Protein AF-0000000073179255 (afdb_homodimer)

Nearest PDB structures (foldseek):
  8ex5-assembly1_A  TM=2.908E-01  e=9.784E-02  Homo sapiens
  7n6g-assembly1_3T  TM=2.180E-01  e=2.186E+00  Chlamydomonas reinhardtii
  4tql-assembly1_A  TM=2.075E-01  e=3.831E+00  synthetic construct
  4tql-assembly1_A  TM=2.085E-01  e=1.490E+00  synthetic construct
  7n6g-assembly1_3T  TM=2.283E-01  e=1.367E+00  Chlamydomonas reinhardtii

Organism: Anisakis simplex (NCBI:txid6269)

InterPro domains:
  IPR003689 Zinc/iron permease [PF02535] (113-223)

Secondary structure (DSSP, 8-state):
--HHHHHHHHHHHHHHHHHHHHHHHHHHHHHHHHTT--HHHHHHHHHHHHHHHHHHHHHIIIIIIHHHHHHHHHHHHHHTT----S-HHHHHHHHHHHHHHHHHHHHHHHHHTTS------S-HHHHHHHHHHHHHHHHHHHHHHHHHHHHHHHHHHHHT--SHHHHHHHHHHHHHHHHHHHHHHHHHHHHHTTT-HHHHHHHHHHHHHHHHHHHHHHHHHHHHHHHHHHHHHHHHH-TT-GGGTS-HHHHHHHSSTTSHHHHHHHHHHHHHHHHHHHHHHIIIIIIIHHHHHSTT-SHHHHHHHHHHHHHHHHHHHHHHHHH-SS--/--HHHHHHHHHHHHHHHHHHHHHHHHHHHHHHHHTT--HHHHHHHHHHHHHHHHHHHHHIIIIIIHHHHHHHHHHHHHHHT----S-HHHHHHHHHHHHHHHHHHHHHHHHHTTS------S-HHHHHHHHHHHHHHHHHHHHHHHHHHHHHHHHHHHHT--SHHHHHHHHHHHHHHHHHHHHHHHHHHHHHTTT-HHHHHHHHHHHHHHHHHHHHHHHHHHHHHHHHHHHHHHHHH-TT-GGGTS-HHHHHHHHSTTHHHHHHHHHHHHHHHHHHHHHHHIIIIIIIHHHHHSTT-SHHHHHHHHHHHHHHHHHHHHHHHHH-S---

Solvent-accessible surface area (backbone atoms only — not comparable to full-atom values): 32718 Å² total; per-residue (Å²): 129,56,72,63,57,52,50,51,50,52,30,49,51,51,28,51,42,24,40,55,31,17,47,44,41,46,53,50,50,53,49,47,66,68,66,65,56,53,70,62,61,53,49,50,51,50,50,36,49,48,28,19,32,28,14,34,47,47,29,44,42,43,54,44,49,46,55,50,35,51,52,40,39,52,52,28,34,62,63,57,66,62,69,66,65,65,52,55,61,40,48,34,21,50,50,22,28,51,49,49,52,47,50,42,50,52,50,50,51,58,56,56,68,64,55,76,81,73,78,84,86,81,69,65,71,57,52,53,53,50,50,49,52,51,50,45,49,51,50,44,48,42,47,49,51,42,52,29,51,33,32,21,34,52,15,25,47,52,22,46,46,85,40,70,65,57,36,51,51,51,47,52,60,48,54,72,46,38,38,60,48,23,25,35,49,19,38,53,42,29,67,62,27,65,90,38,59,66,60,29,52,50,50,42,50,54,45,25,46,24,29,36,52,16,21,51,50,13,38,51,50,39,52,49,51,52,48,50,50,49,51,50,51,52,54,65,66,43,83,86,43,67,70,75,76,70,57,60,69,64,44,50,60,68,61,37,83,57,40,57,62,29,52,53,36,45,51,42,31,52,40,47,20,26,31,47,8,32,48,51,43,42,31,48,58,65,33,44,45,47,50,58,70,36,91,76,53,44,69,64,37,54,50,27,19,49,50,25,20,46,52,48,51,48,50,55,51,50,47,36,67,71,64,69,47,50,85,128,130,58,72,63,57,53,48,51,50,51,30,50,50,50,29,51,41,23,41,56,30,17,47,43,40,43,54,52,50,53,50,49,65,67,65,66,55,53,70,62,60,52,49,49,52,50,50,37,51,47,26,19,32,27,13,34,47,48,28,43,42,44,54,44,50,46,55,50,36,51,51,42,39,52,52,30,34,62,65,58,65,62,71,65,67,66,54,54,60,42,48,34,22,49,50,21,27,49,49,50,53,49,50,43,49,52,49,49,50,57,55,57,66,64,52,74,79,71,79,83,86,79,65,66,70,57,53,54,51,50,51,49,52,51,50,43,49,49,50,43,50,42,45,50,51,41,52,27,51,33,32,21,33,53,14,24,47,54,22,46,47,86,42,71,65,57,38,52,52,50,48,52,60,48,56,72,48,40,40,61,48,23,26,34,50,18,37,54,42,28,65,62,25,66,90,36,58,68,58,29,52,50,52,42,51,54,45,25,45,23,30,36,51,16,21,53,51,13,39,51,50,38,52,51,50,51,49,51,48,49,51,49,51,51,54,66,66,43,83,84,42,65,66,70,78,71,53,53,68,63,42,50,60,64,61,36,85,56,41,60,62,28,53,54,36,43,51,42,29,52,40,46,20,27,29,47,7,32,47,52,43,42,30,49,58,67,34,42,46,48,50,58,70,37,92,76,56,44,68,64,37,53,50,28,18,50,50,25,22,47,53,46,52,49,51,53,50,49,47,35,68,72,64,68,47,49,84,128

Foldseek 3Di:
DPPVVVLLVLLVVLLVLLLVLLCVLLVVLVVVVVVPDDPVVSVLVLLLLLLLLLLLLVLCLPVPLLVVLVVLVVVLCVLLVVVDPDPVLVVLLVVLLVVLVVVLVVLLCVLVVPPPPPDDDDDPPVVVVVVVLSVLVSLLVSLLVLLLLLLLLLLLLLQLDDDPVVNVLSSVSCSLSSSSNSNSNSSSLCVSCVVPSPVSSVSSSSSSCSNSVSNVVNNVVNVVLVVVLVVVVVLQPPPPNVVVPDDPPVCCSVVVPSVSVSVSSVSSSSSSSSSSSSSVNCSVPSRVVVSCPDPSNDVSSVVSSVNSNVVSVVVSVVCCVVVVDDSD/DPPVVVLLVLLVVLLVLLLVLLCVLLVVLVVVVVVPDDPVVSVLVLLLLLLLLLLLLVLCLPVPLLVVLVVLVVVLCVLLVVVDPDPVLVVLLVVLLVVLVVVLVVLLCVLVVPPPPPDDDDDPPVVVVVVVLSVLVSLLVSLLVLLLLLLLLLLLLLQQDDDPVVNVLSSVSCSLSSSSNSNSNSSSLCVSCVVPSVVSSVSSSSSSCSNSVSNVVNNVVNVVLVVVLVVVVVLQPPPPNVVVPDPVPVCCSVVVPRVSVSVSSVSSSSSSSSSSSSSVNCSVPSRVVVSCPDPSNDVSSVVSSVNSNVVSVVSSVVCCVVVVDDSD

Radius of gyration: 27.46 Å; Cα contacts (8 Å, |Δi|>4): 782; chains: 2; bounding box: 80×77×69 Å

Sequence (656 aa):
MDDFWLQLLFALAMLITTLLAGLAPLKLLTAIMSNGRTTHKVACSLSLLSCFAGGVFLATCFLDVIPHVNSNFRMFNKNSSLNTVYPLPELLFCVGFFLVYLIEEICSRLISGSTPTSQTSSMSSIAESLNKTETVTLQSITFTVAMSFHSILEGLALGVQDDRMAITTLFISLMLHKGIEAFSVGLQIAKSNSQQIKIAALTIFIYSLMTPIGSLIGVYIQEQFDLITEIFDVILIRDDCPLKYDQPRFMNAFQSASIRPVLKEGLIFVLEALAVGTFIYVTFFEVLAEEKANEFSNIVQLFAIIAGFSVIALFQFVEILVTGTESHMDDFWLQLLFALAMLITTLLAGLAPLKLLTAIMSNGRTTHKVACSLSLLSCFAGGVFLATCFLDVIPHVNSNFRMFNKNSSLNTVYPLPELLFCVGFFLVYLIEEICSRLISGSTPTSQTSSMSSIAESLNKTETVTLQSITFTVAMSFHSILEGLALGVQDDRMAITTLFISLMLHKGIEAFSVGLQIAKSNSQQIKIAALTIFIYSLMTPIGSLIGVYIQEQFDLITEIFDVILIRDDCPLKYDQPRFMNAFQSASIRPVLKEGLIFVLEALAVGTFIYVTFFEVLAEEKANEFSNIVQLFAIIAGFSVIALFQFVEILVTGTESH

pLDDT: mean 78.65, std 17.21, range [29.73, 96.56]

Structure (mmCIF, N/CA/C/O backbone):
data_AF-0000000073179255-model_v1
#
loop_
_entity.id
_entity.type
_entity.pdbx_description
1 polymer 'Zinc transporter ZIP2 (inferred by orthology to a human protein)'
#
loop_
_atom_site.group_PDB
_atom_site.id
_atom_site.type_symbol
_atom_site.label_atom_id
_atom_site.label_alt_id
_atom_site.label_comp_id
_atom_site.label_asym_id
_atom_site.label_entity_id
_atom_site.label_seq_id
_atom_site.pdbx_PDB_ins_code
_atom_site.Cartn_x
_atom_site.Cartn_y
_atom_site.Cartn_z
_atom_site.occupancy
_atom_site.B_iso_or_equiv
_atom_site.auth_seq_id
_atom_site.auth_comp_id
_atom_site.auth_asym_id
_atom_site.auth_atom_id
_atom_site.pdbx_PDB_model_num
ATOM 1 N N . MET A 1 1 ? -1.443 34.906 21.094 1 50.56 1 MET A N 1
ATOM 2 C CA . MET A 1 1 ? -0.447 34.75 20.047 1 50.56 1 MET A CA 1
ATOM 3 C C . M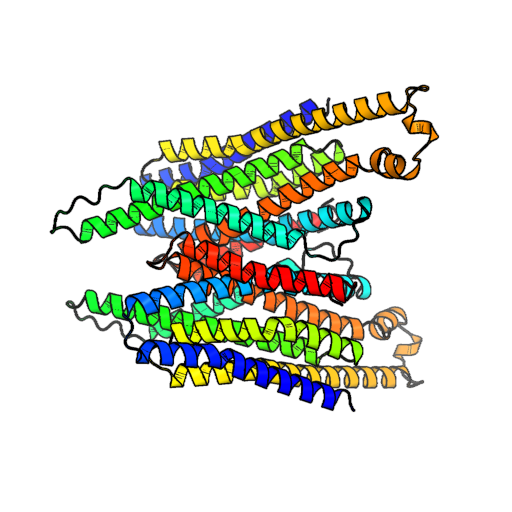ET A 1 1 ? -1.117 34.562 18.688 1 50.56 1 MET A C 1
ATOM 5 O O . MET A 1 1 ? -2.096 33.812 18.562 1 50.56 1 MET A O 1
ATOM 9 N N . ASP A 1 2 ? -0.851 35.344 17.672 1 76.88 2 ASP A N 1
ATOM 10 C CA . ASP A 1 2 ? -1.362 35.281 16.312 1 76.88 2 ASP A CA 1
ATOM 11 C C . ASP A 1 2 ? -1.093 33.938 15.672 1 76.88 2 ASP A C 1
ATOM 13 O O . ASP A 1 2 ? -0.126 33.25 16.031 1 76.88 2 ASP A O 1
ATOM 17 N N . ASP A 1 3 ? -2.148 33.344 15.133 1 82.12 3 ASP A N 1
ATOM 18 C CA . ASP A 1 3 ? -2.08 32.031 14.484 1 82.12 3 ASP A CA 1
ATOM 19 C C . ASP A 1 3 ? -0.792 31.906 13.68 1 82.12 3 ASP A C 1
ATOM 21 O O . ASP A 1 3 ? -0.224 30.812 13.602 1 82.12 3 ASP A O 1
ATOM 25 N N . PHE A 1 4 ? -0.306 33.062 13.305 1 83.12 4 PHE A N 1
ATOM 26 C CA . PHE A 1 4 ? 0.921 33.062 12.516 1 83.12 4 PHE A CA 1
ATOM 27 C C . PHE A 1 4 ? 2.121 32.719 13.391 1 83.12 4 PHE A C 1
ATOM 29 O O . PHE A 1 4 ? 2.963 31.891 13 1 83.12 4 PHE A O 1
ATOM 36 N N . TRP A 1 5 ? 2.223 33.281 14.547 1 87.12 5 TRP A N 1
ATOM 37 C CA . TRP A 1 5 ? 3.332 33.031 15.453 1 87.12 5 TRP A CA 1
ATOM 38 C C . TRP A 1 5 ? 3.295 31.594 15.977 1 87.12 5 TRP A C 1
ATOM 40 O O . TRP A 1 5 ? 4.34 30.984 16.188 1 87.12 5 TRP A O 1
ATOM 50 N N . LEU A 1 6 ? 2.131 31.141 16.156 1 89.69 6 LEU A N 1
ATOM 51 C CA . LEU A 1 6 ? 1.975 29.766 16.578 1 89.69 6 LEU A CA 1
ATOM 52 C C . LEU A 1 6 ? 2.492 28.797 15.516 1 89.69 6 LEU A C 1
ATOM 54 O O . LEU A 1 6 ? 3.189 27.828 15.836 1 89.69 6 LEU A O 1
ATOM 58 N N . GLN A 1 7 ? 2.174 29.109 14.297 1 89.56 7 GLN A N 1
ATOM 59 C CA . GLN A 1 7 ? 2.617 28.266 13.188 1 89.56 7 GLN A CA 1
ATOM 60 C C . GLN A 1 7 ? 4.137 28.297 13.055 1 89.56 7 GLN A C 1
ATOM 62 O O . GLN A 1 7 ? 4.758 27.266 12.766 1 89.56 7 GLN A O 1
ATOM 67 N N . LEU A 1 8 ? 4.68 29.469 13.242 1 89.69 8 LEU A N 1
ATOM 68 C CA . LEU A 1 8 ? 6.129 29.609 13.164 1 89.69 8 LEU A CA 1
ATOM 69 C C . LEU A 1 8 ? 6.809 28.828 14.281 1 89.69 8 LEU A C 1
ATOM 71 O O . LEU A 1 8 ? 7.844 28.203 14.055 1 89.69 8 LEU A O 1
ATOM 75 N N . LEU A 1 9 ? 6.25 28.906 15.398 1 92 9 LEU A N 1
ATOM 76 C CA . LEU A 1 9 ? 6.777 28.156 16.531 1 92 9 LEU A CA 1
ATOM 77 C C . LEU A 1 9 ? 6.723 26.656 16.266 1 92 9 LEU A C 1
ATOM 79 O O . LEU A 1 9 ? 7.672 25.922 16.578 1 92 9 LEU A O 1
ATOM 83 N N . PHE A 1 10 ? 5.625 26.219 15.75 1 92.38 10 PHE A N 1
ATOM 84 C CA . PHE A 1 10 ? 5.461 24.797 15.453 1 92.38 10 PHE A CA 1
ATOM 85 C C . PHE A 1 10 ? 6.414 24.375 14.344 1 92.38 10 PHE A C 1
ATOM 87 O O . PHE A 1 10 ? 6.969 23.266 14.391 1 92.38 10 PHE A O 1
ATOM 94 N N . ALA A 1 11 ? 6.578 25.266 13.398 1 91.81 11 ALA A N 1
ATOM 95 C CA . ALA A 1 11 ? 7.523 24.969 12.328 1 91.81 11 ALA A CA 1
ATOM 96 C C . ALA A 1 11 ? 8.938 24.828 12.867 1 91.81 11 ALA A C 1
ATOM 98 O O . ALA A 1 11 ? 9.68 23.938 12.461 1 91.81 11 ALA A O 1
ATOM 99 N N . LEU A 1 12 ? 9.273 25.672 13.781 1 92.94 12 LEU A N 1
ATOM 100 C CA . LEU A 1 12 ? 10.594 25.625 14.406 1 92.94 12 LEU A CA 1
ATOM 101 C C . LEU A 1 12 ? 10.758 24.359 15.242 1 92.94 12 LEU A C 1
ATOM 103 O O . LEU A 1 12 ? 11.82 23.734 15.242 1 92.94 12 LEU A O 1
ATOM 107 N N . ALA A 1 13 ? 9.742 24.047 15.945 1 93.44 13 ALA A N 1
ATOM 108 C CA . ALA A 1 13 ? 9.773 22.828 16.75 1 93.44 13 ALA A CA 1
ATOM 109 C C . ALA A 1 13 ? 9.969 21.594 15.867 1 93.44 13 ALA A C 1
ATOM 111 O O . ALA A 1 13 ? 10.719 20.688 16.219 1 93.44 13 ALA A O 1
ATOM 112 N N . MET A 1 14 ? 9.289 21.594 14.797 1 92.94 14 MET A N 1
ATOM 113 C CA . MET A 1 14 ? 9.422 20.484 13.859 1 92.94 14 MET A CA 1
ATOM 114 C C . MET A 1 14 ? 10.828 20.422 13.273 1 92.94 14 MET A C 1
ATOM 116 O O . MET A 1 14 ? 11.375 19.344 13.062 1 92.94 14 MET A O 1
ATOM 120 N N . LEU A 1 15 ? 11.352 21.625 13.016 1 94.44 15 LEU A N 1
ATOM 121 C CA . LEU A 1 15 ? 12.711 21.688 12.492 1 94.44 15 LEU A CA 1
ATOM 122 C C . LEU A 1 15 ? 13.711 21.109 13.492 1 94.44 15 LEU A C 1
ATOM 124 O O . LEU A 1 15 ? 14.547 20.297 13.125 1 94.44 15 LEU A O 1
ATOM 128 N N . ILE A 1 16 ? 13.586 21.484 14.68 1 95.19 16 ILE A N 1
ATOM 129 C CA . ILE A 1 16 ? 14.508 21.047 15.719 1 95.19 16 ILE A CA 1
ATOM 130 C C . ILE A 1 16 ? 14.375 19.547 15.938 1 95.19 16 ILE A C 1
ATOM 132 O O . ILE A 1 16 ? 15.383 18.828 16.031 1 95.19 16 ILE A O 1
ATOM 136 N N . THR A 1 17 ? 13.219 19.062 15.992 1 93.38 17 THR A N 1
ATOM 137 C CA . THR A 1 17 ? 12.977 17.625 16.188 1 93.38 17 THR A CA 1
ATOM 138 C C . THR A 1 17 ? 13.555 16.812 15.039 1 93.38 17 THR A C 1
ATOM 140 O O . THR A 1 17 ? 14.211 15.797 15.258 1 93.38 17 THR A O 1
ATOM 143 N N . THR A 1 18 ? 13.312 17.281 13.82 1 94 18 THR A N 1
ATOM 144 C CA . THR A 1 18 ? 13.789 16.562 12.648 1 94 18 THR A CA 1
ATOM 145 C C . THR A 1 18 ? 15.312 16.578 12.586 1 94 18 THR A C 1
ATOM 147 O O . THR A 1 18 ? 15.945 15.586 12.234 1 94 18 THR A O 1
ATOM 150 N N . LEU A 1 19 ? 15.836 17.719 12.977 1 94.56 19 LEU A N 1
ATOM 151 C CA . LEU A 1 19 ? 17.281 17.859 12.945 1 94.56 19 LEU A CA 1
ATOM 152 C C . LEU A 1 19 ? 17.938 16.969 14 1 94.56 19 LEU A C 1
ATOM 154 O O . LEU A 1 19 ? 18.891 16.234 13.703 1 94.56 19 LEU A O 1
ATOM 158 N N . LEU A 1 20 ? 17.453 16.984 15.18 1 94.38 20 LEU A N 1
ATOM 159 C CA . LEU A 1 20 ? 18.031 16.219 16.281 1 94.38 20 LEU A CA 1
ATOM 160 C C . LEU A 1 20 ? 17.859 14.727 16.031 1 94.38 20 LEU A C 1
ATOM 162 O O . LEU A 1 20 ? 18.828 13.953 16.141 1 94.38 20 LEU A O 1
ATOM 166 N N . ALA A 1 21 ? 16.703 14.359 15.711 1 92.88 21 ALA A N 1
ATOM 167 C CA . ALA A 1 21 ? 16.422 12.938 15.492 1 92.88 21 ALA A CA 1
ATOM 168 C C . ALA A 1 21 ? 17.109 12.43 14.234 1 92.88 21 ALA A C 1
ATOM 170 O O . ALA A 1 21 ? 17.547 11.273 14.18 1 92.88 21 ALA A O 1
ATOM 171 N N . GLY A 1 22 ? 17.141 13.266 13.219 1 92.81 22 GLY A N 1
ATOM 172 C CA . GLY A 1 22 ? 17.75 12.867 11.961 1 92.81 22 GLY A CA 1
ATOM 173 C C . GLY A 1 22 ? 19.25 12.719 12.055 1 92.81 22 GLY A C 1
ATOM 174 O O . GLY A 1 22 ? 19.844 11.898 11.352 1 92.81 22 GLY A O 1
ATOM 175 N N . LEU A 1 23 ? 19.859 13.492 12.914 1 93.25 23 LEU A N 1
ATOM 176 C CA . LEU A 1 23 ? 21.312 13.469 13.039 1 93.25 23 LEU A CA 1
ATOM 177 C C . LEU A 1 23 ? 21.75 12.398 14.031 1 93.25 23 LEU A C 1
ATOM 179 O O . LEU A 1 23 ? 22.922 12.016 14.062 1 93.25 23 LEU A O 1
ATOM 183 N N . ALA A 1 24 ? 20.906 11.859 14.734 1 90.56 24 ALA A N 1
ATOM 184 C CA . ALA A 1 24 ? 21.219 10.891 15.781 1 90.56 24 ALA A CA 1
ATOM 185 C C . ALA A 1 24 ? 21.859 9.625 15.195 1 90.56 24 ALA A C 1
ATOM 187 O O . ALA A 1 24 ? 22.875 9.148 15.688 1 90.56 24 ALA A O 1
ATOM 188 N N . PRO A 1 25 ? 21.266 9.062 14.148 1 88.06 25 PRO A N 1
ATOM 189 C CA . PRO A 1 25 ? 21.875 7.859 13.578 1 88.06 25 PRO A CA 1
ATOM 190 C C . PRO A 1 25 ? 23.281 8.109 13.047 1 88.06 25 PRO A C 1
ATOM 192 O O . PRO A 1 25 ? 24.109 7.195 13.008 1 88.06 25 PRO A O 1
ATOM 195 N N . LEU A 1 26 ? 23.531 9.289 12.578 1 85.81 26 LEU A N 1
ATOM 196 C CA . LEU A 1 26 ? 24.859 9.633 12.086 1 85.81 26 LEU A CA 1
ATOM 197 C C . LEU A 1 26 ? 25.875 9.578 13.211 1 85.81 26 LEU A C 1
ATOM 199 O O . LEU A 1 26 ? 27 9.086 13.016 1 85.81 26 LEU A O 1
ATOM 203 N N . LYS A 1 27 ? 25.484 10.055 14.281 1 83.94 27 LYS A N 1
ATOM 204 C CA . LYS A 1 27 ? 26.359 9.992 15.445 1 83.94 27 LYS A CA 1
ATOM 205 C C . LYS A 1 27 ? 26.578 8.555 15.898 1 83.94 27 LYS A C 1
ATOM 207 O O . LYS A 1 27 ? 27.688 8.18 16.297 1 83.94 27 LYS A O 1
ATOM 212 N N . LEU A 1 28 ? 25.547 7.809 15.812 1 79.44 28 LEU A N 1
ATOM 213 C CA . LEU A 1 28 ? 25.625 6.398 16.188 1 79.44 28 LEU A CA 1
ATOM 214 C C . LEU A 1 28 ? 26.547 5.641 15.234 1 79.44 28 LEU A C 1
ATOM 216 O O . LEU A 1 28 ? 27.359 4.816 15.68 1 79.44 28 LEU A O 1
ATOM 220 N N . LEU A 1 29 ? 26.469 5.906 13.984 1 79.5 29 LEU A N 1
ATOM 221 C CA . LEU A 1 29 ? 27.297 5.25 12.977 1 79.5 29 LEU A CA 1
ATOM 222 C C . LEU A 1 29 ? 28.766 5.621 13.141 1 79.5 29 LEU A C 1
ATOM 224 O O . LEU A 1 29 ? 29.641 4.758 13.062 1 79.5 29 LEU A O 1
ATOM 228 N N . THR A 1 30 ? 29.031 6.836 13.414 1 78.44 30 THR A N 1
ATOM 229 C CA . THR A 1 30 ? 30.391 7.289 13.609 1 78.44 30 THR A CA 1
ATOM 230 C C . THR A 1 30 ? 31 6.656 14.859 1 78.44 30 THR A C 1
ATOM 232 O O . THR A 1 30 ? 32.188 6.285 14.859 1 78.44 30 THR A O 1
ATOM 235 N N . ALA A 1 31 ? 30.125 6.457 15.789 1 78.38 31 ALA A N 1
ATOM 236 C CA . ALA A 1 31 ? 30.578 5.844 17.031 1 78.38 31 ALA A CA 1
ATOM 237 C C . ALA A 1 31 ? 30.891 4.363 16.828 1 78.38 31 ALA A C 1
ATOM 239 O O . ALA A 1 31 ? 31.859 3.848 17.375 1 78.38 31 ALA A O 1
ATOM 240 N N . ILE A 1 32 ? 30.109 3.736 16.094 1 74.5 32 ILE A N 1
ATOM 241 C CA . ILE A 1 32 ? 30.281 2.307 15.852 1 74.5 32 ILE A CA 1
ATOM 242 C C . ILE A 1 32 ? 31.516 2.072 14.984 1 74.5 32 ILE A C 1
ATOM 244 O O . ILE A 1 32 ? 32.281 1.134 15.219 1 74.5 32 ILE A O 1
ATOM 248 N N . MET A 1 33 ? 31.672 2.887 14 1 72.88 33 MET A N 1
ATOM 249 C CA . MET A 1 33 ? 32.812 2.77 13.086 1 72.88 33 MET A CA 1
ATOM 250 C C . MET A 1 33 ? 34.125 3.066 13.812 1 72.88 33 MET A C 1
ATOM 252 O O . MET A 1 33 ? 35.156 2.484 13.484 1 72.88 33 MET A O 1
ATOM 256 N N . SER A 1 34 ? 33.969 3.939 14.836 1 73.19 34 SER A N 1
ATOM 257 C CA . SER A 1 34 ? 35.156 4.309 15.586 1 73.19 34 SER A CA 1
ATOM 258 C C . SER A 1 34 ? 35.562 3.215 16.578 1 73.19 34 SER A C 1
ATOM 260 O O . SER A 1 34 ? 36.719 3.119 16.969 1 73.19 34 SER A O 1
ATOM 262 N N . ASN A 1 35 ? 34.562 2.432 17 1 72.56 35 ASN A N 1
ATOM 263 C CA . ASN A 1 35 ? 34.812 1.434 18.031 1 72.56 35 ASN A CA 1
ATOM 264 C C . ASN A 1 35 ? 35.406 0.15 17.453 1 72.56 35 ASN A C 1
ATOM 266 O O . ASN A 1 35 ? 35.594 -0.833 18.172 1 72.56 35 ASN A O 1
ATOM 270 N N . GLY A 1 36 ? 35.781 0.107 16.297 1 64.94 36 GLY A N 1
ATOM 271 C CA . GLY A 1 36 ? 36.531 -0.994 15.695 1 64.94 36 GLY A CA 1
ATOM 272 C C . GLY A 1 36 ? 35.688 -2.227 15.461 1 64.94 36 GLY A C 1
ATOM 273 O O . GLY A 1 36 ? 36.188 -3.344 15.398 1 64.94 36 GLY A O 1
ATOM 274 N N . ARG A 1 37 ? 34.438 -2.129 15.547 1 61.72 37 ARG A N 1
ATOM 275 C CA . ARG A 1 37 ? 33.625 -3.311 15.273 1 61.72 37 ARG A CA 1
ATOM 276 C C . ARG A 1 37 ? 33.812 -3.758 13.82 1 61.72 37 ARG A C 1
ATOM 278 O O . ARG A 1 37 ? 34.156 -2.953 12.953 1 61.72 37 ARG A O 1
ATOM 285 N N . THR A 1 38 ? 33.625 -5.07 13.734 1 69.44 38 THR A N 1
ATOM 286 C CA . THR A 1 38 ? 33.844 -5.625 12.398 1 69.44 38 THR A CA 1
ATOM 287 C C . THR A 1 38 ? 32.781 -5.078 11.43 1 69.44 38 THR A C 1
ATOM 289 O O . THR A 1 38 ? 31.656 -4.789 11.82 1 69.44 38 THR A O 1
ATOM 292 N N . THR A 1 39 ? 33.25 -4.797 10.391 1 73.88 39 THR A N 1
ATOM 293 C CA . THR A 1 39 ? 32.469 -4.215 9.297 1 73.88 39 THR A CA 1
ATOM 294 C C . THR A 1 39 ? 31.188 -5.012 9.062 1 73.88 39 THR A C 1
ATOM 296 O O . THR A 1 39 ? 30.125 -4.434 8.797 1 73.88 39 THR A O 1
ATOM 299 N N . HIS A 1 40 ? 31.281 -6.238 9.453 1 80.62 40 HIS A N 1
ATOM 300 C CA . HIS A 1 40 ? 30.125 -7.098 9.188 1 80.62 40 HIS A CA 1
ATOM 301 C C . HIS A 1 40 ? 29.047 -6.91 10.234 1 80.62 40 HIS A C 1
ATOM 303 O O . HIS A 1 40 ? 27.859 -6.859 9.906 1 80.62 40 HIS A O 1
ATOM 309 N N . LYS A 1 41 ? 29.484 -6.793 11.492 1 81.19 41 LYS A N 1
ATOM 310 C CA . LYS A 1 41 ? 28.531 -6.609 12.578 1 81.19 41 LYS A CA 1
ATOM 311 C C . LYS A 1 41 ? 27.828 -5.254 12.477 1 81.19 41 LYS A C 1
ATOM 313 O O . LYS A 1 41 ? 26.641 -5.133 12.766 1 81.19 41 LYS A O 1
ATOM 318 N N . VAL A 1 42 ? 28.594 -4.352 12.023 1 79.75 42 VAL A N 1
ATOM 319 C CA . VAL A 1 42 ? 28.047 -3.006 11.852 1 79.75 42 VAL A CA 1
ATOM 320 C C . VAL A 1 42 ? 27.016 -3 10.727 1 79.75 42 VAL A C 1
ATOM 322 O O . VAL A 1 42 ? 25.938 -2.432 10.867 1 79.75 42 VAL A O 1
ATOM 325 N N . ALA A 1 43 ? 27.344 -3.725 9.75 1 81.06 43 ALA A N 1
ATOM 326 C CA . ALA A 1 43 ? 26.438 -3.793 8.594 1 81.06 43 ALA A CA 1
ATOM 327 C C . ALA A 1 43 ? 25.141 -4.504 8.953 1 81.06 43 ALA A C 1
ATOM 329 O O . ALA A 1 43 ? 24.062 -4.09 8.531 1 81.06 43 ALA A O 1
ATOM 330 N N . CYS A 1 44 ? 25.25 -5.434 9.742 1 84.19 44 CYS A N 1
ATOM 331 C CA . CYS A 1 44 ? 24.078 -6.191 10.164 1 84.19 44 CYS A CA 1
ATOM 332 C C . CYS A 1 44 ? 23.188 -5.355 11.078 1 84.19 44 CYS A C 1
ATOM 334 O O . CYS A 1 44 ? 21.969 -5.352 10.93 1 84.19 44 CYS A O 1
ATOM 336 N N . SER A 1 45 ? 23.828 -4.699 11.938 1 84.31 45 SER A N 1
ATOM 337 C CA . SER A 1 45 ? 23.062 -3.842 12.844 1 84.31 45 SER A CA 1
ATOM 338 C C . SER A 1 45 ? 22.359 -2.727 12.086 1 84.31 45 SER A C 1
ATOM 340 O O . SER A 1 45 ? 21.203 -2.398 12.391 1 84.31 45 SER A O 1
ATOM 342 N N . LEU A 1 46 ? 23.047 -2.256 11.109 1 82.94 46 LEU A N 1
ATOM 343 C CA . LEU A 1 46 ? 22.453 -1.188 10.305 1 82.94 46 LEU A CA 1
ATOM 344 C C . LEU A 1 46 ? 21.266 -1.71 9.492 1 82.94 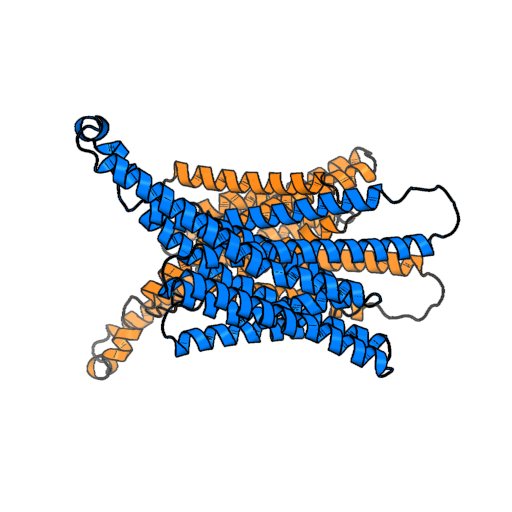46 LEU A C 1
ATOM 346 O O . LEU A 1 46 ? 20.266 -1.01 9.328 1 82.94 46 LEU A O 1
ATOM 350 N N . SER A 1 47 ? 21.406 -2.855 9.078 1 87.5 47 SER A N 1
ATOM 351 C CA . SER A 1 47 ? 20.328 -3.477 8.32 1 87.5 47 SER A CA 1
ATOM 352 C C . SER A 1 47 ? 19.094 -3.701 9.203 1 87.5 47 SER A C 1
ATOM 354 O O . SER A 1 47 ? 17.969 -3.443 8.781 1 87.5 47 SER A O 1
ATOM 356 N N . LEU A 1 48 ? 19.344 -4.105 10.391 1 89.12 48 LEU A N 1
ATOM 357 C CA . LEU A 1 48 ? 18.234 -4.344 11.32 1 89.12 48 LEU A CA 1
ATOM 358 C C . LEU A 1 48 ? 17.547 -3.035 11.672 1 89.12 48 LEU A C 1
ATOM 360 O O . LEU A 1 48 ? 16.312 -2.984 11.758 1 89.12 48 LEU A O 1
ATOM 364 N N . LEU A 1 49 ? 18.328 -2.068 11.828 1 86.62 49 LEU A N 1
ATOM 365 C CA . LEU A 1 49 ? 17.766 -0.76 12.133 1 86.62 49 LEU A CA 1
ATOM 366 C C . LEU A 1 49 ? 16.969 -0.218 10.953 1 86.62 49 LEU A C 1
ATOM 368 O O . LEU A 1 49 ? 15.938 0.417 11.133 1 86.62 49 LEU A O 1
ATOM 372 N N . SER A 1 50 ? 17.484 -0.431 9.82 1 87.62 50 SER A N 1
ATOM 373 C CA . SER A 1 50 ? 16.781 -0.021 8.609 1 87.62 50 SER A CA 1
ATOM 374 C C . SER A 1 50 ? 15.445 -0.755 8.477 1 87.62 50 SER A C 1
ATOM 376 O O . SER A 1 50 ? 14.445 -0.165 8.07 1 87.62 50 SER A O 1
ATOM 378 N N . CYS A 1 51 ? 15.477 -2.008 8.828 1 92.12 51 CYS A N 1
ATOM 379 C CA . CYS A 1 51 ? 14.242 -2.795 8.812 1 92.12 51 CYS A CA 1
ATOM 380 C C . CYS A 1 51 ? 13.25 -2.275 9.852 1 92.12 51 CYS A C 1
ATOM 382 O O . CYS A 1 51 ? 12.055 -2.188 9.578 1 92.12 51 CYS A O 1
ATOM 384 N N . PHE A 1 52 ? 13.758 -1.924 10.969 1 92.19 52 PHE A N 1
ATOM 385 C CA . PHE A 1 52 ? 12.93 -1.298 11.992 1 92.19 52 PHE A CA 1
ATOM 386 C C . PHE A 1 52 ? 12.289 -0.02 11.461 1 92.19 52 PHE A C 1
ATOM 388 O O . PHE A 1 52 ? 11.086 0.193 11.625 1 92.19 52 PHE A O 1
ATOM 395 N N . ALA A 1 53 ? 13.086 0.745 10.82 1 88.75 53 ALA A N 1
ATOM 396 C CA . ALA A 1 53 ? 12.609 1.982 10.211 1 88.75 53 ALA A CA 1
ATOM 397 C C . ALA A 1 53 ? 11.531 1.697 9.164 1 88.75 53 ALA A C 1
ATOM 399 O O . ALA A 1 53 ? 10.539 2.422 9.062 1 88.75 53 ALA A O 1
ATOM 400 N N . GLY A 1 54 ? 11.797 0.65 8.406 1 91.88 54 GLY A N 1
ATOM 401 C CA . GLY A 1 54 ? 10.797 0.243 7.422 1 91.88 54 GLY A CA 1
ATOM 402 C C . GLY A 1 54 ? 9.453 -0.089 8.039 1 91.88 54 GLY A C 1
ATOM 403 O O . GLY A 1 54 ? 8.406 0.249 7.477 1 91.88 54 GLY A O 1
ATOM 404 N N . GLY A 1 55 ? 9.461 -0.735 9.164 1 93.94 55 GLY A N 1
ATOM 405 C CA . GLY A 1 55 ? 8.234 -1.022 9.898 1 93.94 55 GLY A CA 1
ATOM 406 C C . GLY A 1 55 ? 7.535 0.225 10.406 1 93.94 55 GLY A C 1
ATOM 407 O O . GLY A 1 55 ? 6.309 0.319 10.352 1 93.94 55 GLY A O 1
ATOM 408 N N . VAL A 1 56 ? 8.328 1.126 10.844 1 90.88 56 VAL A N 1
ATOM 409 C CA . VAL A 1 56 ? 7.797 2.395 11.328 1 90.88 56 VAL A CA 1
ATOM 410 C C . VAL A 1 56 ? 7.098 3.131 10.188 1 90.88 56 VAL A C 1
ATOM 412 O O . VAL A 1 56 ? 5.98 3.627 10.352 1 90.88 56 VAL A O 1
ATOM 415 N N . PHE A 1 57 ? 7.727 3.172 9.047 1 91 57 PHE A N 1
ATOM 416 C CA . PHE A 1 57 ? 7.156 3.838 7.879 1 91 57 PHE A CA 1
ATOM 417 C C . PHE A 1 57 ? 5.859 3.162 7.449 1 91 57 PHE A C 1
ATOM 419 O O . PHE A 1 57 ? 4.875 3.836 7.141 1 91 57 PHE A O 1
ATOM 426 N N . LEU A 1 58 ? 5.875 1.889 7.477 1 94.25 58 LEU A N 1
ATOM 427 C CA . LEU A 1 58 ? 4.707 1.11 7.082 1 94.25 58 LEU A CA 1
ATOM 428 C C . LEU A 1 58 ? 3.52 1.409 7.992 1 94.25 58 LEU A C 1
ATOM 430 O O . LEU A 1 58 ? 2.418 1.685 7.512 1 94.25 58 LEU A O 1
ATOM 434 N N . ALA A 1 59 ? 3.787 1.377 9.266 1 93.62 59 ALA A N 1
ATOM 435 C CA . ALA A 1 59 ? 2.734 1.616 10.25 1 93.62 59 ALA A CA 1
ATOM 436 C C . ALA A 1 59 ? 2.232 3.057 10.172 1 93.62 59 ALA A C 1
ATOM 438 O O . ALA A 1 59 ? 1.026 3.305 10.242 1 93.62 59 ALA A O 1
ATOM 439 N N . THR A 1 60 ? 3.119 3.998 10.055 1 88.19 60 THR A N 1
ATOM 440 C CA . THR A 1 60 ? 2.738 5.402 9.961 1 88.19 60 THR A CA 1
ATOM 441 C C . THR A 1 60 ? 1.873 5.648 8.727 1 88.19 60 THR A C 1
ATOM 443 O O . THR A 1 60 ? 0.866 6.355 8.797 1 88.19 60 THR A O 1
ATOM 446 N N . CYS A 1 61 ? 2.234 5.027 7.68 1 91.19 61 CYS A N 1
ATOM 447 C CA . CYS A 1 61 ? 1.511 5.191 6.422 1 91.19 61 CYS A CA 1
ATOM 448 C C . CYS A 1 61 ? 0.108 4.602 6.523 1 91.19 61 CYS A C 1
ATOM 450 O O . CYS A 1 61 ? -0.879 5.297 6.273 1 91.19 61 CYS A O 1
ATOM 452 N N . PHE A 1 62 ? -0.031 3.391 6.988 1 93.81 62 PHE A N 1
ATOM 453 C CA . PHE A 1 62 ? -1.293 2.662 6.93 1 93.81 62 PHE A CA 1
ATOM 454 C C . PHE A 1 62 ? -2.152 2.973 8.148 1 93.81 62 PHE A C 1
ATOM 456 O O . PHE A 1 62 ? -3.375 3.086 8.039 1 93.81 62 PHE A O 1
ATOM 463 N N . LEU A 1 63 ? -1.546 3.143 9.305 1 91.31 63 LEU A N 1
ATOM 464 C CA . LEU A 1 63 ? -2.336 3.227 10.531 1 91.31 63 LEU A CA 1
ATOM 465 C C . LEU A 1 63 ? -2.572 4.68 10.93 1 91.31 63 LEU A C 1
ATOM 467 O O . LEU A 1 63 ? -3.447 4.969 11.75 1 91.31 63 LEU A O 1
ATOM 471 N N . ASP A 1 64 ? -1.836 5.523 10.383 1 88 64 ASP A N 1
ATOM 472 C CA . ASP A 1 64 ? -1.967 6.91 10.82 1 88 64 ASP A CA 1
ATOM 473 C C . ASP A 1 64 ? -2.375 7.82 9.664 1 88 64 ASP A C 1
ATOM 475 O O . ASP A 1 64 ? -3.498 8.328 9.633 1 88 64 ASP A O 1
ATOM 479 N N . VAL A 1 65 ? -1.577 7.867 8.641 1 87.62 65 VAL A N 1
ATOM 480 C CA . VAL A 1 65 ? -1.756 8.867 7.594 1 87.62 65 VAL A CA 1
ATOM 481 C C . VAL A 1 65 ? -2.977 8.516 6.746 1 87.62 65 VAL A C 1
ATOM 483 O O . VAL A 1 65 ? -3.809 9.375 6.453 1 87.62 65 VAL A O 1
ATOM 486 N N . ILE A 1 66 ? -3.145 7.262 6.359 1 92.56 66 ILE A N 1
ATOM 487 C CA . ILE A 1 66 ? -4.242 6.852 5.488 1 92.56 66 ILE A CA 1
ATOM 488 C C . ILE A 1 66 ? -5.578 7.117 6.176 1 92.56 66 ILE A C 1
ATOM 490 O O . ILE A 1 66 ? -6.469 7.738 5.598 1 92.56 66 ILE A O 1
ATOM 494 N N . PRO A 1 67 ? -5.777 6.691 7.41 1 88.94 67 PRO A N 1
ATOM 495 C CA . PRO A 1 67 ? -7.043 7.012 8.078 1 88.94 67 PRO A CA 1
ATOM 496 C C . PRO A 1 67 ? -7.297 8.516 8.164 1 88.94 67 PRO A C 1
ATOM 498 O O . PRO A 1 67 ? -8.445 8.961 8.055 1 88.94 67 PRO A O 1
ATOM 501 N N . HIS A 1 68 ? -6.262 9.273 8.383 1 86.38 68 HIS A N 1
ATOM 502 C CA . HIS A 1 68 ? -6.402 10.727 8.438 1 86.38 68 HIS A CA 1
ATOM 503 C C . HIS A 1 68 ? -6.863 11.289 7.098 1 86.38 68 HIS A C 1
ATOM 505 O O . HIS A 1 68 ? -7.758 12.133 7.051 1 86.38 68 HIS A O 1
ATOM 511 N N . VAL A 1 69 ? -6.277 10.812 6.047 1 90.56 69 VAL A N 1
ATOM 512 C CA . VAL A 1 69 ? -6.66 11.25 4.707 1 90.56 69 VAL A CA 1
ATOM 513 C C . VAL A 1 69 ? -8.109 10.867 4.434 1 90.56 69 VAL A C 1
ATOM 515 O O . VAL A 1 69 ? -8.867 11.656 3.863 1 90.56 69 VAL A O 1
ATOM 518 N N . ASN A 1 70 ? -8.492 9.68 4.812 1 90.62 70 ASN A N 1
ATOM 519 C CA . ASN A 1 70 ? -9.859 9.219 4.609 1 90.62 70 ASN A CA 1
ATOM 520 C C . ASN A 1 70 ? -10.859 10.07 5.391 1 90.62 70 ASN A C 1
ATOM 522 O O . ASN A 1 70 ? -11.953 10.352 4.902 1 90.62 70 ASN A O 1
ATOM 526 N N . SER A 1 71 ? -10.531 10.438 6.566 1 87.5 71 SER A N 1
ATOM 527 C CA . SER A 1 71 ? -11.383 11.305 7.363 1 87.5 71 SER A CA 1
ATOM 528 C C . SER A 1 71 ? -11.547 12.672 6.707 1 87.5 71 SER A C 1
ATOM 530 O O . SER A 1 71 ? -12.656 13.203 6.633 1 87.5 71 SER A O 1
ATOM 532 N N . ASN A 1 72 ? -10.422 13.219 6.234 1 86.31 72 ASN A N 1
ATOM 533 C CA . ASN A 1 72 ? -10.461 14.508 5.539 1 86.31 72 ASN A CA 1
ATOM 534 C C . ASN A 1 72 ? -11.289 14.422 4.258 1 86.31 72 ASN A C 1
ATOM 536 O O . ASN A 1 72 ? -11.992 15.367 3.904 1 86.31 72 ASN A O 1
ATOM 540 N N . PHE A 1 73 ? -11.227 13.297 3.605 1 91.06 73 PHE A N 1
ATOM 541 C CA . PHE A 1 73 ? -12 13.109 2.387 1 91.06 73 PHE A CA 1
ATOM 542 C C . PHE A 1 73 ? -13.492 13.062 2.699 1 91.06 73 PHE A C 1
ATOM 544 O O . PHE A 1 73 ? -14.305 13.625 1.962 1 91.06 73 PHE A O 1
ATOM 551 N N . ARG A 1 74 ? -13.812 12.359 3.725 1 86.94 74 ARG A N 1
ATOM 552 C CA . ARG A 1 74 ? -15.219 12.281 4.117 1 86.94 74 ARG A CA 1
ATOM 553 C C . ARG A 1 74 ? -15.789 13.664 4.406 1 86.94 74 ARG A C 1
ATOM 555 O O . ARG A 1 74 ? -16.906 13.977 3.986 1 86.94 74 ARG A O 1
ATOM 562 N N . MET A 1 75 ? -15.008 14.438 5.098 1 83.94 75 MET A N 1
ATOM 563 C CA . MET A 1 75 ? -15.438 15.797 5.406 1 83.94 75 MET A CA 1
ATOM 564 C C . MET A 1 75 ? -15.562 16.625 4.133 1 83.94 75 MET A C 1
ATOM 566 O O . MET A 1 75 ? -16.562 17.328 3.934 1 83.94 75 MET A O 1
ATOM 570 N N . PHE A 1 76 ? -14.547 16.484 3.293 1 85.94 76 PHE A N 1
ATOM 571 C CA . PHE A 1 76 ? -14.555 17.219 2.027 1 85.94 76 PHE A CA 1
ATOM 572 C C . PHE A 1 76 ? -15.711 16.75 1.149 1 85.94 76 PHE A C 1
ATOM 574 O O . PHE A 1 76 ? -16.406 17.578 0.552 1 85.94 76 PHE A O 1
ATOM 581 N N . ASN A 1 77 ? -15.914 15.445 1.066 1 86.5 77 ASN A N 1
ATOM 582 C CA . ASN A 1 77 ? -16.969 14.875 0.237 1 86.5 77 ASN A CA 1
ATOM 583 C C . ASN A 1 77 ? -18.359 15.305 0.719 1 86.5 77 ASN A C 1
ATOM 585 O O . ASN A 1 77 ? -19.234 15.594 -0.091 1 86.5 77 ASN A O 1
ATOM 589 N N . LYS A 1 78 ? -18.578 15.391 1.972 1 82.31 78 LYS A N 1
ATOM 590 C CA . LYS A 1 78 ? -19.844 15.812 2.561 1 82.31 78 LYS A CA 1
ATOM 591 C C . LYS A 1 78 ? -20.078 17.297 2.34 1 82.31 78 LYS A C 1
ATOM 593 O O . LYS A 1 78 ? -21.172 17.703 1.931 1 82.31 78 LYS A O 1
ATOM 598 N N . ASN A 1 79 ? -19.094 18.047 2.584 1 82.06 79 ASN A N 1
ATOM 599 C CA . ASN A 1 79 ? -19.234 19.5 2.514 1 82.06 79 ASN A CA 1
ATOM 600 C C . ASN A 1 79 ? -19.297 19.984 1.067 1 82.06 79 ASN A C 1
ATOM 602 O O . ASN A 1 79 ? -19.906 21.016 0.776 1 82.06 79 ASN A O 1
ATOM 606 N N . SER A 1 80 ? -18.609 19.312 0.17 1 79.75 80 SER A N 1
ATOM 607 C CA . SER A 1 80 ? -18.578 19.703 -1.233 1 79.75 80 SER A CA 1
ATOM 608 C C . SER A 1 80 ? -19.812 19.188 -1.976 1 79.75 80 SER A C 1
ATOM 610 O O . SER A 1 80 ? -20.047 19.562 -3.131 1 79.75 80 SER A O 1
ATOM 612 N N . SER A 1 81 ? -20.625 18.469 -1.441 1 74.81 81 SER A N 1
ATOM 613 C CA . SER A 1 81 ? -21.812 17.875 -2.059 1 74.81 81 SER A CA 1
ATOM 614 C C . SER A 1 81 ? -21.438 17.047 -3.285 1 74.81 81 SER A C 1
ATOM 616 O O . SER A 1 81 ? -22.25 16.875 -4.195 1 74.81 81 SER A O 1
ATOM 618 N N . LEU A 1 82 ? -20.172 16.797 -3.475 1 69.81 82 LEU A N 1
ATOM 619 C CA . LEU A 1 82 ? -19.734 15.914 -4.559 1 69.81 82 LEU A CA 1
ATOM 620 C C . LEU A 1 82 ? -20.344 14.523 -4.406 1 69.81 82 LEU A C 1
ATOM 622 O O . LEU A 1 82 ? -20.781 13.922 -5.391 1 69.81 82 LEU A O 1
ATOM 626 N N . ASN A 1 83 ? -20.531 14.062 -3.252 1 69.62 83 ASN A N 1
ATOM 627 C CA . ASN A 1 83 ? -21.078 12.766 -2.896 1 69.62 83 ASN A CA 1
ATOM 628 C C . ASN A 1 83 ? -20.578 11.664 -3.83 1 69.62 83 ASN A C 1
ATOM 630 O O . ASN A 1 83 ? -21.359 10.875 -4.348 1 69.62 83 ASN A O 1
ATOM 634 N N . THR A 1 84 ? -19.297 11.836 -4.148 1 75.12 84 THR A N 1
ATOM 635 C CA . THR A 1 84 ? -18.734 10.844 -5.059 1 75.12 84 THR A CA 1
ATOM 636 C C . THR A 1 84 ? -18.422 9.547 -4.32 1 75.12 84 THR A C 1
ATOM 638 O O . THR A 1 84 ? -17.938 9.57 -3.189 1 75.12 84 THR A O 1
ATOM 641 N N . VAL A 1 85 ? -18.734 8.492 -5.059 1 79.38 85 VAL A N 1
ATOM 642 C CA . VAL A 1 85 ? -18.484 7.156 -4.52 1 79.38 85 VAL A CA 1
ATOM 643 C C . VAL A 1 85 ? -17.172 6.613 -5.074 1 79.38 85 VAL A C 1
ATOM 645 O O . VAL A 1 85 ? -16.734 5.527 -4.688 1 79.38 85 VAL A O 1
ATOM 648 N N . TYR A 1 86 ? -16.562 7.434 -5.891 1 85.25 86 TYR A N 1
ATOM 649 C CA . TYR A 1 86 ? -15.297 7 -6.465 1 85.25 86 TYR A CA 1
ATOM 650 C C . TYR A 1 86 ? -14.18 7.07 -5.434 1 85.25 86 TYR A C 1
ATOM 652 O O . TYR A 1 86 ? -14.102 8.023 -4.66 1 85.25 86 TYR A O 1
ATOM 660 N N . PRO A 1 87 ? -13.367 6.043 -5.391 1 91.06 87 PRO A N 1
ATOM 661 C CA . PRO A 1 87 ? -12.273 6.027 -4.418 1 91.06 87 PRO A CA 1
ATOM 662 C C . PRO A 1 87 ? -11.156 7.016 -4.77 1 91.06 87 PRO A C 1
ATOM 664 O O . PRO A 1 87 ? -10.047 6.602 -5.121 1 91.06 87 PRO A O 1
ATOM 667 N N . LEU A 1 88 ? -11.383 8.25 -4.52 1 92 88 LEU A N 1
ATOM 668 C CA . LEU A 1 88 ? -10.477 9.328 -4.895 1 92 88 LEU A CA 1
ATOM 669 C C . LEU A 1 88 ? -9.203 9.281 -4.062 1 92 88 LEU A C 1
ATOM 671 O O . LEU A 1 88 ? -8.102 9.484 -4.59 1 92 88 LEU A O 1
ATOM 675 N N . PRO A 1 89 ? -9.406 9.047 -2.721 1 94.38 89 PRO A N 1
ATOM 676 C CA . PRO A 1 89 ? -8.172 8.984 -1.936 1 94.38 89 PRO A CA 1
ATOM 677 C C . PRO A 1 89 ? -7.191 7.945 -2.459 1 94.38 89 PRO A C 1
ATOM 679 O O . PRO A 1 89 ? -6.008 8.242 -2.648 1 94.38 89 PRO A O 1
ATOM 682 N N . GLU A 1 90 ? -7.684 6.762 -2.727 1 95.19 90 GLU A N 1
ATOM 683 C CA . GLU A 1 90 ? -6.828 5.676 -3.199 1 95.19 90 GLU A CA 1
ATOM 684 C C . GLU A 1 90 ? -6.242 5.992 -4.574 1 95.19 90 GLU A C 1
ATOM 686 O O . GLU A 1 90 ? -5.102 5.637 -4.867 1 95.19 90 GLU A O 1
ATOM 691 N N . LEU A 1 91 ? -7.051 6.625 -5.395 1 94.75 91 LEU A N 1
ATOM 692 C CA . LEU A 1 91 ? -6.543 7.051 -6.695 1 94.75 91 LEU A CA 1
ATOM 693 C C . LEU A 1 91 ? -5.363 8.008 -6.531 1 94.75 91 LEU A C 1
ATOM 695 O O . LEU A 1 91 ? -4.344 7.855 -7.207 1 94.75 91 LEU A O 1
ATOM 699 N N . LEU A 1 92 ? -5.52 8.93 -5.656 1 94.75 92 LEU A N 1
ATOM 700 C CA . LEU A 1 92 ? -4.477 9.93 -5.438 1 94.75 92 LEU A CA 1
ATOM 701 C C . LEU A 1 92 ? -3.248 9.305 -4.793 1 94.75 92 LEU A C 1
ATOM 703 O O . LEU A 1 92 ? -2.119 9.727 -5.059 1 94.75 92 LEU A O 1
ATOM 707 N N . PHE A 1 93 ? -3.469 8.242 -3.877 1 96.06 93 PHE A N 1
ATOM 708 C CA . PHE A 1 93 ? -2.334 7.48 -3.377 1 96.06 93 PHE A CA 1
ATOM 709 C C . PHE A 1 93 ? -1.476 6.969 -4.527 1 96.06 93 PHE A C 1
ATOM 711 O O . PHE A 1 93 ? -0.253 7.125 -4.512 1 96.06 93 PHE A O 1
ATOM 718 N N . CYS A 1 94 ? -2.168 6.434 -5.508 1 96.06 94 CYS A N 1
ATOM 719 C CA . CYS A 1 94 ? -1.468 5.805 -6.625 1 96.06 94 CYS A CA 1
ATOM 720 C C . CYS A 1 94 ? -0.812 6.852 -7.516 1 96.06 94 CYS A C 1
ATOM 722 O O . CYS A 1 94 ? 0.276 6.625 -8.047 1 96.06 94 CYS A O 1
ATOM 724 N N . VAL A 1 95 ? -1.466 8 -7.672 1 95.12 95 VAL A N 1
ATOM 725 C CA . VAL A 1 95 ? -0.872 9.078 -8.453 1 95.12 95 VAL A CA 1
ATOM 726 C C . VAL A 1 95 ? 0.426 9.539 -7.793 1 95.12 95 VAL A C 1
ATOM 728 O O . VAL A 1 95 ? 1.431 9.758 -8.469 1 95.12 95 VAL A O 1
ATOM 731 N N . GLY A 1 96 ? 0.368 9.734 -6.5 1 93.75 96 GLY A N 1
ATOM 732 C CA . GLY A 1 96 ? 1.587 10.062 -5.777 1 93.75 96 GLY A CA 1
ATOM 733 C C . GLY A 1 96 ? 2.682 9.023 -5.949 1 93.75 96 GLY A C 1
ATOM 734 O O . GLY A 1 96 ? 3.852 9.375 -6.129 1 93.75 96 GLY A O 1
ATOM 735 N N . PHE A 1 97 ? 2.283 7.793 -5.887 1 94.88 97 PHE A N 1
ATOM 736 C CA . PHE A 1 97 ? 3.207 6.684 -6.098 1 94.88 97 PHE A CA 1
ATOM 737 C C . PHE A 1 97 ? 3.859 6.777 -7.473 1 94.88 97 PHE A C 1
ATOM 739 O O . PHE A 1 97 ? 5.078 6.637 -7.598 1 94.88 97 PHE A O 1
ATOM 746 N N . PHE A 1 98 ? 3.078 7.027 -8.484 1 95.44 98 PHE A N 1
ATOM 747 C CA . PHE A 1 98 ? 3.572 7.109 -9.859 1 95.44 98 PHE A CA 1
ATOM 748 C C . PHE A 1 98 ? 4.465 8.328 -10.039 1 95.44 98 PHE A C 1
ATOM 750 O O . PHE A 1 98 ? 5.422 8.297 -10.812 1 95.44 98 PHE A O 1
ATOM 757 N N . LEU A 1 99 ? 4.18 9.344 -9.344 1 91.75 99 LEU A N 1
ATOM 758 C CA . LEU A 1 99 ? 4.996 10.555 -9.438 1 91.75 99 LEU A CA 1
ATOM 759 C C . LEU A 1 99 ? 6.41 10.289 -8.938 1 91.75 99 LEU A C 1
ATOM 761 O O . LEU A 1 99 ? 7.387 10.672 -9.586 1 91.75 99 LEU A O 1
ATOM 765 N N . VAL A 1 100 ? 6.5 9.656 -7.809 1 90.88 100 VAL A N 1
ATOM 766 C CA . VAL A 1 100 ? 7.816 9.344 -7.266 1 90.88 100 VAL A CA 1
ATOM 767 C C . VAL A 1 100 ? 8.539 8.367 -8.188 1 90.88 100 VAL A C 1
ATOM 769 O O . VAL A 1 100 ? 9.742 8.508 -8.43 1 90.88 100 VAL A O 1
ATOM 772 N N . TYR A 1 101 ? 7.797 7.387 -8.648 1 91.62 101 TYR A N 1
ATOM 773 C CA . TYR A 1 101 ? 8.367 6.434 -9.586 1 91.62 101 TYR A CA 1
ATOM 774 C C . TYR A 1 101 ? 8.922 7.141 -10.82 1 91.62 101 TYR A C 1
ATOM 776 O O . TYR A 1 101 ? 10.023 6.828 -11.281 1 91.62 101 TYR A O 1
ATOM 784 N N . LEU A 1 102 ? 8.211 8.07 -11.32 1 90.31 102 LEU A N 1
ATOM 785 C CA . LEU A 1 102 ? 8.625 8.844 -12.484 1 90.31 102 LEU A CA 1
ATOM 786 C C . LEU A 1 102 ? 9.875 9.664 -12.172 1 90.31 102 LEU A C 1
ATOM 788 O O . LEU A 1 102 ? 10.805 9.711 -12.984 1 90.31 102 LEU A O 1
ATOM 792 N N . ILE A 1 103 ? 9.922 10.25 -11.055 1 85.88 103 ILE A N 1
ATOM 793 C CA . ILE A 1 103 ? 11.078 11.039 -10.633 1 85.88 103 ILE A CA 1
ATOM 794 C C . ILE A 1 103 ? 12.32 10.156 -10.586 1 85.88 103 ILE A C 1
ATOM 796 O O . ILE A 1 103 ? 13.391 10.555 -11.039 1 85.88 103 ILE A O 1
ATOM 800 N N . GLU A 1 104 ? 12.188 9.016 -10.031 1 85.25 104 GLU A N 1
ATOM 801 C CA . GLU A 1 104 ? 13.312 8.086 -9.945 1 85.25 104 GLU A CA 1
ATOM 802 C C . GLU A 1 104 ? 13.805 7.688 -11.336 1 85.25 104 GLU A C 1
ATOM 804 O O . GLU A 1 104 ? 15.008 7.598 -11.578 1 85.25 104 GLU A O 1
ATOM 809 N N . GLU A 1 105 ? 12.859 7.422 -12.203 1 85.75 105 GLU A N 1
ATOM 810 C CA . GLU A 1 105 ? 13.227 7.039 -13.562 1 85.75 105 GLU A CA 1
ATOM 811 C C . GLU A 1 105 ? 13.938 8.18 -14.281 1 85.75 105 GLU A C 1
ATOM 813 O O . GLU A 1 105 ? 14.914 7.953 -15.008 1 85.75 105 GLU A O 1
ATOM 818 N N . ILE A 1 106 ? 13.469 9.312 -14.086 1 84.31 106 ILE A N 1
ATOM 819 C CA . ILE A 1 106 ? 14.078 10.484 -14.703 1 84.31 106 ILE A CA 1
ATOM 820 C C . ILE A 1 106 ? 15.484 10.695 -14.133 1 84.31 106 ILE A C 1
ATOM 822 O O . ILE A 1 106 ? 16.422 10.945 -14.883 1 84.31 106 ILE A O 1
ATOM 826 N N . CYS A 1 107 ? 15.633 10.531 -12.836 1 79.88 107 CYS A N 1
ATOM 827 C CA . CYS A 1 107 ? 16.922 10.672 -12.188 1 79.88 107 CYS A CA 1
ATOM 828 C C . CYS A 1 107 ? 17.906 9.602 -12.672 1 79.88 107 CYS A C 1
ATOM 830 O O . CYS A 1 107 ? 19.078 9.883 -12.883 1 79.88 107 CYS A O 1
ATOM 832 N N . SER A 1 108 ? 17.438 8.438 -12.781 1 80.75 108 SER A N 1
ATOM 833 C CA . SER A 1 108 ? 18.281 7.328 -13.25 1 80.75 108 SER A CA 1
ATOM 834 C C . SER A 1 108 ? 18.781 7.582 -14.664 1 80.75 108 SER A C 1
ATOM 836 O O . SER A 1 108 ? 19.953 7.293 -14.969 1 80.75 108 SER A O 1
ATOM 838 N N . ARG A 1 109 ? 17.984 8.133 -15.492 1 80.44 109 ARG A N 1
ATOM 839 C CA . ARG A 1 109 ? 18.375 8.43 -16.859 1 80.44 109 ARG A CA 1
ATOM 840 C C . ARG A 1 109 ? 19.391 9.547 -16.922 1 80.44 109 ARG A C 1
ATOM 842 O O . ARG A 1 109 ? 20.297 9.531 -17.75 1 80.44 109 ARG A O 1
ATOM 849 N N . LEU A 1 110 ? 19.25 10.406 -16.062 1 77.5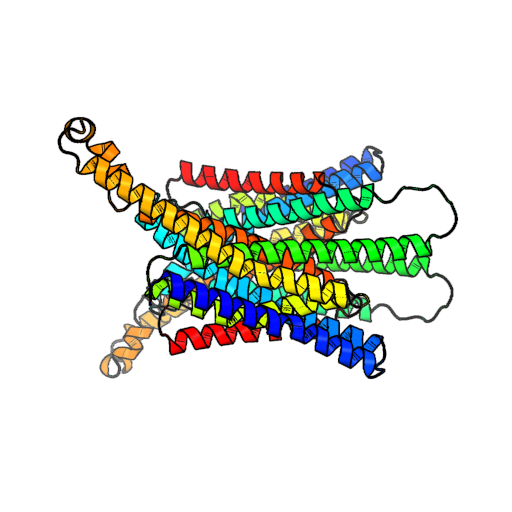6 110 LEU A N 1
ATOM 850 C CA . LEU A 1 110 ? 20.156 11.547 -16.047 1 77.56 110 LEU A CA 1
ATOM 851 C C . LEU A 1 110 ? 21.516 11.148 -15.508 1 77.56 110 LEU A C 1
ATOM 853 O O . LEU A 1 110 ? 22.547 11.648 -15.977 1 77.56 110 LEU A O 1
ATOM 857 N N . ILE A 1 111 ? 21.547 10.25 -14.555 1 73.62 111 ILE A N 1
ATOM 858 C CA . ILE A 1 111 ? 22.797 9.812 -13.953 1 73.62 111 ILE A CA 1
ATOM 859 C C . ILE A 1 111 ? 23.484 8.812 -14.883 1 73.62 111 ILE A C 1
ATOM 861 O O . ILE A 1 111 ? 24.719 8.852 -15.039 1 73.62 111 ILE A O 1
ATOM 865 N N . SER A 1 112 ? 22.75 7.812 -15.391 1 66.06 112 SER A N 1
ATOM 866 C CA . SER A 1 112 ? 23.328 6.84 -16.312 1 66.06 112 SER A CA 1
ATOM 867 C C . SER A 1 112 ? 23.828 7.516 -17.594 1 66.06 112 SER A C 1
ATOM 869 O O . SER A 1 112 ? 24.812 7.062 -18.188 1 66.06 112 SER A O 1
ATOM 871 N N . GLY A 1 113 ? 23.094 8.359 -18.156 1 59.12 113 GLY A N 1
ATOM 872 C CA . GLY A 1 113 ? 23.531 9.07 -19.344 1 59.12 113 GLY A CA 1
ATOM 873 C C . GLY A 1 113 ? 24.828 9.828 -19.141 1 59.12 113 GLY A C 1
ATOM 874 O O . GLY A 1 113 ? 25.531 10.148 -20.109 1 59.12 113 GLY A O 1
ATOM 875 N N . SER A 1 114 ? 25.141 10.195 -17.938 1 51.69 114 SER A N 1
ATOM 876 C CA . SER A 1 114 ? 26.375 10.953 -17.75 1 51.69 114 SER A CA 1
ATOM 877 C C . SER A 1 114 ? 27.594 10.031 -17.719 1 51.69 114 SER A C 1
ATOM 879 O O . SER A 1 114 ? 28.734 10.5 -17.594 1 51.69 114 SER A O 1
ATOM 881 N N . THR A 1 115 ? 27.469 8.758 -17.406 1 48.28 115 THR A N 1
ATOM 882 C CA . THR A 1 115 ? 28.688 7.938 -17.438 1 48.28 115 THR A CA 1
ATOM 883 C C . THR A 1 115 ? 29.047 7.594 -18.891 1 48.28 115 THR A C 1
ATOM 885 O O . THR A 1 115 ? 28.266 6.988 -19.609 1 48.28 115 THR A O 1
ATOM 888 N N . PRO A 1 116 ? 30.031 8.227 -19.516 1 41.56 116 PRO A N 1
ATOM 889 C CA . PRO A 1 116 ? 30.578 7.895 -20.828 1 41.56 116 PRO A CA 1
ATOM 890 C C . PRO A 1 116 ? 30.906 6.406 -20.969 1 41.56 116 PRO A C 1
ATOM 892 O O . PRO A 1 116 ? 31.453 5.797 -20.062 1 41.56 116 PRO A O 1
ATOM 895 N N . THR A 1 117 ? 30.047 5.637 -21.625 1 39.94 117 THR A N 1
ATOM 896 C CA . THR A 1 117 ? 30.453 4.328 -22.141 1 39.94 117 THR A CA 1
ATOM 897 C C . THR A 1 117 ? 31.922 4.352 -22.594 1 39.94 117 THR A C 1
ATOM 899 O O . THR A 1 117 ? 32.219 4.758 -23.719 1 39.94 117 THR A O 1
ATOM 902 N N . SER A 1 118 ? 32.906 4.965 -22.109 1 34.91 118 SER A N 1
ATOM 903 C CA . SER A 1 118 ? 34.188 4.57 -22.656 1 34.91 118 SER A CA 1
ATOM 904 C C . SER A 1 118 ? 34.312 3.051 -22.734 1 34.91 118 SER A C 1
ATOM 906 O O . SER A 1 118 ? 33.875 2.344 -21.812 1 34.91 118 SER A O 1
ATOM 908 N N . GLN A 1 119 ? 34.656 2.406 -23.969 1 34.81 119 GLN A N 1
ATOM 909 C CA . GLN A 1 119 ? 34.938 1.15 -24.641 1 34.81 119 GLN A CA 1
ATOM 910 C C . GLN A 1 119 ? 35.781 0.222 -23.766 1 34.81 119 GLN A C 1
ATOM 912 O O . GLN A 1 119 ? 36.188 -0.852 -24.203 1 34.81 119 GLN A O 1
ATOM 917 N N . THR A 1 120 ? 36.781 0.626 -22.906 1 34.12 120 THR A N 1
ATOM 918 C CA . THR A 1 120 ? 37.875 -0.311 -22.734 1 34.12 120 THR A CA 1
ATOM 919 C C . THR A 1 120 ? 37.375 -1.636 -22.156 1 34.12 120 THR A C 1
ATOM 921 O O . THR A 1 120 ? 36.531 -1.652 -21.266 1 34.12 120 THR A O 1
ATOM 924 N N . SER A 1 121 ? 37.812 -2.85 -22.766 1 35.88 121 SER A N 1
ATOM 925 C CA . SER A 1 121 ? 37.781 -4.309 -22.797 1 35.88 121 SER A CA 1
ATOM 926 C C . SER A 1 121 ? 37.719 -4.887 -21.375 1 35.88 121 SER A C 1
ATOM 928 O O . SER A 1 121 ? 37.125 -5.938 -21.156 1 35.88 121 SER A O 1
ATOM 930 N N . SER A 1 122 ? 38.812 -4.664 -20.516 1 36.03 122 SER A N 1
ATOM 931 C CA . SER A 1 122 ? 39.344 -5.605 -19.547 1 36.03 122 SER A CA 1
ATOM 932 C C . SER A 1 122 ? 38.406 -5.727 -18.344 1 36.03 122 SER A C 1
ATOM 934 O O . SER A 1 122 ? 38.406 -6.754 -17.656 1 36.03 122 SER A O 1
ATOM 936 N N . MET A 1 123 ? 38.031 -4.621 -17.391 1 36.66 123 MET A N 1
ATOM 937 C CA . MET A 1 123 ? 37.875 -4.836 -15.945 1 36.66 123 MET A CA 1
ATOM 938 C C . MET A 1 123 ? 36.438 -5.066 -15.57 1 36.66 123 MET A C 1
ATOM 940 O O . MET A 1 123 ? 35.656 -4.113 -15.383 1 36.66 123 MET A O 1
ATOM 944 N N . SER A 1 124 ? 35.719 -6.066 -15.836 1 41.44 124 SER A N 1
ATOM 945 C CA . SER A 1 124 ? 34.406 -6.637 -15.484 1 41.44 124 SER A CA 1
ATOM 946 C C . SER A 1 124 ? 34.094 -6.375 -14.023 1 41.44 124 SER A C 1
ATOM 948 O O . SER A 1 124 ? 32.938 -6.047 -13.688 1 41.44 124 SER A O 1
ATOM 950 N N . SER A 1 125 ? 35 -6.633 -13.102 1 46.03 125 SER A N 1
ATOM 951 C CA . SER A 1 125 ? 34.781 -6.523 -11.656 1 46.03 125 SER A CA 1
ATOM 952 C C . SER A 1 125 ? 34.5 -5.078 -11.25 1 46.03 125 SER A C 1
ATOM 954 O O . SER A 1 125 ? 33.688 -4.824 -10.359 1 46.03 125 SER A O 1
ATOM 956 N N . ILE A 1 126 ? 35.188 -4.109 -11.93 1 41.91 126 ILE A N 1
ATOM 957 C CA . ILE A 1 126 ? 35.031 -2.699 -11.586 1 41.91 126 ILE A CA 1
ATOM 958 C C . ILE A 1 126 ? 33.688 -2.184 -12.039 1 41.91 126 ILE A C 1
ATOM 960 O O . ILE A 1 126 ? 33.031 -1.403 -11.336 1 41.91 126 ILE A O 1
ATOM 964 N N . ALA A 1 127 ? 33.125 -2.729 -13.133 1 44.75 127 ALA A N 1
ATOM 965 C CA . ALA A 1 127 ? 31.844 -2.301 -13.672 1 44.75 127 ALA A CA 1
ATOM 966 C C . ALA A 1 127 ? 30.703 -2.711 -12.75 1 44.75 127 ALA A C 1
ATOM 968 O O . ALA A 1 127 ? 29.766 -1.94 -12.547 1 44.75 127 ALA A O 1
ATOM 969 N N . GLU A 1 128 ? 30.859 -3.861 -12.141 1 51.97 128 GLU A N 1
ATOM 970 C CA . GLU A 1 128 ? 29.875 -4.332 -11.188 1 51.97 128 GLU A CA 1
ATOM 971 C C . GLU A 1 128 ? 29.859 -3.467 -9.93 1 51.97 128 GLU A C 1
ATOM 973 O O . GLU A 1 128 ? 28.797 -3.156 -9.383 1 51.97 128 GLU A O 1
ATOM 978 N N . SER A 1 129 ? 31.109 -3.055 -9.469 1 50.84 129 SER A N 1
ATOM 979 C CA . SER A 1 129 ? 31.25 -2.197 -8.297 1 50.84 129 SER A CA 1
ATOM 980 C C . SER A 1 129 ? 30.703 -0.797 -8.57 1 50.84 129 SER A C 1
ATOM 982 O O . SER A 1 129 ? 30.047 -0.203 -7.719 1 50.84 129 SER A O 1
ATOM 984 N N . LEU A 1 130 ? 30.984 -0.294 -9.773 1 46.06 130 LEU A N 1
ATOM 985 C CA . LEU A 1 130 ? 30.5 1.024 -10.164 1 46.06 130 LEU A CA 1
ATOM 986 C C . LEU A 1 130 ? 28.969 1.017 -10.312 1 46.06 130 LEU A C 1
ATOM 988 O O . LEU A 1 130 ? 28.297 1.96 -9.891 1 46.06 130 LEU A O 1
ATOM 992 N N . ASN A 1 131 ? 28.5 -0.114 -10.828 1 55.66 131 ASN A N 1
ATOM 993 C CA . ASN A 1 131 ? 27.047 -0.258 -11.008 1 55.66 131 ASN A CA 1
ATOM 994 C C . ASN A 1 131 ? 26.328 -0.32 -9.672 1 55.66 131 ASN A C 1
ATOM 996 O O . ASN A 1 131 ? 25.25 0.275 -9.508 1 55.66 131 ASN A O 1
ATOM 1000 N N . LYS A 1 132 ? 27.031 -0.96 -8.758 1 59.78 132 LYS A N 1
ATOM 1001 C CA . LYS A 1 132 ? 26.438 -1.047 -7.418 1 59.78 132 LYS A CA 1
ATOM 1002 C C . LYS A 1 132 ? 26.469 0.306 -6.715 1 59.78 132 LYS A C 1
ATOM 1004 O O . LYS A 1 132 ? 25.5 0.7 -6.066 1 59.78 132 LYS A O 1
ATOM 1009 N N . THR A 1 133 ? 27.594 1.033 -6.902 1 61.78 133 THR A N 1
ATOM 1010 C CA . THR A 1 133 ? 27.734 2.35 -6.285 1 61.78 133 THR A CA 1
ATOM 1011 C C . THR A 1 133 ? 26.719 3.324 -6.879 1 61.78 133 THR A C 1
ATOM 1013 O O . THR A 1 133 ? 26.094 4.105 -6.148 1 61.78 133 THR A O 1
ATOM 1016 N N . GLU A 1 134 ? 26.5 3.248 -8.148 1 65.75 134 GLU A N 1
ATOM 1017 C CA . GLU A 1 134 ? 25.547 4.113 -8.82 1 65.75 134 GLU A CA 1
ATOM 1018 C C . GLU A 1 134 ? 24.125 3.809 -8.367 1 65.75 134 GLU A C 1
ATOM 1020 O O . GLU A 1 134 ? 23.312 4.723 -8.172 1 65.75 134 GLU A O 1
ATOM 1025 N N . THR A 1 135 ? 23.906 2.535 -8.133 1 68.69 135 THR A N 1
ATOM 1026 C CA . THR A 1 135 ? 22.562 2.119 -7.727 1 68.69 135 THR A CA 1
ATOM 1027 C C . THR A 1 135 ? 22.25 2.605 -6.316 1 68.69 135 THR A C 1
ATOM 1029 O O . THR A 1 135 ? 21.141 3.08 -6.047 1 68.69 135 THR A O 1
ATOM 1032 N N . VAL A 1 136 ? 23.312 2.625 -5.531 1 71.12 136 VAL A N 1
ATOM 1033 C CA . VAL A 1 136 ? 23.125 3.037 -4.145 1 71.12 136 VAL A CA 1
ATOM 1034 C C . VAL A 1 136 ? 22.938 4.551 -4.074 1 71.12 136 VAL A C 1
ATOM 1036 O O . VAL A 1 136 ? 22.094 5.047 -3.32 1 71.12 136 VAL A O 1
ATOM 1039 N N . THR A 1 137 ? 23.656 5.258 -4.926 1 74 137 THR A N 1
ATOM 1040 C CA . THR A 1 137 ? 23.547 6.715 -4.969 1 74 137 THR A CA 1
ATOM 1041 C C . THR A 1 137 ? 22.172 7.145 -5.48 1 74 137 THR A C 1
ATOM 1043 O O . THR A 1 137 ? 21.562 8.055 -4.922 1 74 137 THR A O 1
ATOM 1046 N N . LEU A 1 138 ? 21.719 6.477 -6.453 1 75.12 138 LEU A N 1
ATOM 1047 C CA . LEU A 1 138 ? 20.406 6.789 -7.016 1 75.12 138 LEU A CA 1
ATOM 1048 C C . LEU A 1 138 ? 19.297 6.531 -5.996 1 75.12 138 LEU A C 1
ATOM 1050 O O . LEU A 1 138 ? 18.375 7.332 -5.871 1 75.12 138 LEU A O 1
ATOM 1054 N N . GLN A 1 139 ? 19.469 5.48 -5.328 1 77.25 139 GLN A N 1
ATOM 1055 C CA . GLN A 1 139 ? 18.484 5.125 -4.312 1 77.25 139 GLN A CA 1
ATOM 1056 C C . GLN A 1 139 ? 18.453 6.16 -3.195 1 77.25 139 GLN A C 1
ATOM 1058 O O . GLN A 1 139 ? 17.375 6.547 -2.734 1 77.25 139 GLN A O 1
ATOM 1063 N N . SER A 1 140 ? 19.656 6.586 -2.887 1 77.5 140 SER A N 1
ATOM 1064 C CA . SER A 1 140 ? 19.75 7.578 -1.823 1 77.5 140 SER A CA 1
ATOM 1065 C C . SER A 1 140 ? 19.141 8.906 -2.248 1 77.5 140 SER A C 1
ATOM 1067 O O . SER A 1 140 ? 18.406 9.539 -1.475 1 77.5 140 SER A O 1
ATOM 1069 N N . ILE A 1 141 ? 19.312 9.266 -3.424 1 80.12 141 ILE A N 1
ATOM 1070 C CA . ILE A 1 141 ? 18.812 10.531 -3.943 1 80.12 141 ILE A CA 1
ATOM 1071 C C . ILE A 1 141 ? 17.297 10.477 -4.066 1 80.12 141 ILE A C 1
ATOM 1073 O O . ILE A 1 141 ? 16.594 11.391 -3.631 1 80.12 141 ILE A O 1
ATOM 1077 N N . THR A 1 142 ? 16.875 9.398 -4.605 1 81.44 142 THR A N 1
ATOM 1078 C CA . THR A 1 142 ? 15.438 9.25 -4.785 1 81.44 142 THR A CA 1
ATOM 1079 C C . THR A 1 142 ? 14.727 9.227 -3.434 1 81.44 142 THR A C 1
ATOM 1081 O O . THR A 1 142 ? 13.672 9.852 -3.27 1 81.44 142 THR A O 1
ATOM 1084 N N . PHE A 1 143 ? 15.336 8.539 -2.564 1 86 143 PHE A N 1
ATOM 1085 C CA . PHE A 1 143 ? 14.781 8.461 -1.217 1 86 143 PHE A CA 1
ATOM 1086 C C . PHE A 1 143 ? 14.68 9.852 -0.599 1 86 143 PHE A C 1
ATOM 1088 O O . PHE A 1 143 ? 13.625 10.234 -0.094 1 86 143 PHE A O 1
ATOM 1095 N N . THR A 1 144 ? 15.734 10.57 -0.724 1 86.44 144 THR A N 1
ATOM 1096 C CA . THR A 1 144 ? 15.805 11.891 -0.116 1 86.44 144 THR A CA 1
ATOM 1097 C C . THR A 1 144 ? 14.812 12.844 -0.775 1 86.44 144 THR A C 1
ATOM 1099 O O . THR A 1 144 ? 14.102 13.586 -0.089 1 86.44 144 THR A O 1
ATOM 1102 N N . VAL A 1 145 ? 14.719 12.781 -1.995 1 86.69 145 VAL A N 1
ATOM 1103 C CA . VAL A 1 145 ? 13.812 13.656 -2.73 1 86.69 145 VAL A CA 1
ATOM 1104 C C . VAL A 1 145 ? 12.359 13.312 -2.385 1 86.69 145 VAL A C 1
ATOM 1106 O O . VAL A 1 145 ? 11.555 14.203 -2.117 1 86.69 145 VAL A O 1
ATOM 1109 N N . ALA A 1 146 ? 12.125 12.047 -2.402 1 86.44 146 ALA A N 1
ATOM 1110 C CA . ALA A 1 146 ? 10.766 11.594 -2.113 1 86.44 146 ALA A CA 1
ATOM 1111 C C . ALA A 1 146 ? 10.344 11.992 -0.699 1 86.44 146 ALA A C 1
ATOM 1113 O O . ALA A 1 146 ? 9.242 12.5 -0.492 1 86.44 146 ALA A O 1
ATOM 1114 N N . MET A 1 147 ? 11.227 11.805 0.259 1 89.38 147 MET A N 1
ATOM 1115 C CA . MET A 1 147 ? 10.898 12.109 1.65 1 89.38 147 MET A CA 1
ATOM 1116 C C . MET A 1 147 ? 10.836 13.617 1.878 1 89.38 147 MET A C 1
ATOM 1118 O O . MET A 1 147 ? 10.062 14.086 2.717 1 89.38 147 MET A O 1
ATOM 1122 N N . SER A 1 148 ? 11.688 14.32 1.107 1 90.5 148 SER A N 1
ATOM 1123 C CA . SER A 1 148 ? 11.602 15.773 1.162 1 90.5 148 SER A CA 1
ATOM 1124 C C . SER A 1 148 ? 10.266 16.266 0.627 1 90.5 148 SER A C 1
ATOM 1126 O O . SER A 1 148 ? 9.648 17.156 1.215 1 90.5 148 SER A O 1
ATOM 1128 N N . PHE A 1 149 ? 9.883 15.695 -0.433 1 87.25 149 PHE A N 1
ATOM 1129 C CA . PHE A 1 149 ? 8.586 16.047 -1 1 87.25 149 PHE A CA 1
ATOM 1130 C C . PHE A 1 149 ? 7.461 15.742 -0.016 1 87.25 149 PHE A C 1
ATOM 1132 O O . PHE A 1 149 ? 6.562 16.562 0.187 1 87.25 149 PHE A O 1
ATOM 1139 N N . HIS A 1 150 ? 7.492 14.625 0.554 1 87.12 150 HIS A N 1
ATOM 1140 C CA . HIS A 1 150 ? 6.523 14.234 1.571 1 87.12 150 HIS A CA 1
ATOM 1141 C C . HIS A 1 150 ? 6.496 15.242 2.719 1 87.12 150 HIS A C 1
ATOM 1143 O O . HIS A 1 150 ? 5.422 15.672 3.148 1 87.12 150 HIS A O 1
ATOM 1149 N N . SER A 1 151 ? 7.703 15.633 3.145 1 92.19 151 SER A N 1
ATOM 1150 C CA . SER A 1 151 ? 7.816 16.562 4.266 1 92.19 151 SER A CA 1
ATOM 1151 C C . SER A 1 151 ? 7.238 17.922 3.912 1 92.19 151 SER A C 1
ATOM 1153 O O . SER A 1 151 ? 6.617 18.578 4.754 1 92.19 151 SER A O 1
ATOM 1155 N N . ILE A 1 152 ? 7.422 18.312 2.697 1 91.94 152 ILE A N 1
ATOM 1156 C CA . ILE A 1 152 ? 6.863 19.594 2.242 1 91.94 152 ILE A CA 1
ATOM 1157 C C . ILE A 1 152 ? 5.34 19.516 2.273 1 91.94 152 ILE A C 1
ATOM 1159 O O . ILE A 1 152 ? 4.68 20.453 2.729 1 91.94 152 ILE A O 1
ATOM 1163 N N . LEU A 1 153 ? 4.828 18.422 1.801 1 88 153 LEU A N 1
ATOM 1164 C CA . LEU A 1 153 ? 3.379 18.25 1.746 1 88 153 LEU A CA 1
ATOM 1165 C C . LEU A 1 153 ? 2.779 18.25 3.148 1 88 153 LEU A C 1
ATOM 1167 O O . LEU A 1 153 ? 1.71 18.828 3.373 1 88 153 LEU A O 1
ATOM 1171 N N . GLU A 1 154 ? 3.484 17.672 4.027 1 86.94 154 GLU A N 1
ATOM 1172 C CA . GLU A 1 154 ? 3.062 17.688 5.426 1 86.94 154 GLU A CA 1
ATOM 1173 C C . GLU A 1 154 ? 3.049 19.094 5.988 1 86.94 154 GLU A C 1
ATOM 1175 O O . GLU A 1 154 ? 2.109 19.484 6.688 1 86.94 154 GLU A O 1
ATOM 1180 N N . GLY A 1 155 ? 4.086 19.844 5.73 1 91.56 155 GLY A N 1
ATOM 1181 C CA . GLY A 1 155 ? 4.152 21.234 6.164 1 91.56 155 GLY A CA 1
ATOM 1182 C C . GLY A 1 155 ? 3.055 22.094 5.566 1 91.56 155 GLY A C 1
ATOM 1183 O O . GLY A 1 155 ? 2.465 22.922 6.262 1 91.56 155 GLY A O 1
ATOM 1184 N N . LEU A 1 156 ? 2.807 21.859 4.309 1 91.06 156 LEU A N 1
ATOM 1185 C CA . LEU A 1 156 ? 1.743 22.594 3.625 1 91.06 156 LEU A CA 1
ATOM 1186 C C . LEU A 1 156 ? 0.4 22.359 4.309 1 91.06 156 LEU A C 1
ATOM 1188 O O . LEU A 1 156 ? -0.372 23.312 4.504 1 91.06 156 LEU A O 1
ATOM 1192 N N . ALA A 1 157 ? 0.166 21.094 4.59 1 85.94 157 ALA A N 1
ATOM 1193 C CA . ALA A 1 157 ? -1.09 20.75 5.246 1 85.94 157 ALA A CA 1
ATOM 1194 C C . ALA A 1 157 ? -1.222 21.453 6.594 1 85.94 157 ALA A C 1
ATOM 1196 O O . ALA A 1 157 ? -2.311 21.891 6.965 1 85.94 157 ALA A O 1
ATOM 1197 N N . LEU A 1 158 ? -0.206 21.562 7.328 1 88.12 158 LEU A N 1
ATOM 1198 C CA . LEU A 1 158 ? -0.199 22.25 8.617 1 88.12 158 LEU A CA 1
ATOM 1199 C C . LEU A 1 158 ? -0.387 23.75 8.43 1 88.12 158 LEU A C 1
ATOM 1201 O O . LEU A 1 158 ? -1.153 24.375 9.164 1 88.12 158 LEU A O 1
ATOM 1205 N N . GLY A 1 159 ? 0.253 24.281 7.473 1 90 159 GLY A N 1
ATOM 1206 C CA . GLY A 1 159 ? 0.249 25.719 7.242 1 90 159 GLY A CA 1
ATOM 1207 C C . GLY A 1 159 ? -1.094 26.25 6.77 1 90 159 GLY A C 1
ATOM 1208 O O . GLY A 1 159 ? -1.449 27.391 7.047 1 90 159 GLY A O 1
ATOM 1209 N N . VAL A 1 160 ? -1.812 25.422 6.062 1 87.19 160 VAL A N 1
ATOM 1210 C CA . VAL A 1 160 ? -3.061 25.875 5.461 1 87.19 160 VAL A CA 1
ATOM 1211 C C . VAL A 1 160 ? -4.172 25.859 6.508 1 87.19 160 VAL A C 1
ATOM 1213 O O . VAL A 1 160 ? -5.258 26.391 6.281 1 87.19 160 VAL A O 1
ATOM 1216 N N . GLN A 1 161 ? -3.881 25.219 7.633 1 83.19 161 GLN A N 1
ATOM 1217 C CA . GLN A 1 161 ? -4.898 25.203 8.68 1 83.19 161 GLN A CA 1
ATOM 1218 C C . GLN A 1 161 ? -5.18 26.609 9.195 1 83.19 161 GLN A C 1
ATOM 1220 O O . GLN A 1 161 ? -4.273 27.438 9.273 1 83.19 161 GLN A O 1
ATOM 1225 N N . ASP A 1 162 ? -6.461 26.938 9.516 1 77.25 162 ASP A N 1
ATOM 1226 C CA . ASP A 1 162 ? -6.824 28.297 9.883 1 77.25 162 ASP A CA 1
ATOM 1227 C C . ASP A 1 162 ? -7.406 28.359 11.289 1 77.25 162 ASP A C 1
ATOM 1229 O O . ASP A 1 162 ? -7.777 29.422 11.773 1 77.25 162 ASP A O 1
ATOM 1233 N N . ASP A 1 163 ? -7.566 27.25 11.867 1 80.56 163 ASP A N 1
ATOM 1234 C CA . ASP A 1 163 ? -8.094 27.203 13.227 1 80.56 163 ASP A CA 1
ATOM 1235 C C . ASP A 1 163 ? -7.062 26.656 14.203 1 80.56 163 ASP A C 1
ATOM 1237 O O . ASP A 1 163 ? -6.395 25.656 13.914 1 80.56 163 ASP A O 1
ATOM 1241 N N . ARG A 1 164 ? -6.992 27.375 15.336 1 85.69 164 ARG A N 1
ATOM 1242 C CA . ARG A 1 164 ? -5.984 27.047 16.344 1 85.69 164 ARG A CA 1
ATOM 1243 C C . ARG A 1 164 ? -6.102 25.594 16.766 1 85.69 164 ARG A C 1
ATOM 1245 O O . ARG A 1 164 ? -5.09 24.922 16.969 1 85.69 164 ARG A O 1
ATOM 1252 N N . MET A 1 165 ? -7.312 25.219 16.891 1 82.06 165 MET A N 1
ATOM 1253 C CA . MET A 1 165 ? -7.531 23.844 17.312 1 82.06 165 MET A CA 1
ATOM 1254 C C . MET A 1 165 ? -7.047 22.859 16.25 1 82.06 165 MET A C 1
ATOM 1256 O O . MET A 1 165 ? -6.395 21.859 16.578 1 82.06 165 MET A O 1
ATOM 1260 N N . ALA A 1 166 ? -7.34 23.156 15.047 1 80.12 166 ALA A N 1
ATOM 1261 C CA . ALA A 1 166 ? -6.918 22.297 13.945 1 80.12 166 ALA A CA 1
ATOM 1262 C C . ALA A 1 166 ? -5.398 22.281 13.805 1 80.12 166 ALA A C 1
ATOM 1264 O O . ALA A 1 166 ? -4.797 21.234 13.555 1 80.12 166 ALA A O 1
ATOM 1265 N N . ILE A 1 167 ? -4.789 23.438 13.992 1 86.44 167 ILE A N 1
ATOM 1266 C CA . ILE A 1 167 ? -3.342 23.594 13.898 1 86.44 167 ILE A CA 1
ATOM 1267 C C . ILE A 1 167 ? -2.668 22.766 14.992 1 86.44 167 ILE A C 1
ATOM 1269 O O . ILE A 1 167 ? -1.755 21.984 14.719 1 86.44 167 ILE A O 1
ATOM 1273 N N . THR A 1 168 ? -3.154 22.844 16.172 1 86.62 168 THR A N 1
ATOM 1274 C CA . THR A 1 168 ? -2.555 22.172 17.312 1 86.62 168 THR A CA 1
ATOM 1275 C C . THR A 1 168 ? -2.766 20.656 17.219 1 86.62 168 THR A C 1
ATOM 1277 O O . THR A 1 168 ? -1.847 19.875 17.484 1 86.62 168 THR A O 1
ATOM 1280 N N . THR A 1 169 ? -3.92 20.328 16.797 1 78.44 169 THR A N 1
ATOM 1281 C CA . THR A 1 169 ? -4.227 18.906 16.688 1 78.44 169 THR A CA 1
ATOM 1282 C C . THR A 1 169 ? -3.348 18.25 15.617 1 78.44 169 THR A C 1
ATOM 1284 O O . THR A 1 169 ? -2.779 17.172 15.852 1 78.44 169 THR A O 1
ATOM 1287 N N . LEU A 1 170 ? -3.283 18.891 14.539 1 80.62 170 LEU A N 1
ATOM 1288 C CA . LEU A 1 170 ? -2.457 18.344 13.469 1 80.62 170 LEU A CA 1
ATOM 1289 C C . LEU A 1 170 ? -0.986 18.328 13.875 1 80.62 170 LEU A C 1
ATOM 1291 O O . LEU A 1 170 ? -0.26 17.391 13.555 1 80.62 170 LEU A O 1
ATOM 1295 N N . PHE A 1 171 ? -0.576 19.375 14.578 1 87.31 171 PHE A N 1
ATOM 1296 C CA . PHE A 1 171 ? 0.808 19.469 15.031 1 87.31 171 PHE A CA 1
ATOM 1297 C C . PHE A 1 171 ? 1.146 18.297 15.953 1 87.31 171 PHE A C 1
ATOM 1299 O O . PHE A 1 171 ? 2.184 17.656 15.797 1 87.31 171 PHE A O 1
ATOM 1306 N N . ILE A 1 172 ? 0.329 18.031 16.828 1 80.62 172 ILE A N 1
ATOM 1307 C CA . ILE A 1 172 ? 0.553 16.953 17.781 1 80.62 172 ILE A CA 1
ATOM 1308 C C . ILE A 1 172 ? 0.614 15.625 17.047 1 80.62 172 ILE A C 1
ATOM 1310 O O . ILE A 1 172 ? 1.498 14.805 17.312 1 80.62 172 ILE A O 1
ATOM 1314 N N . SER A 1 173 ? -0.308 15.477 16.188 1 75.94 173 SER A N 1
ATOM 1315 C CA . SER A 1 173 ? -0.337 14.25 15.398 1 75.94 173 SER A CA 1
ATOM 1316 C C . SER A 1 173 ? 0.961 14.062 14.617 1 75.94 173 SER A C 1
ATOM 1318 O O . SER A 1 173 ? 1.513 12.961 14.57 1 75.94 173 SER A O 1
ATOM 1320 N N . LEU A 1 174 ? 1.489 15.102 14.07 1 82.5 174 LEU A N 1
ATOM 1321 C CA . LEU A 1 174 ? 2.709 15.055 13.273 1 82.5 174 LEU A CA 1
ATOM 1322 C C . LEU A 1 174 ? 3.928 14.805 14.156 1 82.5 174 LEU A C 1
ATOM 1324 O O . LEU A 1 174 ? 4.805 14.016 13.789 1 82.5 174 LEU A O 1
ATOM 1328 N N . MET A 1 175 ? 3.891 15.391 15.32 1 82.5 175 MET A N 1
ATOM 1329 C CA . MET A 1 175 ? 5.035 15.305 16.219 1 82.5 175 MET A CA 1
ATOM 1330 C C . MET A 1 175 ? 5.188 13.891 16.766 1 82.5 175 MET A C 1
ATOM 1332 O O . MET A 1 175 ? 6.301 13.453 17.062 1 82.5 175 MET A O 1
ATOM 1336 N N . LEU A 1 176 ? 4.156 13.18 16.828 1 74.12 176 LEU A N 1
ATOM 1337 C CA . LEU A 1 176 ? 4.145 11.852 17.422 1 74.12 176 LEU A CA 1
ATOM 1338 C C . LEU A 1 176 ? 5.008 10.883 16.609 1 74.12 176 LEU A C 1
ATOM 1340 O O . LEU A 1 176 ? 5.648 10 17.188 1 74.12 176 LEU A O 1
ATOM 1344 N N . HIS A 1 177 ? 5.016 11.102 15.391 1 77.81 177 HIS A N 1
ATOM 1345 C CA . HIS A 1 177 ? 5.762 10.133 14.586 1 77.81 177 HIS A CA 1
ATOM 1346 C C . HIS A 1 177 ? 6.918 10.805 13.859 1 77.81 177 HIS A C 1
ATOM 1348 O O . HIS A 1 177 ? 7.762 10.133 13.266 1 77.81 177 HIS A O 1
ATOM 1354 N N . LYS A 1 178 ? 7.012 12.148 13.938 1 87.44 178 LYS A N 1
ATOM 1355 C CA . LYS A 1 178 ? 8.023 12.883 13.18 1 87.44 178 LYS A CA 1
ATOM 1356 C C . LYS A 1 178 ? 9.43 12.539 13.664 1 87.44 178 LYS A C 1
ATOM 1358 O O . LYS A 1 178 ? 10.352 12.391 12.859 1 87.44 178 LYS A O 1
ATOM 1363 N N . GLY A 1 179 ? 9.539 12.383 14.953 1 87.94 179 GLY A N 1
ATOM 1364 C CA . GLY A 1 179 ? 10.844 12.031 15.492 1 87.94 179 GLY A CA 1
ATOM 1365 C C . GLY A 1 179 ? 11.336 10.68 15.008 1 87.94 179 GLY A C 1
ATOM 1366 O O . GLY A 1 179 ? 12.477 10.562 14.555 1 87.94 179 GLY A O 1
ATOM 1367 N N . ILE A 1 180 ? 10.484 9.766 15.094 1 85.69 180 ILE A N 1
ATOM 1368 C CA . ILE A 1 180 ? 10.844 8.406 14.688 1 85.69 180 ILE A CA 1
ATOM 1369 C C . ILE A 1 180 ? 11.07 8.359 13.18 1 85.69 180 ILE A C 1
ATOM 1371 O O . ILE A 1 180 ? 12 7.703 12.711 1 85.69 180 ILE A O 1
ATOM 1375 N N . GLU A 1 181 ? 10.25 9.039 12.477 1 87.38 181 GLU A N 1
ATOM 1376 C CA . GLU A 1 181 ? 10.414 9.125 11.023 1 87.38 181 GLU A CA 1
ATOM 1377 C C . GLU A 1 181 ? 11.75 9.75 10.656 1 87.38 181 GLU A C 1
ATOM 1379 O O . GLU A 1 181 ? 12.477 9.227 9.805 1 87.38 181 GLU A O 1
ATOM 1384 N N . ALA A 1 182 ? 12.07 10.875 11.297 1 91.88 182 ALA A N 1
ATOM 1385 C CA . ALA A 1 182 ? 13.32 11.578 11.016 1 91.88 182 ALA A CA 1
ATOM 1386 C C . ALA A 1 182 ? 14.531 10.711 11.352 1 91.88 182 ALA A C 1
ATOM 1388 O O . ALA A 1 182 ? 15.523 10.719 10.625 1 91.88 182 ALA A O 1
ATOM 1389 N N . PHE A 1 183 ? 14.391 10 12.414 1 89.88 183 PHE A N 1
ATOM 1390 C CA . PHE A 1 183 ? 15.445 9.062 12.773 1 89.88 183 PHE A CA 1
ATOM 1391 C C . PHE A 1 183 ? 15.641 8.023 11.68 1 89.88 183 PHE A C 1
ATOM 1393 O O . PHE A 1 183 ? 16.781 7.73 11.289 1 89.88 183 PHE A O 1
ATOM 1400 N N . SER A 1 184 ? 14.539 7.527 11.227 1 87.19 184 SER A N 1
ATOM 1401 C CA . SER A 1 184 ? 14.562 6.496 10.195 1 87.19 184 SER A CA 1
ATOM 1402 C C . SER A 1 184 ? 15.133 7.035 8.891 1 87.19 184 SER A C 1
ATOM 1404 O O . SER A 1 184 ? 15.898 6.352 8.211 1 87.19 184 SER A O 1
ATOM 1406 N N . VAL A 1 185 ? 14.758 8.25 8.562 1 90.12 185 VAL A N 1
ATOM 1407 C CA . VAL A 1 185 ? 15.273 8.883 7.352 1 90.12 185 VAL A CA 1
ATOM 1408 C C . VAL A 1 185 ? 16.781 9.133 7.5 1 90.12 185 VAL A C 1
ATOM 1410 O O . VAL A 1 185 ? 17.547 8.836 6.59 1 90.12 185 VAL A O 1
ATOM 1413 N N . GLY A 1 186 ? 17.156 9.625 8.625 1 90.5 186 GLY A N 1
ATOM 1414 C CA . GLY A 1 186 ? 18.562 9.836 8.898 1 90.5 186 GLY A CA 1
ATOM 1415 C C . GLY A 1 186 ? 19.391 8.562 8.797 1 90.5 186 GLY A C 1
ATOM 1416 O O . GLY A 1 186 ? 20.5 8.578 8.273 1 90.5 186 GLY A O 1
ATOM 1417 N N . LEU A 1 187 ? 18.828 7.527 9.289 1 87.62 187 LEU A N 1
ATOM 1418 C CA . LEU A 1 187 ? 19.484 6.234 9.234 1 87.62 187 LEU A CA 1
ATOM 1419 C C . LEU A 1 187 ? 19.719 5.801 7.789 1 87.62 187 LEU A C 1
ATOM 1421 O O . LEU A 1 187 ? 20.812 5.344 7.441 1 87.62 187 LEU A O 1
ATOM 1425 N N . GLN A 1 188 ? 18.734 5.965 6.98 1 86.88 188 GLN A N 1
ATOM 1426 C CA . GLN A 1 188 ? 18.828 5.555 5.582 1 86.88 188 GLN A CA 1
ATOM 1427 C C . GLN A 1 188 ? 19.828 6.414 4.824 1 86.88 188 GLN A C 1
ATOM 1429 O O . GLN A 1 188 ? 20.609 5.906 4.004 1 86.88 188 GLN A O 1
ATOM 1434 N N . ILE A 1 189 ? 19.859 7.664 5.117 1 87.94 189 ILE A N 1
ATOM 1435 C CA . ILE A 1 189 ? 20.781 8.586 4.473 1 87.94 189 ILE A CA 1
ATOM 1436 C C . ILE A 1 189 ? 22.219 8.281 4.918 1 87.94 189 ILE A C 1
ATOM 1438 O O . ILE A 1 189 ? 23.141 8.258 4.098 1 87.94 189 ILE A O 1
ATOM 1442 N N . ALA A 1 190 ? 22.359 7.996 6.18 1 85.88 190 ALA A N 1
ATOM 1443 C CA . ALA A 1 190 ? 23.672 7.676 6.73 1 85.88 190 ALA A CA 1
ATOM 1444 C C . ALA A 1 190 ? 24.203 6.367 6.152 1 85.88 190 ALA A C 1
ATOM 1446 O O . ALA A 1 190 ? 25.391 6.262 5.832 1 85.88 190 ALA A O 1
ATOM 1447 N N . LYS A 1 191 ? 23.344 5.414 6.059 1 82.94 191 LYS A N 1
ATOM 1448 C CA . LYS A 1 191 ? 23.719 4.109 5.523 1 82.94 191 LYS A CA 1
ATOM 1449 C C . LYS A 1 191 ? 24.172 4.223 4.07 1 82.94 191 LYS A C 1
ATOM 1451 O O . LYS A 1 191 ? 25.156 3.594 3.672 1 82.94 191 LYS A O 1
ATOM 1456 N N . SER A 1 192 ? 23.469 5.039 3.33 1 80.69 192 SER A N 1
ATOM 1457 C CA . SER A 1 192 ? 23.766 5.188 1.909 1 80.69 192 SER A CA 1
ATOM 1458 C C . SER A 1 192 ? 25 6.047 1.694 1 80.69 192 SER A C 1
ATOM 1460 O O . SER A 1 192 ? 25.656 5.957 0.65 1 80.69 192 SER A O 1
ATOM 1462 N N . ASN A 1 193 ? 25.312 6.922 2.688 1 79.19 193 ASN A N 1
ATOM 1463 C CA . ASN A 1 193 ? 26.469 7.816 2.613 1 79.19 193 ASN A CA 1
ATOM 1464 C C . ASN A 1 193 ? 27.469 7.535 3.727 1 79.19 193 ASN A C 1
ATOM 1466 O O . ASN A 1 193 ? 27.984 8.461 4.352 1 79.19 193 ASN A O 1
ATOM 1470 N N . SER A 1 194 ? 27.672 6.309 3.982 1 71.75 194 SER A N 1
ATOM 1471 C CA . SER A 1 194 ? 28.484 5.906 5.133 1 71.75 194 SER A CA 1
ATOM 1472 C C . SER A 1 194 ? 29.906 6.43 5.027 1 71.75 194 SER A C 1
ATOM 1474 O O . SER A 1 194 ? 30.562 6.68 6.043 1 71.75 194 SER A O 1
ATOM 1476 N N . GLN A 1 195 ? 30.359 6.629 3.805 1 74.38 195 GLN A N 1
ATOM 1477 C CA . GLN A 1 195 ? 31.734 7.066 3.613 1 74.38 195 GLN A CA 1
ATOM 1478 C C . GLN A 1 195 ? 31.828 8.586 3.518 1 74.38 195 GLN A C 1
ATOM 1480 O O . GLN A 1 195 ? 32.906 9.156 3.51 1 74.38 195 GLN A O 1
ATOM 1485 N N . GLN A 1 196 ? 30.688 9.242 3.471 1 83.31 196 GLN A N 1
ATOM 1486 C CA . GLN A 1 196 ? 30.625 10.688 3.336 1 83.31 196 GLN A CA 1
ATOM 1487 C C . GLN A 1 196 ? 29.703 11.297 4.387 1 83.31 196 GLN A C 1
ATOM 1489 O O . GLN A 1 196 ? 28.594 11.758 4.062 1 83.31 196 GLN A O 1
ATOM 1494 N N . ILE A 1 197 ? 30.219 11.555 5.52 1 85.19 197 ILE A N 1
ATOM 1495 C CA . ILE A 1 197 ? 29.422 11.961 6.672 1 85.19 197 ILE A CA 1
ATOM 1496 C C . ILE A 1 197 ? 28.953 13.406 6.488 1 85.19 197 ILE A C 1
ATOM 1498 O O . ILE A 1 197 ? 27.844 13.758 6.887 1 85.19 197 ILE A O 1
ATOM 1502 N N . LYS A 1 198 ? 29.781 14.211 5.879 1 89.12 198 LYS A N 1
ATOM 1503 C CA . LYS A 1 198 ? 29.422 15.609 5.652 1 89.12 198 LYS A CA 1
ATOM 1504 C C . LYS A 1 198 ? 28.234 15.727 4.699 1 89.12 198 LYS A C 1
ATOM 1506 O O . LYS A 1 198 ? 27.359 16.562 4.898 1 89.12 198 LYS A O 1
ATOM 1511 N N . ILE A 1 199 ? 28.266 14.914 3.723 1 88 199 ILE A N 1
ATOM 1512 C CA . ILE A 1 199 ? 27.172 14.914 2.758 1 88 199 ILE A CA 1
ATOM 1513 C C . ILE A 1 199 ? 25.891 14.422 3.428 1 88 199 ILE A C 1
ATOM 1515 O O . ILE A 1 199 ? 24.812 14.977 3.195 1 88 199 ILE A O 1
ATOM 1519 N N . ALA A 1 200 ? 26.062 13.422 4.215 1 89.81 200 ALA A N 1
ATOM 1520 C CA . ALA A 1 200 ? 24.906 12.891 4.941 1 89.81 200 ALA A CA 1
ATOM 1521 C C . ALA A 1 200 ? 24.312 13.953 5.855 1 89.81 200 ALA A C 1
ATOM 1523 O O . ALA A 1 200 ? 23.094 14.133 5.879 1 89.81 200 ALA A O 1
ATOM 1524 N N . ALA A 1 201 ? 25.172 14.688 6.543 1 92 201 ALA A N 1
ATOM 1525 C CA . ALA A 1 201 ? 24.719 15.719 7.461 1 92 201 ALA A CA 1
ATOM 1526 C C . ALA A 1 201 ? 24.016 16.844 6.711 1 92 201 ALA A C 1
ATOM 1528 O O . ALA A 1 201 ? 22.984 17.359 7.156 1 92 201 ALA A O 1
ATOM 1529 N N . LEU A 1 202 ? 24.547 17.188 5.617 1 92.19 202 LEU A N 1
ATOM 1530 C CA . LEU A 1 202 ? 23.969 18.25 4.805 1 92.19 202 LEU A CA 1
ATOM 1531 C C . LEU A 1 202 ? 22.609 17.828 4.25 1 92.19 202 LEU A C 1
ATOM 1533 O O . LEU A 1 202 ? 21.672 18.625 4.211 1 92.19 202 LEU A O 1
ATOM 1537 N N . THR A 1 203 ? 22.562 16.609 3.783 1 91.25 203 THR A N 1
ATOM 1538 C CA . THR A 1 203 ? 21.312 16.078 3.236 1 91.25 203 THR A CA 1
ATOM 1539 C C . THR A 1 203 ? 20.234 16.047 4.305 1 91.25 203 THR A C 1
ATOM 1541 O O . THR A 1 203 ? 19.078 16.406 4.039 1 91.25 203 THR A O 1
ATOM 1544 N N . ILE A 1 204 ? 20.609 15.68 5.496 1 92.88 204 ILE A N 1
ATOM 1545 C CA . ILE A 1 204 ? 19.672 15.633 6.605 1 92.88 204 ILE A CA 1
ATOM 1546 C C . ILE A 1 204 ? 19.219 17.047 6.957 1 92.88 204 ILE A C 1
ATOM 1548 O O . ILE A 1 204 ? 18.047 17.266 7.262 1 92.88 204 ILE A O 1
ATOM 1552 N N . PHE A 1 205 ? 20.141 17.953 6.875 1 94 205 PHE A N 1
ATOM 1553 C CA . PHE A 1 205 ? 19.812 19.359 7.141 1 94 205 PHE A CA 1
ATOM 1554 C C . PHE A 1 205 ? 18.797 19.875 6.137 1 94 205 PHE A C 1
ATOM 1556 O O . PHE A 1 205 ? 17.812 20.516 6.52 1 94 205 PHE A O 1
ATOM 1563 N N . ILE A 1 206 ? 18.984 19.625 4.945 1 92.69 206 ILE A N 1
ATOM 1564 C CA . ILE A 1 206 ? 18.078 20.047 3.889 1 92.69 206 ILE A CA 1
ATOM 1565 C C . ILE A 1 206 ? 16.719 19.391 4.09 1 92.69 206 ILE A C 1
ATOM 1567 O O . ILE A 1 206 ? 15.68 20.062 3.98 1 92.69 206 ILE A O 1
ATOM 1571 N N . TYR A 1 207 ? 16.734 18.141 4.367 1 93.25 207 TYR A N 1
ATOM 1572 C CA . TYR A 1 207 ? 15.516 17.391 4.648 1 93.25 207 TYR A CA 1
ATOM 1573 C C . TYR A 1 207 ? 14.75 18.031 5.801 1 93.25 207 TYR A C 1
ATOM 1575 O O . TYR A 1 207 ? 13.523 18.156 5.746 1 93.25 207 TYR A O 1
ATOM 1583 N N . SER A 1 208 ? 15.461 18.469 6.828 1 94.62 208 SER A N 1
ATOM 1584 C CA . SER A 1 208 ? 14.836 19.031 8.023 1 94.62 208 SER A CA 1
ATOM 1585 C C . SER A 1 208 ? 14.18 20.375 7.727 1 94.62 208 SER A C 1
ATOM 1587 O O . SER A 1 208 ? 13.266 20.797 8.438 1 94.62 208 SER A O 1
ATOM 1589 N N . LEU A 1 209 ? 14.586 21.016 6.684 1 95.19 209 LEU A N 1
ATOM 1590 C CA . LEU A 1 209 ? 14.055 22.328 6.32 1 95.19 209 LEU A CA 1
ATOM 1591 C C . LEU A 1 209 ? 12.773 22.188 5.504 1 95.19 209 LEU A C 1
ATOM 1593 O O . LEU A 1 209 ? 12.031 23.156 5.332 1 95.19 209 LEU A O 1
ATOM 1597 N N . MET A 1 210 ? 12.5 21.062 5.043 1 93.88 210 MET A N 1
ATOM 1598 C CA . MET A 1 210 ? 11.414 20.891 4.086 1 93.88 210 MET A CA 1
ATOM 1599 C C . MET A 1 210 ? 10.062 21.109 4.754 1 93.88 210 MET A C 1
ATOM 1601 O O . MET A 1 210 ? 9.172 21.75 4.172 1 93.88 210 MET A O 1
ATOM 1605 N N . THR A 1 211 ? 9.891 20.594 5.98 1 93 211 THR A N 1
ATOM 1606 C CA . THR A 1 211 ? 8.617 20.766 6.668 1 93 211 THR A CA 1
ATOM 1607 C C . THR A 1 211 ? 8.367 22.234 6.988 1 93 211 THR A C 1
ATOM 1609 O O . THR A 1 211 ? 7.293 22.766 6.695 1 93 211 THR A O 1
ATOM 1612 N N . PRO A 1 212 ? 9.336 22.953 7.551 1 93.69 212 PRO A N 1
ATOM 1613 C CA . PRO A 1 212 ? 9.148 24.391 7.777 1 93.69 212 PRO A CA 1
ATOM 1614 C C . PRO A 1 212 ? 8.875 25.156 6.488 1 93.69 212 PRO A C 1
ATOM 1616 O O . PRO A 1 212 ? 8.047 26.062 6.473 1 93.69 212 PRO A O 1
ATOM 1619 N N . ILE A 1 213 ? 9.57 24.828 5.465 1 94.56 213 ILE A N 1
ATOM 1620 C CA . ILE A 1 213 ? 9.344 25.469 4.176 1 94.56 213 ILE A CA 1
ATOM 1621 C C . ILE A 1 213 ? 7.906 25.219 3.715 1 94.56 213 ILE A C 1
ATOM 1623 O O . ILE A 1 213 ? 7.207 26.141 3.291 1 94.56 213 ILE A O 1
ATOM 1627 N N . GLY A 1 214 ? 7.488 24 3.785 1 94.12 214 GLY A N 1
ATOM 1628 C CA . GLY A 1 214 ? 6.113 23.672 3.449 1 94.12 214 GLY A CA 1
ATOM 1629 C C . GLY A 1 214 ? 5.098 24.438 4.285 1 94.12 214 GLY A C 1
ATOM 1630 O O . GLY A 1 214 ? 4.098 24.922 3.758 1 94.12 214 GLY A O 1
ATOM 1631 N N . SER A 1 215 ? 5.359 24.484 5.555 1 93.44 215 SER A N 1
ATOM 1632 C CA . SER A 1 215 ? 4.457 25.188 6.461 1 93.44 215 SER A CA 1
ATOM 1633 C C . SER A 1 215 ? 4.34 26.656 6.09 1 93.44 215 SER A C 1
ATOM 1635 O O . SER A 1 215 ? 3.244 27.219 6.086 1 93.44 215 SER A O 1
ATOM 1637 N N . LEU A 1 216 ? 5.426 27.266 5.777 1 92.38 216 LEU A N 1
ATOM 1638 C CA . LEU A 1 216 ? 5.434 28.672 5.406 1 92.38 216 LEU A CA 1
ATOM 1639 C C . LEU A 1 216 ? 4.695 28.891 4.09 1 92.38 216 LEU A C 1
ATOM 1641 O O . LEU A 1 216 ? 3.965 29.875 3.941 1 92.38 216 LEU A O 1
ATOM 1645 N N . ILE A 1 217 ? 4.906 28.016 3.178 1 92.69 217 ILE A N 1
ATOM 1646 C CA . ILE A 1 217 ? 4.176 28.078 1.918 1 92.69 217 ILE A CA 1
ATOM 1647 C C . ILE A 1 217 ? 2.682 27.922 2.18 1 92.69 217 ILE A C 1
ATOM 1649 O O . ILE A 1 217 ? 1.862 28.625 1.578 1 92.69 217 ILE A O 1
ATOM 1653 N N . GLY A 1 218 ? 2.352 27 3.059 1 91.06 218 GLY A N 1
ATOM 1654 C CA . GLY A 1 218 ? 0.959 26.797 3.43 1 91.06 218 GLY A CA 1
ATOM 1655 C C . GLY A 1 218 ? 0.323 28.047 4.027 1 91.06 218 GLY A C 1
ATOM 1656 O O . GLY A 1 218 ? -0.803 28.406 3.676 1 91.06 218 GLY A O 1
ATOM 1657 N N . VAL A 1 219 ? 1.014 28.734 4.887 1 89.12 219 VAL A N 1
ATOM 1658 C CA . VAL A 1 219 ? 0.534 29.969 5.512 1 89.12 219 VAL A CA 1
ATOM 1659 C C . VAL A 1 219 ? 0.311 31.031 4.445 1 89.12 219 VAL A C 1
ATOM 1661 O O . VAL A 1 219 ? -0.683 31.766 4.484 1 89.12 219 VAL A O 1
ATOM 1664 N N . TYR A 1 220 ? 1.229 31.031 3.545 1 89.19 220 TYR A N 1
ATOM 1665 C CA . TYR A 1 220 ? 1.117 31.984 2.453 1 89.19 220 TYR A CA 1
ATOM 1666 C C . TYR A 1 220 ? -0.123 31.719 1.611 1 89.19 220 TYR A C 1
ATOM 1668 O O . TYR A 1 220 ? -0.843 32.656 1.237 1 89.19 220 TYR A O 1
ATOM 1676 N N . ILE A 1 221 ? -0.362 30.516 1.3 1 86 221 ILE A N 1
ATOM 1677 C CA . ILE A 1 221 ? -1.525 30.109 0.516 1 86 221 ILE A CA 1
ATOM 1678 C C . ILE A 1 221 ? -2.805 30.453 1.278 1 86 221 ILE A C 1
ATOM 1680 O O . ILE A 1 221 ? -3.77 30.953 0.695 1 86 221 ILE A O 1
ATOM 1684 N N . GLN A 1 222 ? -2.807 30.141 2.535 1 83.94 222 GLN A N 1
ATOM 1685 C CA . GLN A 1 222 ? -3.963 30.453 3.373 1 83.94 222 GLN A CA 1
ATOM 1686 C C . GLN A 1 222 ? -4.254 31.938 3.391 1 83.94 222 GLN A C 1
ATOM 1688 O O . GLN A 1 222 ? -5.418 32.344 3.361 1 83.94 222 GLN A O 1
ATOM 1693 N N . GLU A 1 223 ? -3.266 32.719 3.453 1 82.19 223 GLU A N 1
ATOM 1694 C CA . GLU A 1 223 ? -3.424 34.188 3.441 1 82.19 223 GLU A CA 1
ATOM 1695 C C . GLU A 1 223 ? -4 34.656 2.113 1 82.19 223 GLU A C 1
ATOM 1697 O O . GLU A 1 223 ? -4.809 35.594 2.084 1 82.19 223 GLU A O 1
ATOM 1702 N N . GLN A 1 224 ? -3.584 34 1.075 1 79.56 224 GLN A N 1
ATOM 1703 C CA . GLN A 1 224 ? -4.113 34.344 -0.239 1 79.56 224 GLN A CA 1
ATOM 1704 C C . GLN A 1 224 ? -5.586 33.969 -0.358 1 79.56 224 GLN A C 1
ATOM 1706 O O . GLN A 1 224 ? -6.379 34.688 -0.956 1 79.56 224 GLN A O 1
ATOM 1711 N N . PHE A 1 225 ? -5.895 32.812 0.182 1 75.06 225 PHE A N 1
ATOM 1712 C CA . PHE A 1 225 ? -7.293 32.406 0.182 1 75.06 225 PHE A CA 1
ATOM 1713 C C . PHE A 1 225 ? -8.148 33.375 0.971 1 75.06 225 PHE A C 1
ATOM 1715 O O . PHE A 1 225 ? -9.266 33.719 0.565 1 75.06 225 PHE A O 1
ATOM 1722 N N . ASP A 1 226 ? -7.684 33.812 2.084 1 72.31 226 ASP A N 1
ATOM 1723 C CA . ASP A 1 226 ? -8.398 34.781 2.916 1 72.31 226 ASP A CA 1
ATOM 1724 C C . ASP A 1 226 ? -8.578 36.094 2.182 1 72.31 226 ASP A C 1
ATOM 1726 O O . ASP A 1 226 ? -9.641 36.719 2.256 1 72.31 226 ASP A O 1
ATOM 1730 N N . LEU A 1 227 ? -7.594 36.406 1.46 1 68.5 227 LEU A N 1
ATOM 1731 C CA . LEU A 1 227 ? -7.664 37.625 0.696 1 68.5 227 LEU A CA 1
ATOM 1732 C C . LEU A 1 227 ? -8.703 37.531 -0.419 1 68.5 227 LEU A C 1
ATOM 1734 O O . LEU A 1 227 ? -9.484 38.469 -0.63 1 68.5 227 LEU A O 1
ATOM 1738 N N . ILE A 1 228 ? -8.625 36.438 -1.032 1 64.69 228 ILE A N 1
ATOM 1739 C CA . ILE A 1 228 ? -9.562 36.219 -2.131 1 64.69 228 ILE A CA 1
ATOM 1740 C C . ILE A 1 228 ? -10.992 36.188 -1.596 1 64.69 228 ILE A C 1
ATOM 1742 O O . ILE A 1 228 ? -11.898 36.781 -2.207 1 64.69 228 ILE A O 1
ATOM 1746 N N . THR A 1 229 ? -11.203 35.594 -0.497 1 64 229 THR A N 1
ATOM 1747 C CA . THR A 1 229 ? -12.523 35.531 0.135 1 64 229 THR A CA 1
ATOM 1748 C C . THR A 1 229 ? -12.969 36.938 0.551 1 64 229 THR A C 1
ATOM 1750 O O . THR A 1 229 ? -14.141 37.281 0.394 1 64 229 THR A O 1
ATOM 1753 N N . GLU A 1 230 ? -12.055 37.594 1.05 1 62.91 230 GLU A N 1
ATOM 1754 C CA . GLU A 1 230 ? -12.367 38.969 1.45 1 62.91 230 GLU A CA 1
ATOM 1755 C C . GLU A 1 230 ? -12.773 39.812 0.247 1 62.91 230 GLU A C 1
ATOM 1757 O O . GLU A 1 230 ? -13.727 40.594 0.323 1 62.91 230 GLU A O 1
ATOM 1762 N N . ILE A 1 231 ? -12.078 39.625 -0.757 1 59.16 231 ILE A N 1
ATOM 1763 C CA . ILE A 1 231 ? -12.367 40.375 -1.971 1 59.16 231 ILE A CA 1
ATOM 1764 C C . ILE A 1 231 ? -13.734 39.969 -2.516 1 59.16 231 ILE A C 1
ATOM 1766 O O . ILE A 1 231 ? -14.531 40.812 -2.924 1 59.16 231 ILE A O 1
ATOM 1770 N N . PHE A 1 232 ? -13.961 38.75 -2.473 1 58.75 232 PHE A N 1
ATOM 1771 C CA . PHE A 1 232 ? -15.242 38.25 -2.955 1 58.75 232 PHE A CA 1
ATOM 1772 C C . PHE A 1 232 ? -16.375 38.75 -2.08 1 58.75 232 PHE A C 1
ATOM 1774 O O . PHE A 1 232 ? -17.453 39.062 -2.582 1 58.75 232 PHE A O 1
ATOM 1781 N N . ASP A 1 233 ? -16.219 38.688 -0.767 1 58.03 233 ASP A N 1
ATOM 1782 C CA . ASP A 1 233 ? -17.203 39.219 0.174 1 58.03 233 ASP A CA 1
ATOM 1783 C C . ASP A 1 233 ? -17.469 40.719 -0.068 1 58.03 233 ASP A C 1
ATOM 1785 O O . ASP A 1 233 ? -18.625 41.156 -0.007 1 58.03 233 ASP A O 1
ATOM 1789 N N . VAL A 1 234 ? -16.5 41.438 -0.329 1 57.41 234 VAL A N 1
ATOM 1790 C CA . VAL A 1 234 ? -16.641 42.875 -0.588 1 57.41 234 VAL A CA 1
ATOM 1791 C C . VAL A 1 234 ? -17.406 43.094 -1.888 1 57.41 234 VAL A C 1
ATOM 1793 O O . VAL A 1 234 ? -18.266 43.969 -1.97 1 57.41 234 VAL A O 1
ATOM 1796 N N . ILE A 1 235 ? -17.047 42.25 -2.832 1 55.72 235 ILE A N 1
ATOM 1797 C CA . ILE A 1 235 ? -17.719 42.375 -4.117 1 55.72 235 ILE A CA 1
ATOM 1798 C C . ILE A 1 235 ? -19.203 42.031 -3.965 1 55.72 235 ILE A C 1
ATOM 1800 O O . ILE A 1 235 ? -20.062 42.656 -4.555 1 55.72 235 ILE A O 1
ATOM 1804 N N . LEU A 1 236 ? -19.484 41.031 -3.104 1 54.16 236 LEU A N 1
ATOM 1805 C CA . LEU A 1 236 ? -20.859 40.625 -2.893 1 54.16 236 LEU A CA 1
ATOM 1806 C C . LEU A 1 236 ? -21.625 41.656 -2.08 1 54.16 236 LEU A C 1
ATOM 1808 O O . LEU A 1 236 ? -22.844 41.781 -2.246 1 54.16 236 LEU A O 1
ATOM 1812 N N . ILE A 1 237 ? -21.062 42.312 -1.055 1 50.69 237 ILE A N 1
ATOM 1813 C CA . ILE A 1 237 ? -21.719 43.312 -0.224 1 50.69 237 ILE A CA 1
ATOM 1814 C C . ILE A 1 237 ? -21.906 44.594 -1.019 1 50.69 237 ILE A C 1
ATOM 1816 O O . ILE A 1 237 ? -22.812 45.406 -0.722 1 50.69 237 ILE A O 1
ATOM 1820 N N . ARG A 1 238 ? -21.203 44.812 -1.983 1 45.34 238 ARG A N 1
ATOM 1821 C CA . ARG A 1 238 ? -21.438 46.031 -2.73 1 45.34 238 ARG A CA 1
ATOM 1822 C C . ARG A 1 238 ? -22.797 46 -3.426 1 45.34 238 ARG A C 1
ATOM 1824 O O . ARG A 1 238 ? -23.141 45.031 -4.07 1 45.34 238 ARG A O 1
ATOM 1831 N N . ASP A 1 239 ? -23.828 46.844 -3.037 1 48.56 239 ASP A N 1
ATOM 1832 C CA . ASP A 1 239 ? -25.203 47.094 -3.43 1 48.56 239 ASP A CA 1
ATOM 1833 C C . ASP A 1 239 ? -25.375 47.031 -4.949 1 48.56 239 ASP A C 1
ATOM 1835 O O . ASP A 1 239 ? -26.438 46.656 -5.453 1 48.56 239 ASP A O 1
ATOM 1839 N N . ASP A 1 240 ? -24.562 47.75 -5.84 1 45.19 240 ASP A N 1
ATOM 1840 C CA . ASP A 1 240 ? -24.734 47.938 -7.277 1 45.19 240 ASP A CA 1
ATOM 1841 C C . ASP A 1 240 ? -24.234 46.719 -8.047 1 45.19 240 ASP A C 1
ATOM 1843 O O . ASP A 1 240 ? -23.969 46.812 -9.25 1 45.19 240 ASP A O 1
ATOM 1847 N N . CYS A 1 241 ? -23.812 45.719 -7.445 1 43.75 241 CYS A N 1
ATOM 1848 C CA . CYS A 1 241 ? -23.281 44.594 -8.219 1 43.75 241 CYS A CA 1
ATOM 1849 C C . CYS A 1 241 ? -24.406 43.812 -8.891 1 43.75 241 CYS A C 1
ATOM 1851 O O . CYS A 1 241 ? -25.328 43.375 -8.219 1 43.75 241 CYS A O 1
ATOM 1853 N N . PRO A 1 242 ? -24.734 44 -10.227 1 43.44 242 PRO A N 1
ATOM 1854 C CA . PRO A 1 242 ? -25.828 43.344 -10.969 1 43.44 242 PRO A CA 1
ATOM 1855 C C . PRO A 1 242 ? -25.953 41.875 -10.664 1 43.44 242 PRO A C 1
ATOM 1857 O O . PRO A 1 242 ? -26.969 41.25 -10.992 1 43.44 242 PRO A O 1
ATOM 1860 N N . LEU A 1 243 ? -24.828 41.219 -10.359 1 42.22 243 LEU A N 1
ATOM 1861 C CA . LEU A 1 243 ? -24.891 39.781 -10.172 1 42.22 243 LEU A CA 1
ATOM 1862 C C . LEU A 1 243 ? -25.75 39.438 -8.969 1 42.22 243 LEU A C 1
ATOM 1864 O O . LEU A 1 243 ? -26.047 38.25 -8.727 1 42.22 243 LEU A O 1
ATOM 1868 N N . LYS A 1 244 ? -26.078 40.281 -7.961 1 42.91 244 LYS A N 1
ATOM 1869 C CA . LYS A 1 244 ? -27.016 40.094 -6.863 1 42.91 244 LYS A CA 1
ATOM 1870 C C . LYS A 1 244 ? -28.422 39.781 -7.391 1 42.91 244 LYS A C 1
ATOM 1872 O O . LYS A 1 244 ? -29.156 39 -6.809 1 42.91 244 LYS A O 1
ATOM 1877 N N . TYR A 1 245 ? -29.047 40.562 -8.383 1 39.19 245 TYR A N 1
ATOM 1878 C CA . TYR A 1 245 ? -30.406 40.438 -8.875 1 39.19 245 TYR A CA 1
ATOM 1879 C C . TYR A 1 245 ? -30.594 39.188 -9.703 1 39.19 245 TYR A C 1
ATOM 1881 O O . TYR A 1 245 ? -31.672 38.594 -9.688 1 39.19 245 TYR A O 1
ATOM 1889 N N . ASP A 1 246 ? -29.922 38.906 -10.875 1 38.28 246 ASP A N 1
ATOM 1890 C CA . ASP A 1 246 ? -30.391 37.906 -11.836 1 38.28 246 ASP A CA 1
ATOM 1891 C C . ASP A 1 246 ? -30.094 36.5 -11.344 1 38.28 246 ASP A C 1
ATOM 1893 O O . ASP A 1 246 ? -30.859 35.562 -11.617 1 38.28 246 ASP A O 1
ATOM 1897 N N . GLN A 1 247 ? -28.828 35.812 -11.453 1 36.41 247 GLN A N 1
ATOM 1898 C CA . GLN A 1 247 ? -28.688 34.375 -11.383 1 36.41 247 GLN A CA 1
ATOM 1899 C C . GLN A 1 247 ? -28.438 33.906 -9.945 1 36.41 247 GLN A C 1
ATOM 1901 O O . GLN A 1 247 ? -27.297 33.938 -9.469 1 36.41 247 GLN A O 1
ATOM 1906 N N . PRO A 1 248 ? -29.422 33.844 -9.078 1 37.66 248 PRO A N 1
ATOM 1907 C CA . PRO A 1 248 ? -29.328 33.438 -7.676 1 37.66 248 PRO A CA 1
ATOM 1908 C C . PRO A 1 248 ? -28.516 32.156 -7.48 1 37.66 248 PRO A C 1
ATOM 1910 O O . PRO A 1 248 ? -27.906 31.969 -6.426 1 37.66 248 PRO A O 1
ATOM 1913 N N . ARG A 1 249 ? -28.766 31.188 -8.32 1 37.38 249 ARG A N 1
ATOM 1914 C CA . ARG A 1 249 ? -28.375 29.797 -8.148 1 37.38 249 ARG A CA 1
ATOM 1915 C C . ARG A 1 249 ? -26.844 29.656 -8.227 1 37.38 249 ARG A C 1
ATOM 1917 O O . ARG A 1 249 ? -26.266 28.844 -7.492 1 37.38 249 ARG A O 1
ATOM 1924 N N . PHE A 1 250 ? -26.234 30.141 -9.258 1 35.19 250 PHE A N 1
ATOM 1925 C CA . PHE A 1 250 ? -24.812 29.984 -9.453 1 35.19 250 PHE A CA 1
ATOM 1926 C C . PHE A 1 250 ? -24.031 30.625 -8.32 1 35.19 250 PHE A C 1
ATOM 1928 O O . PHE A 1 250 ? -23.047 30.078 -7.836 1 35.19 250 PHE A O 1
ATOM 1935 N N . MET A 1 251 ? -24.281 31.891 -7.945 1 36.91 251 MET A N 1
ATOM 1936 C CA . MET A 1 251 ? -23.641 32.656 -6.863 1 36.91 251 MET A CA 1
ATOM 1937 C C . MET A 1 251 ? -23.875 31.969 -5.52 1 36.91 251 MET A C 1
ATOM 1939 O O . MET A 1 251 ? -23.094 32.125 -4.586 1 36.91 251 MET A O 1
ATOM 1943 N N . ASN A 1 252 ? -25.094 31.594 -5.238 1 38.12 252 ASN A N 1
ATOM 1944 C CA . ASN A 1 252 ? -25.312 30.766 -4.062 1 38.12 252 ASN A CA 1
ATOM 1945 C C . ASN A 1 252 ? -24.328 29.594 -4.02 1 38.12 252 ASN A C 1
ATOM 1947 O O . ASN A 1 252 ? -23.922 29.172 -2.941 1 38.12 252 ASN A O 1
ATOM 1951 N N . ALA A 1 253 ? -24.031 29 -5.102 1 37.62 253 ALA A N 1
ATOM 1952 C CA . ALA A 1 253 ? -23.062 27.922 -5.234 1 37.62 253 ALA A CA 1
ATOM 1953 C C . ALA A 1 253 ? -21.641 28.422 -4.961 1 37.62 253 ALA A C 1
ATOM 1955 O O . ALA A 1 253 ? -20.859 27.75 -4.305 1 37.62 253 ALA A O 1
ATOM 1956 N N . PHE A 1 254 ? -21.125 29.484 -5.59 1 39.31 254 PHE A N 1
ATOM 1957 C CA . PHE A 1 254 ? -19.859 30.188 -5.348 1 39.31 254 PHE A CA 1
ATOM 1958 C C . PHE A 1 254 ? -19.906 30.953 -4.039 1 39.31 254 PHE A C 1
ATOM 1960 O O . PHE A 1 254 ? -18.891 31.141 -3.375 1 39.31 254 PHE A O 1
ATOM 1967 N N . GLN A 1 255 ? -20.891 31.984 -3.777 1 37.06 255 GLN A N 1
ATOM 1968 C CA . GLN A 1 255 ? -21.125 32.812 -2.592 1 37.06 255 GLN A CA 1
ATOM 1969 C C . GLN A 1 255 ? -21.172 31.938 -1.333 1 37.06 255 GLN A C 1
ATOM 1971 O O . GLN A 1 255 ? -21.203 32.469 -0.217 1 37.06 255 GLN A O 1
ATOM 1976 N N . SER A 1 256 ? -21.938 30.891 -1.454 1 37.47 256 SER A N 1
ATOM 1977 C CA . SER A 1 256 ? -22.078 30.266 -0.146 1 37.47 256 SER A CA 1
ATOM 1978 C C . SER A 1 256 ? -20.719 30.094 0.526 1 37.47 256 SER A C 1
ATOM 1980 O O . SER A 1 256 ? -19.781 29.562 -0.077 1 37.47 256 SER A O 1
ATOM 1982 N N . ALA A 1 257 ? -20.359 31 1.465 1 40.06 257 ALA A N 1
ATOM 1983 C CA . ALA A 1 257 ? -19.391 31 2.562 1 40.06 257 ALA A CA 1
ATOM 1984 C C . ALA A 1 257 ? -18.75 29.641 2.727 1 40.06 257 ALA A C 1
ATOM 1986 O O . ALA A 1 257 ? -17.703 29.5 3.375 1 40.06 257 ALA A O 1
ATOM 1987 N N . SER A 1 258 ? -19.359 28.594 2.127 1 45.5 258 SER A N 1
ATOM 1988 C CA . SER A 1 258 ? -19.219 27.156 2.365 1 45.5 258 SER A CA 1
ATOM 1989 C C . SER A 1 258 ? -18.203 26.547 1.408 1 45.5 258 SER A C 1
ATOM 1991 O O . SER A 1 258 ? -17.859 25.359 1.54 1 45.5 258 SER A O 1
ATOM 1993 N N . ILE A 1 259 ? -17.938 27.312 0.24 1 49.41 259 ILE A N 1
ATOM 1994 C CA . ILE A 1 259 ? -17.109 26.703 -0.789 1 49.41 259 ILE A CA 1
ATOM 1995 C C . ILE A 1 259 ? -15.648 26.688 -0.335 1 49.41 259 ILE A C 1
ATOM 1997 O O . ILE A 1 259 ? -14.914 25.75 -0.62 1 49.41 259 ILE A O 1
ATOM 2001 N N . ARG A 1 260 ? -15.234 27.812 0.324 1 56.25 260 ARG A N 1
ATOM 2002 C CA . ARG A 1 260 ? -13.828 28.062 0.652 1 56.25 260 ARG A CA 1
ATOM 2003 C C . ARG A 1 260 ? -13.305 27.031 1.64 1 56.25 260 ARG A C 1
ATOM 2005 O O . ARG A 1 260 ? -12.25 26.438 1.419 1 56.25 260 ARG A O 1
ATOM 2012 N N . PRO A 1 261 ? -14.273 26.906 2.549 1 66.62 261 PRO A N 1
ATOM 2013 C CA . PRO A 1 261 ? -13.852 25.828 3.443 1 66.62 261 PRO A CA 1
ATOM 2014 C C . PRO A 1 261 ? -13.727 24.484 2.727 1 66.62 261 PRO A C 1
ATOM 2016 O O . PRO A 1 261 ? -12.812 23.703 3.023 1 66.62 261 PRO A O 1
ATOM 2019 N N . VAL A 1 262 ? -14.383 24.609 1.509 1 78.19 262 VAL A N 1
ATOM 2020 C CA . VAL A 1 262 ? -14.375 23.344 0.795 1 78.19 262 VAL A CA 1
ATOM 2021 C C . VAL A 1 262 ? -13.117 23.219 -0.059 1 78.19 262 VAL A C 1
ATOM 2023 O O . VAL A 1 262 ? -12.523 22.156 -0.163 1 78.19 262 VAL A O 1
ATOM 2026 N N . LEU A 1 263 ? -12.703 24.406 -0.646 1 78.75 263 LEU A N 1
ATOM 2027 C CA . LEU A 1 263 ? -11.484 24.391 -1.451 1 78.75 263 LEU A CA 1
ATOM 2028 C C . LEU A 1 263 ? -10.266 24.094 -0.588 1 78.75 263 LEU A C 1
ATOM 2030 O O . LEU A 1 263 ? -9.367 23.375 -1.013 1 78.75 263 LEU A O 1
ATOM 2034 N N . LYS A 1 264 ? -10.25 24.688 0.494 1 81.06 264 LYS A N 1
ATOM 2035 C CA . LYS A 1 264 ? -9.164 24.438 1.435 1 81.06 264 LYS A CA 1
ATOM 2036 C C . LYS A 1 264 ? -9.141 22.969 1.865 1 81.06 264 LYS A C 1
ATOM 2038 O O . LYS A 1 264 ? -8.086 22.344 1.904 1 81.06 264 LYS A O 1
ATOM 2043 N N . GLU A 1 265 ? -10.289 22.484 2.119 1 84.12 265 GLU A N 1
ATOM 2044 C CA . GLU A 1 265 ? -10.406 21.078 2.5 1 84.12 265 GLU A CA 1
ATOM 2045 C C . GLU A 1 265 ? -9.953 20.156 1.372 1 84.12 265 GLU A C 1
ATOM 2047 O O . GLU A 1 265 ? -9.297 19.141 1.619 1 84.12 265 GLU A O 1
ATOM 2052 N N . GLY A 1 266 ? -10.305 20.625 0.255 1 87.19 266 GLY A N 1
ATOM 2053 C CA . GLY A 1 266 ? -9.898 19.859 -0.911 1 87.19 266 GLY A CA 1
ATOM 2054 C C . GLY A 1 266 ? -8.398 19.859 -1.13 1 87.19 266 GLY A C 1
ATOM 2055 O O . GLY A 1 266 ? -7.812 18.812 -1.435 1 87.19 266 GLY A O 1
ATOM 2056 N N . LEU A 1 267 ? -7.797 20.969 -0.94 1 86.56 267 LEU A N 1
ATOM 2057 C CA . LEU A 1 267 ? -6.355 21.094 -1.11 1 86.56 267 LEU A CA 1
ATOM 2058 C C . LEU A 1 267 ? -5.613 20.25 -0.083 1 86.56 267 LEU A C 1
ATOM 2060 O O . LEU A 1 267 ? -4.668 19.531 -0.427 1 86.56 267 LEU A O 1
ATOM 2064 N N . ILE A 1 268 ? -6.031 20.312 1.098 1 84.19 268 ILE A N 1
ATOM 2065 C CA . ILE A 1 268 ? -5.406 19.547 2.164 1 84.19 268 ILE A CA 1
ATOM 2066 C C . ILE A 1 268 ? -5.535 18.047 1.863 1 84.19 268 ILE A C 1
ATOM 2068 O O . ILE A 1 268 ? -4.559 17.297 1.975 1 84.19 268 ILE A O 1
ATOM 2072 N N . PHE A 1 269 ? -6.715 17.688 1.48 1 90.31 269 PHE A N 1
ATOM 2073 C CA . PHE A 1 269 ? -7 16.281 1.162 1 90.31 269 PHE A CA 1
ATOM 2074 C C . PHE A 1 269 ? -6.098 15.797 0.035 1 90.31 269 PHE A C 1
ATOM 2076 O O . PHE A 1 269 ? -5.477 14.734 0.146 1 90.31 269 PHE A O 1
ATOM 2083 N N . VAL A 1 270 ? -5.949 16.594 -0.998 1 91.56 270 VAL A N 1
ATOM 2084 C CA . VAL A 1 270 ? -5.188 16.203 -2.178 1 91.56 270 VAL A CA 1
ATOM 2085 C C . VAL A 1 270 ? -3.707 16.094 -1.824 1 91.56 270 VAL A C 1
ATOM 2087 O O . VAL A 1 270 ? -3.049 15.109 -2.174 1 91.56 270 VAL A O 1
ATOM 2090 N N . LEU A 1 271 ? -3.189 17.016 -1.112 1 88.38 271 LEU A N 1
ATOM 2091 C CA . LEU A 1 271 ? -1.775 17.031 -0.752 1 88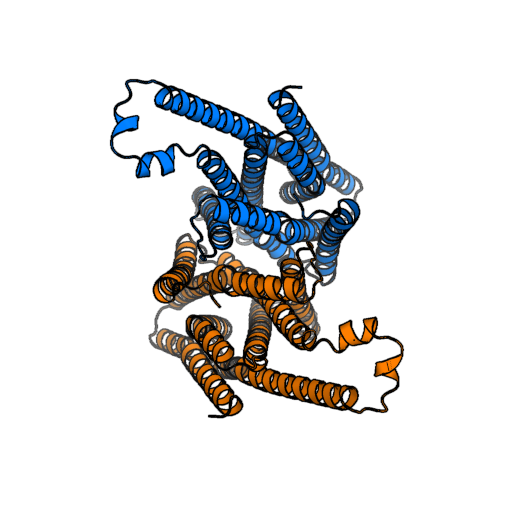.38 271 LEU A CA 1
ATOM 2092 C C . LEU A 1 271 ? -1.432 15.867 0.166 1 88.38 271 LEU A C 1
ATOM 2094 O O . LEU A 1 271 ? -0.415 15.203 -0.029 1 88.38 271 LEU A O 1
ATOM 2098 N N . GLU A 1 272 ? -2.279 15.656 1.073 1 87.5 272 GLU A N 1
ATOM 2099 C CA . GLU A 1 272 ? -2.037 14.562 2.0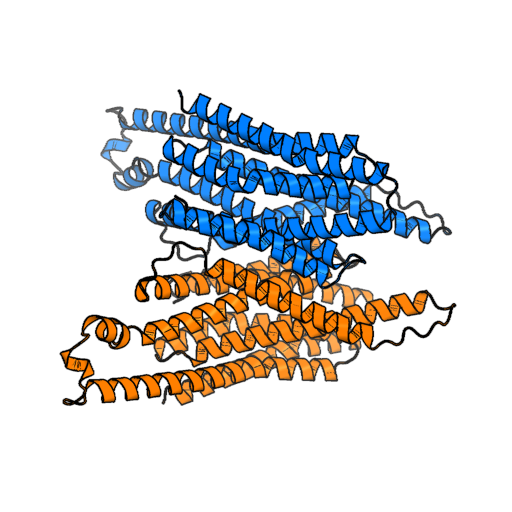08 1 87.5 272 GLU A CA 1
ATOM 2100 C C . GLU A 1 272 ? -2.133 13.211 1.308 1 87.5 272 GLU A C 1
ATOM 2102 O O . GLU A 1 272 ? -1.378 12.289 1.622 1 87.5 272 GLU A O 1
ATOM 2107 N N . ALA A 1 273 ? -3.092 13.094 0.436 1 94.25 273 ALA A N 1
ATOM 2108 C CA . ALA A 1 273 ? -3.254 11.844 -0.304 1 94.25 273 ALA A CA 1
ATOM 2109 C C . ALA A 1 273 ? -2.041 11.57 -1.188 1 94.25 273 ALA A C 1
ATOM 2111 O O . ALA A 1 273 ? -1.556 10.438 -1.254 1 94.25 273 ALA A O 1
ATOM 2112 N N . LEU A 1 274 ? -1.521 12.578 -1.809 1 92.75 274 LEU A N 1
ATOM 2113 C CA . LEU A 1 274 ? -0.317 12.43 -2.619 1 92.75 274 LEU A CA 1
ATOM 2114 C C . LEU A 1 274 ? 0.876 12.039 -1.753 1 92.75 274 LEU A C 1
ATOM 2116 O O . LEU A 1 274 ? 1.717 11.242 -2.168 1 92.75 274 LEU A O 1
ATOM 2120 N N . ALA A 1 275 ? 0.908 12.617 -0.584 1 89.12 275 ALA A N 1
ATOM 2121 C CA . ALA A 1 275 ? 1.991 12.305 0.345 1 89.12 275 ALA A CA 1
ATOM 2122 C C . ALA A 1 275 ? 1.981 10.828 0.721 1 89.12 275 ALA A C 1
ATOM 2124 O O . ALA A 1 275 ? 3.039 10.219 0.896 1 89.12 275 ALA A O 1
ATOM 2125 N N . VAL A 1 276 ? 0.827 10.234 0.838 1 93.31 276 VAL A N 1
ATOM 2126 C CA . VAL A 1 276 ? 0.703 8.812 1.145 1 93.31 276 VAL A CA 1
ATOM 2127 C C . VAL A 1 276 ? 1.379 7.988 0.051 1 93.31 276 VAL A C 1
ATOM 2129 O O . VAL A 1 276 ? 2.09 7.023 0.343 1 93.31 276 VAL A O 1
ATOM 2132 N N . GLY A 1 277 ? 1.135 8.352 -1.178 1 93.69 277 GLY A N 1
ATOM 2133 C CA . GLY A 1 277 ? 1.768 7.66 -2.289 1 93.69 277 GLY A CA 1
ATOM 2134 C C . GLY A 1 277 ? 3.283 7.676 -2.217 1 93.69 277 GLY A C 1
ATOM 2135 O O . GLY A 1 277 ? 3.932 6.672 -2.521 1 93.69 277 GLY A O 1
ATOM 2136 N N . THR A 1 278 ? 3.822 8.766 -1.81 1 90.19 278 THR A N 1
ATOM 2137 C CA . THR A 1 278 ? 5.27 8.867 -1.645 1 90.19 278 THR A CA 1
ATOM 2138 C C . THR A 1 278 ? 5.754 7.914 -0.554 1 90.19 278 THR A C 1
ATOM 2140 O O . THR A 1 278 ? 6.785 7.258 -0.709 1 90.19 278 THR A O 1
ATOM 2143 N N . PHE A 1 279 ? 4.992 7.848 0.469 1 89.25 279 PHE A N 1
ATOM 2144 C CA . PHE A 1 279 ? 5.324 6.957 1.572 1 89.25 279 PHE A CA 1
ATOM 2145 C C . PHE A 1 279 ? 5.297 5.5 1.117 1 89.25 279 PHE A C 1
ATOM 2147 O O . PHE A 1 279 ? 6.168 4.711 1.491 1 89.25 279 PHE A O 1
ATOM 2154 N N . ILE A 1 280 ? 4.32 5.227 0.364 1 94 280 ILE A N 1
ATOM 2155 C CA . ILE A 1 280 ? 4.18 3.859 -0.123 1 94 280 ILE A CA 1
ATOM 2156 C C . ILE A 1 280 ? 5.395 3.486 -0.973 1 94 280 ILE A C 1
ATOM 2158 O O . ILE A 1 280 ? 5.988 2.422 -0.782 1 94 280 ILE A O 1
ATOM 2162 N N . TYR A 1 281 ? 5.785 4.344 -1.828 1 93.56 281 TYR A N 1
ATOM 2163 C CA . TYR A 1 281 ? 6.91 4.07 -2.713 1 93.56 281 TYR A CA 1
ATOM 2164 C C . TYR A 1 281 ? 8.195 3.865 -1.914 1 93.56 281 TYR A C 1
ATOM 2166 O O . TYR A 1 281 ? 8.906 2.877 -2.113 1 93.56 281 TYR A O 1
ATOM 2174 N N . VAL A 1 282 ? 8.469 4.785 -1.054 1 89.62 282 VAL A N 1
ATOM 2175 C CA . VAL A 1 282 ? 9.719 4.773 -0.301 1 89.62 282 VAL A CA 1
ATOM 2176 C C . VAL A 1 282 ? 9.758 3.559 0.624 1 89.62 282 VAL A C 1
ATOM 2178 O O . VAL A 1 282 ? 10.781 2.885 0.736 1 89.62 282 VAL A O 1
ATOM 2181 N N . THR A 1 283 ? 8.68 3.299 1.3 1 92.25 283 THR A N 1
ATOM 2182 C CA . THR A 1 283 ? 8.617 2.193 2.25 1 92.25 283 THR A CA 1
ATOM 2183 C C . THR A 1 283 ? 8.844 0.859 1.543 1 92.25 283 THR A C 1
ATOM 2185 O O . THR A 1 283 ? 9.688 0.066 1.956 1 92.25 283 THR A O 1
ATOM 2188 N N . PHE A 1 284 ? 8.203 0.663 0.437 1 93.38 284 PHE A N 1
ATOM 2189 C CA . PHE A 1 284 ? 8.234 -0.657 -0.183 1 93.38 284 PHE A CA 1
ATOM 2190 C C . PHE A 1 284 ? 9.461 -0.813 -1.066 1 93.38 284 PHE A C 1
ATOM 2192 O O . PHE A 1 284 ? 10.141 -1.845 -1.023 1 93.38 284 PHE A O 1
ATOM 2199 N N . PHE A 1 285 ? 9.82 0.211 -1.845 1 90.44 285 PHE A N 1
ATOM 2200 C CA . PHE A 1 285 ? 10.883 0.035 -2.83 1 90.44 285 PHE A CA 1
ATOM 2201 C C . PHE A 1 285 ? 12.234 0.427 -2.244 1 90.44 285 PHE A C 1
ATOM 2203 O O . PHE A 1 285 ? 13.242 -0.237 -2.498 1 90.44 285 PHE A O 1
ATOM 2210 N N . GLU A 1 286 ? 12.266 1.436 -1.521 1 86.88 286 GLU A N 1
ATOM 2211 C CA . GLU A 1 286 ? 13.562 1.969 -1.115 1 86.88 286 GLU A CA 1
ATOM 2212 C C . GLU A 1 286 ? 14.016 1.375 0.218 1 86.88 286 GLU A C 1
ATOM 2214 O O . GLU A 1 286 ? 15.203 1.356 0.525 1 86.88 286 GLU A O 1
ATOM 2219 N N . VAL A 1 287 ? 13.062 0.908 0.989 1 89.25 287 VAL A N 1
ATOM 2220 C CA . VAL A 1 287 ? 13.461 0.418 2.305 1 89.25 287 VAL A CA 1
ATOM 2221 C C . VAL A 1 287 ? 13.266 -1.095 2.373 1 89.25 287 VAL A C 1
ATOM 2223 O O . VAL A 1 287 ? 14.242 -1.854 2.371 1 89.25 287 VAL A O 1
ATOM 2226 N N . LEU A 1 288 ? 12.07 -1.542 2.223 1 91.12 288 LEU A N 1
ATOM 2227 C CA . LEU A 1 288 ? 11.766 -2.947 2.473 1 91.12 288 LEU A CA 1
ATOM 2228 C C . LEU A 1 288 ? 12.344 -3.832 1.37 1 91.12 288 LEU A C 1
ATOM 2230 O O . LEU A 1 288 ? 12.969 -4.852 1.653 1 91.12 288 LEU A O 1
ATOM 2234 N N . ALA A 1 289 ? 12.141 -3.424 0.164 1 88.06 289 ALA A N 1
ATOM 2235 C CA . ALA A 1 289 ? 12.648 -4.238 -0.936 1 88.06 289 ALA A CA 1
ATOM 2236 C C . ALA A 1 289 ? 14.18 -4.281 -0.922 1 88.06 289 ALA A C 1
ATOM 2238 O O . ALA A 1 289 ? 14.773 -5.324 -1.196 1 88.06 289 ALA A O 1
ATOM 2239 N N . GLU A 1 290 ? 14.781 -3.184 -0.667 1 84.19 290 GLU A N 1
ATOM 2240 C CA . GLU A 1 290 ? 16.234 -3.105 -0.616 1 84.19 290 GLU A CA 1
ATOM 2241 C C . GLU A 1 290 ? 16.797 -3.99 0.494 1 84.19 290 GLU A C 1
ATOM 2243 O O . GLU A 1 290 ? 17.797 -4.68 0.298 1 84.19 290 GLU A O 1
ATOM 2248 N N . GLU A 1 291 ? 16.172 -3.959 1.612 1 85.56 291 GLU A N 1
ATOM 2249 C CA . GLU A 1 291 ? 16.641 -4.773 2.729 1 85.56 291 GLU A CA 1
ATOM 2250 C C . GLU A 1 291 ? 16.375 -6.254 2.484 1 85.56 291 GLU A C 1
ATOM 2252 O O . GLU A 1 291 ? 17.156 -7.109 2.912 1 85.56 291 GLU A O 1
ATOM 2257 N N . LYS A 1 292 ? 15.312 -6.496 1.815 1 86.12 292 LYS A N 1
ATOM 2258 C CA . LYS A 1 292 ? 14.984 -7.883 1.489 1 86.12 292 LYS A CA 1
ATOM 2259 C C . LYS A 1 292 ? 16 -8.477 0.516 1 86.12 292 LYS A C 1
ATOM 2261 O O . LYS A 1 292 ? 16.281 -9.672 0.555 1 86.12 292 LYS A O 1
ATOM 2266 N N . ALA A 1 293 ? 16.562 -7.676 -0.322 1 79.75 293 ALA A N 1
ATOM 2267 C CA . ALA A 1 293 ? 17.5 -8.117 -1.348 1 79.75 293 ALA A CA 1
ATOM 2268 C C . ALA A 1 293 ? 18.922 -8.219 -0.786 1 79.75 293 ALA A C 1
ATOM 2270 O O . ALA A 1 293 ? 19.797 -8.82 -1.41 1 79.75 293 ALA A O 1
ATOM 2271 N N . ASN A 1 294 ? 19.062 -7.691 0.365 1 78.38 294 ASN A N 1
ATOM 2272 C CA . ASN A 1 294 ? 20.406 -7.664 0.911 1 78.38 294 ASN A CA 1
ATOM 2273 C C . ASN A 1 294 ? 20.844 -9.039 1.397 1 78.38 294 ASN A C 1
ATOM 2275 O O . ASN A 1 294 ? 20.031 -9.953 1.501 1 78.38 294 ASN A O 1
ATOM 2279 N N . GLU A 1 295 ? 22.047 -9.188 1.633 1 73.62 295 GLU A N 1
ATOM 2280 C CA . GLU A 1 295 ? 22.641 -10.477 1.988 1 73.62 295 GLU A CA 1
ATOM 2281 C C . GLU A 1 295 ? 22.234 -10.914 3.389 1 73.62 295 GLU A C 1
ATOM 2283 O O . GLU A 1 295 ? 22.344 -12.086 3.734 1 73.62 295 GLU A O 1
ATOM 2288 N N . PHE A 1 296 ? 21.703 -9.969 4.188 1 71.06 296 PHE A N 1
ATOM 2289 C CA . PHE A 1 296 ? 21.359 -10.266 5.57 1 71.06 296 PHE A CA 1
ATOM 2290 C C . PHE A 1 296 ? 19.891 -10.648 5.688 1 71.06 296 PHE A C 1
ATOM 2292 O O . PHE A 1 296 ? 19.328 -10.688 6.789 1 71.06 296 PHE A O 1
ATOM 2299 N N . SER A 1 297 ? 19.328 -10.984 4.566 1 66.56 297 SER A N 1
ATOM 2300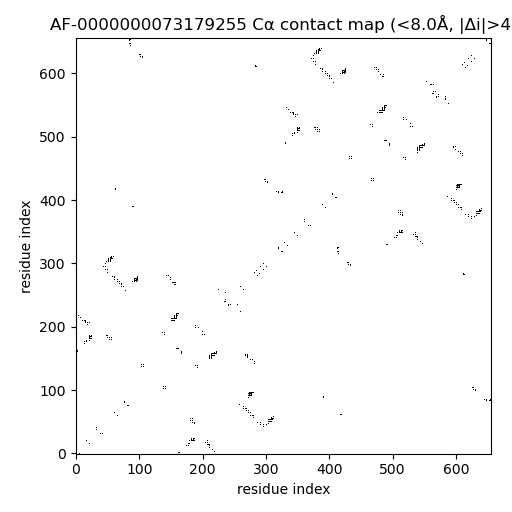 C CA . SER A 1 297 ? 17.891 -11.227 4.594 1 66.56 297 SER A CA 1
ATOM 2301 C C . SER A 1 297 ? 17.562 -12.516 5.336 1 66.56 297 SER A C 1
ATOM 2303 O O . SER A 1 297 ? 18.047 -13.586 4.98 1 66.56 297 SER A O 1
ATOM 2305 N N . ASN A 1 298 ? 17.047 -12.312 6.488 1 80 298 ASN A N 1
ATOM 2306 C CA . ASN A 1 298 ? 16.656 -13.43 7.328 1 80 298 ASN A CA 1
ATOM 2307 C C . ASN A 1 298 ? 15.367 -13.125 8.102 1 80 298 ASN A C 1
ATOM 2309 O O . ASN A 1 298 ? 14.781 -12.055 7.934 1 80 298 ASN A O 1
ATOM 2313 N N . ILE A 1 299 ? 14.906 -14.07 8.672 1 87.25 299 ILE A N 1
ATOM 2314 C CA . ILE A 1 299 ? 13.695 -13.977 9.477 1 87.25 299 ILE A CA 1
ATOM 2315 C C . ILE A 1 299 ? 13.867 -12.914 10.555 1 87.25 299 ILE A C 1
ATOM 2317 O O . ILE A 1 299 ? 12.891 -12.289 10.984 1 87.25 299 ILE A O 1
ATOM 2321 N N . VAL A 1 300 ? 15.07 -12.594 10.914 1 90 300 VAL A N 1
ATOM 2322 C CA . VAL A 1 300 ? 15.359 -11.602 11.945 1 90 300 VAL A CA 1
ATOM 2323 C C . VAL A 1 300 ? 14.984 -10.211 11.438 1 90 300 VAL A C 1
ATOM 2325 O O . VAL A 1 300 ? 14.492 -9.375 12.203 1 90 300 VAL A O 1
ATOM 2328 N N . GLN A 1 301 ? 15.219 -10.023 10.18 1 92.06 301 GLN A N 1
ATOM 2329 C CA . GLN A 1 301 ? 14.844 -8.75 9.578 1 92.06 301 GLN A CA 1
ATOM 2330 C C . GLN A 1 301 ? 13.336 -8.547 9.625 1 92.06 301 GLN A C 1
ATOM 2332 O O . GLN A 1 301 ? 12.859 -7.434 9.867 1 92.06 301 GLN A O 1
ATOM 2337 N N . LEU A 1 302 ? 12.648 -9.617 9.391 1 93.38 302 LEU A N 1
ATOM 2338 C CA . LEU A 1 302 ? 11.195 -9.539 9.453 1 93.38 302 LEU A CA 1
ATOM 2339 C C . LEU A 1 302 ? 10.734 -9.164 10.859 1 93.38 302 LEU A C 1
ATOM 2341 O O . LEU A 1 302 ? 9.828 -8.336 11.023 1 93.38 302 LEU A O 1
ATOM 2345 N N . PHE A 1 303 ? 11.32 -9.695 11.805 1 94.31 303 PHE A N 1
ATOM 2346 C CA . PHE A 1 303 ? 10.961 -9.383 13.188 1 94.31 303 PHE A CA 1
ATOM 2347 C C . PHE A 1 303 ? 11.289 -7.934 13.523 1 94.31 303 PHE A C 1
ATOM 2349 O O . PHE A 1 303 ? 10.57 -7.289 14.289 1 94.31 303 PHE A O 1
ATOM 2356 N N . ALA A 1 304 ? 12.406 -7.438 12.977 1 94.12 304 ALA A N 1
ATOM 2357 C CA . ALA A 1 304 ? 12.75 -6.031 13.172 1 94.12 304 ALA A CA 1
ATOM 2358 C C . ALA A 1 304 ? 11.695 -5.117 12.547 1 94.12 304 ALA A C 1
ATOM 2360 O O . ALA A 1 304 ? 11.344 -4.086 13.125 1 94.12 304 ALA A O 1
ATOM 2361 N N . ILE A 1 305 ? 11.219 -5.516 11.438 1 95.69 305 ILE A N 1
ATOM 2362 C CA . ILE A 1 305 ? 10.172 -4.746 10.781 1 95.69 305 ILE A CA 1
ATOM 2363 C C . ILE A 1 305 ? 8.906 -4.758 11.633 1 95.69 305 ILE A C 1
ATOM 2365 O O . ILE A 1 305 ? 8.289 -3.713 11.859 1 95.69 305 ILE A O 1
ATOM 2369 N N . ILE A 1 306 ? 8.586 -5.922 12.133 1 96.44 306 ILE A N 1
ATOM 2370 C CA . ILE A 1 306 ? 7.391 -6.078 12.953 1 96.44 306 ILE A CA 1
ATOM 2371 C C . ILE A 1 306 ? 7.539 -5.266 14.242 1 96.44 306 ILE A C 1
ATOM 2373 O O . ILE A 1 306 ? 6.574 -4.668 14.719 1 96.44 306 ILE A O 1
ATOM 2377 N N . ALA A 1 307 ? 8.68 -5.238 14.742 1 95.25 307 ALA A N 1
ATOM 2378 C CA . ALA A 1 307 ? 8.938 -4.465 15.953 1 95.25 307 ALA A CA 1
ATOM 2379 C C . ALA A 1 307 ? 8.711 -2.977 15.719 1 95.25 307 ALA A C 1
ATOM 2381 O O . ALA A 1 307 ? 8.062 -2.305 16.516 1 95.25 307 ALA A O 1
ATOM 2382 N N . GLY A 1 308 ? 9.328 -2.439 14.656 1 93.25 308 GLY A N 1
ATOM 2383 C CA . GLY A 1 308 ? 9.086 -1.047 14.312 1 93.25 308 GLY A CA 1
ATOM 2384 C C . GLY A 1 308 ? 7.617 -0.738 14.086 1 93.25 308 GLY A C 1
ATOM 2385 O O . GLY A 1 308 ? 7.113 0.28 14.562 1 93.25 308 GLY A O 1
ATOM 2386 N N . PHE A 1 309 ? 6.965 -1.649 13.414 1 95.56 309 PHE A N 1
ATOM 2387 C CA . PHE A 1 309 ? 5.535 -1.523 13.164 1 95.56 309 PHE A CA 1
ATOM 2388 C C . PHE A 1 309 ? 4.754 -1.486 14.469 1 95.56 309 PHE A C 1
ATOM 2390 O O . PHE A 1 309 ? 3.854 -0.66 14.633 1 95.56 309 PHE A O 1
ATOM 2397 N N . SER A 1 310 ? 5.074 -2.328 15.359 1 95.06 310 SER A N 1
ATOM 2398 C CA . SER A 1 310 ? 4.352 -2.48 16.609 1 95.06 310 SER A CA 1
ATOM 2399 C C . SER A 1 310 ? 4.477 -1.229 17.484 1 95.06 310 SER A C 1
ATOM 2401 O O . SER A 1 310 ? 3.553 -0.881 18.219 1 95.06 310 SER A O 1
ATOM 2403 N N . VAL A 1 311 ? 5.566 -0.553 17.406 1 89.94 311 VAL A N 1
ATOM 2404 C CA . VAL A 1 311 ? 5.773 0.666 18.172 1 89.94 311 VAL A CA 1
ATOM 2405 C C . VAL A 1 311 ? 4.738 1.714 17.781 1 89.94 311 VAL A C 1
ATOM 2407 O O . VAL A 1 311 ? 4.07 2.295 18.641 1 89.94 311 VAL A O 1
ATOM 2410 N N . ILE A 1 312 ? 4.594 1.888 16.516 1 88.69 312 ILE A N 1
ATOM 2411 C CA . I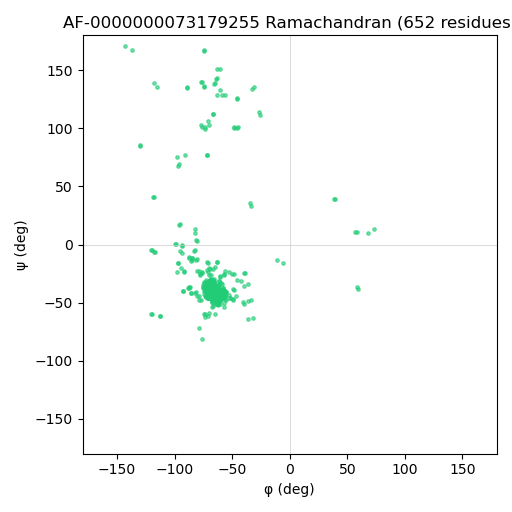LE A 1 312 ? 3.648 2.891 16.031 1 88.69 312 ILE A CA 1
ATOM 2412 C C . ILE A 1 312 ? 2.221 2.416 16.281 1 88.69 312 ILE A C 1
ATOM 2414 O O . ILE A 1 312 ? 1.351 3.209 16.656 1 88.69 312 ILE A O 1
ATOM 2418 N N . ALA A 1 313 ? 1.983 1.107 16.062 1 91.56 313 ALA A N 1
ATOM 2419 C CA . ALA A 1 313 ? 0.654 0.549 16.297 1 91.56 313 ALA A CA 1
ATOM 2420 C C . ALA A 1 313 ? 0.223 0.745 17.75 1 91.56 313 ALA A C 1
ATOM 2422 O O . ALA A 1 313 ? -0.932 1.081 18.016 1 91.56 313 ALA A O 1
ATOM 2423 N N . LEU A 1 314 ? 1.125 0.523 18.609 1 88.56 314 LEU A N 1
ATOM 2424 C CA . LEU A 1 314 ? 0.849 0.687 20.031 1 88.56 314 LEU A CA 1
ATOM 2425 C C . LEU A 1 314 ? 0.642 2.156 20.375 1 88.56 314 LEU A C 1
ATOM 2427 O O . LEU A 1 314 ? -0.239 2.494 21.172 1 88.56 314 LEU A O 1
ATOM 2431 N N . PHE A 1 315 ? 1.47 2.965 19.828 1 82.56 315 PHE A N 1
ATOM 2432 C CA . PHE A 1 315 ? 1.33 4.398 20.031 1 82.56 315 PHE A CA 1
ATOM 2433 C C . PHE A 1 315 ? -0.045 4.883 19.594 1 82.56 315 PHE A C 1
ATOM 2435 O O . PHE A 1 315 ? -0.664 5.711 20.266 1 82.56 315 PHE A O 1
ATOM 2442 N N . GLN A 1 316 ? -0.49 4.441 18.453 1 82.69 316 GLN A N 1
ATOM 2443 C CA . GLN A 1 316 ? -1.802 4.824 17.938 1 82.69 316 GLN A CA 1
ATOM 2444 C C . GLN A 1 316 ? -2.916 4.316 18.844 1 82.69 316 GLN A C 1
ATOM 2446 O O . GLN A 1 316 ? -3.924 4.996 19.047 1 82.69 316 GLN A O 1
ATOM 2451 N N . PHE A 1 317 ? -2.703 3.17 19.391 1 84 317 PHE A N 1
ATOM 2452 C CA . PHE A 1 317 ? -3.68 2.582 20.297 1 84 317 PHE A CA 1
ATOM 2453 C C . PHE A 1 317 ? -3.771 3.391 21.594 1 84 317 PHE A C 1
ATOM 2455 O O . PHE A 1 317 ? -4.867 3.658 22.078 1 84 317 PHE A O 1
ATOM 2462 N N . VAL A 1 318 ? -2.682 3.793 22.109 1 80.94 318 VAL A N 1
ATOM 2463 C CA . VAL A 1 318 ? -2.621 4.559 23.359 1 80.94 318 VAL A CA 1
ATOM 2464 C C . VAL A 1 318 ? -3.225 5.945 23.141 1 80.94 318 VAL A C 1
ATOM 2466 O O . VAL A 1 318 ? -3.914 6.473 24.016 1 80.94 318 VAL A O 1
ATOM 2469 N N . GLU A 1 319 ? -2.969 6.461 22 1 75.25 319 GLU A N 1
ATOM 2470 C CA . GLU A 1 319 ? -3.527 7.773 21.672 1 75.25 319 GLU A CA 1
ATOM 2471 C C . GLU A 1 319 ? -5.055 7.734 21.672 1 75.25 319 GLU A C 1
ATOM 2473 O O . GLU A 1 319 ? -5.703 8.648 22.188 1 75.25 319 GLU A O 1
ATOM 2478 N N . ILE A 1 320 ? -5.59 6.738 21.141 1 75.25 320 ILE A N 1
ATOM 2479 C CA . ILE A 1 320 ? -7.039 6.602 21.062 1 75.25 320 ILE A CA 1
ATOM 2480 C C . ILE A 1 320 ? -7.605 6.375 22.469 1 75.25 320 ILE A C 1
ATOM 2482 O O . ILE A 1 320 ? -8.672 6.902 22.797 1 75.25 320 ILE A O 1
ATOM 2486 N N . LEU A 1 321 ? -6.898 5.629 23.281 1 72.81 321 LEU A N 1
ATOM 2487 C CA . LEU A 1 321 ? -7.344 5.352 24.641 1 72.81 321 LEU A CA 1
ATOM 2488 C C . LEU A 1 321 ? -7.328 6.617 25.484 1 72.81 321 LEU A C 1
ATOM 2490 O O . LEU A 1 321 ? -8.211 6.816 26.328 1 72.81 321 LEU A O 1
ATOM 2494 N N . VAL A 1 322 ? -6.352 7.344 25.281 1 67.19 322 VAL A N 1
ATOM 2495 C CA . VAL A 1 322 ? -6.152 8.523 26.125 1 67.19 322 VAL A CA 1
ATOM 2496 C C . VAL A 1 322 ? -7.047 9.656 25.641 1 67.19 322 VAL A C 1
ATOM 2498 O O . VAL A 1 322 ? -7.648 10.375 26.453 1 67.19 322 VAL A O 1
ATOM 2501 N N . THR A 1 323 ? -7.09 9.859 24.359 1 63.62 323 THR A N 1
ATOM 2502 C CA . THR A 1 323 ? -7.789 11.039 23.859 1 63.62 323 THR A CA 1
ATOM 2503 C C . THR A 1 323 ? -9.234 10.695 23.516 1 63.62 323 THR A C 1
ATOM 2505 O O . THR A 1 323 ? -10.078 11.594 23.406 1 63.62 323 THR A O 1
ATOM 2508 N N . GLY A 1 324 ? -9.664 9.375 23.703 1 56.94 324 GLY A N 1
ATOM 2509 C CA . GLY A 1 324 ? -11.016 8.938 23.406 1 56.94 324 GLY A CA 1
ATOM 2510 C C . GLY A 1 324 ? -11.406 9.164 21.953 1 56.94 324 GLY A C 1
ATOM 2511 O O . GLY A 1 324 ? -12.477 8.734 21.516 1 56.94 324 GLY A O 1
ATOM 2512 N N . THR A 1 325 ? -10.969 10.336 21.281 1 53.5 325 THR A N 1
ATOM 2513 C CA . THR A 1 325 ? -11.461 10.797 19.984 1 53.5 325 THR A CA 1
ATOM 2514 C C . THR A 1 325 ? -10.641 10.188 18.859 1 53.5 325 THR A C 1
ATOM 2516 O O . THR A 1 325 ? -9.516 9.734 19.062 1 53.5 325 THR A O 1
ATOM 2519 N N . GLU A 1 326 ? -11.375 9.703 17.797 1 48.94 326 GLU A N 1
ATOM 2520 C CA . GLU A 1 326 ? -10.719 9.5 16.5 1 48.94 326 GLU A CA 1
ATOM 2521 C C . GLU A 1 326 ? -9.617 10.531 16.281 1 48.94 326 GLU A C 1
ATOM 2523 O O . GLU A 1 326 ? -9.641 11.617 16.859 1 48.94 326 GLU A O 1
ATOM 2528 N N . SER A 1 327 ? -8.438 10.234 15.844 1 38.69 327 SER A N 1
ATOM 2529 C CA . SER A 1 327 ? -7.695 11.414 15.398 1 38.69 327 SER A CA 1
ATOM 2530 C C . SER A 1 327 ? -8.641 12.531 14.969 1 38.69 327 SER A C 1
ATOM 2532 O O . SER A 1 327 ? -9.617 12.281 14.258 1 38.69 327 SER A O 1
ATOM 2534 N N . HIS A 1 328 ? -8.828 13.719 15.617 1 29.73 328 HIS A N 1
ATOM 2535 C CA . HIS A 1 328 ? -9.547 14.852 15.047 1 29.73 328 HIS A CA 1
ATOM 2536 C C . HIS A 1 328 ? -9.328 14.945 13.539 1 29.73 328 HIS A C 1
ATOM 2538 O O . HIS A 1 328 ? -8.219 14.688 13.055 1 29.73 328 HIS A O 1
ATOM 2544 N N . MET B 1 1 ? -34.344 -20.984 -8.172 1 50.88 1 MET B N 1
ATOM 2545 C CA . MET B 1 1 ? -33.094 -21.703 -7.941 1 50.88 1 MET B CA 1
ATOM 2546 C C . MET B 1 1 ? -32.594 -21.469 -6.523 1 50.88 1 MET B C 1
ATOM 2548 O O . MET B 1 1 ? -32.625 -20.344 -6.023 1 50.88 1 MET B O 1
ATOM 2552 N N . ASP B 1 2 ? -32.312 -22.484 -5.711 1 76.75 2 ASP B N 1
ATOM 2553 C CA . ASP B 1 2 ? -31.797 -22.438 -4.352 1 76.75 2 ASP B CA 1
ATOM 2554 C C . ASP B 1 2 ? -30.453 -21.703 -4.301 1 76.75 2 ASP B C 1
ATOM 2556 O O . ASP B 1 2 ? -29.719 -21.672 -5.289 1 76.75 2 ASP B O 1
ATOM 2560 N N . ASP B 1 3 ? -30.375 -20.766 -3.418 1 81.62 3 ASP B N 1
ATOM 2561 C CA . ASP B 1 3 ? -29.188 -19.938 -3.227 1 81.62 3 ASP B CA 1
ATOM 2562 C C . ASP B 1 3 ? -27.922 -20.781 -3.365 1 81.62 3 ASP B C 1
ATOM 2564 O O . ASP B 1 3 ? -26.891 -20.297 -3.861 1 81.62 3 ASP B O 1
ATOM 2568 N N . PHE B 1 4 ? -28.125 -22.062 -3.104 1 82.88 4 PHE B N 1
ATOM 2569 C CA . PHE B 1 4 ? -26.984 -22.953 -3.193 1 82.88 4 PHE B CA 1
ATOM 2570 C C . PHE B 1 4 ? -26.609 -23.219 -4.648 1 82.88 4 PHE B C 1
ATOM 2572 O O . PHE B 1 4 ? -25.422 -23.188 -5.004 1 82.88 4 PHE B O 1
ATOM 2579 N N . TRP B 1 5 ? -27.562 -23.438 -5.492 1 87.06 5 TRP B N 1
ATOM 2580 C CA . TRP B 1 5 ? -27.312 -23.703 -6.906 1 87.06 5 TRP B CA 1
ATOM 2581 C C . TRP B 1 5 ? -26.766 -22.469 -7.605 1 87.06 5 TRP B C 1
ATOM 2583 O O . TRP B 1 5 ? -25.922 -22.562 -8.508 1 87.06 5 TRP B O 1
ATOM 2593 N N . LEU B 1 6 ? -27.234 -21.391 -7.176 1 89.56 6 LEU B N 1
ATOM 2594 C CA . LEU B 1 6 ? -26.734 -20.125 -7.723 1 89.56 6 LEU B CA 1
ATOM 2595 C C . LEU B 1 6 ? -25.25 -19.938 -7.391 1 89.56 6 LEU B C 1
ATOM 2597 O O . LEU B 1 6 ? -24.469 -19.547 -8.25 1 89.56 6 LEU B O 1
ATOM 2601 N N . GLN B 1 7 ? -24.922 -20.266 -6.18 1 89.5 7 GLN B N 1
ATOM 2602 C CA . GLN B 1 7 ? -23.531 -20.141 -5.742 1 89.5 7 GLN B CA 1
ATOM 2603 C C . GLN B 1 7 ? -22.625 -21.109 -6.5 1 89.5 7 GLN B C 1
ATOM 2605 O O . GLN B 1 7 ? -21.5 -20.75 -6.859 1 89.5 7 GLN B O 1
ATOM 2610 N N . LEU B 1 8 ? -23.141 -22.281 -6.703 1 89.69 8 LEU B N 1
ATOM 2611 C CA . LEU B 1 8 ? -22.359 -23.281 -7.445 1 89.69 8 LEU B CA 1
ATOM 2612 C C . LEU B 1 8 ? -22.156 -22.828 -8.891 1 89.69 8 LEU B C 1
ATOM 2614 O O . LEU B 1 8 ? -21.078 -23.016 -9.445 1 89.69 8 LEU B O 1
ATOM 2618 N N . LEU B 1 9 ? -23.156 -22.297 -9.43 1 91.81 9 LEU B N 1
ATOM 2619 C CA . LEU B 1 9 ? -23.062 -21.781 -10.797 1 91.81 9 LEU B CA 1
ATOM 2620 C C . LEU B 1 9 ? -22.031 -20.656 -10.883 1 91.81 9 LEU B C 1
ATOM 2622 O O . LEU B 1 9 ? -21.25 -20.594 -11.828 1 91.81 9 LEU B O 1
ATOM 2626 N N . PHE B 1 10 ? -22.078 -19.797 -9.938 1 92.31 10 PHE B N 1
ATOM 2627 C CA . PHE B 1 10 ? -21.141 -18.672 -9.922 1 92.31 10 PHE B CA 1
ATOM 2628 C C . PHE B 1 10 ? -19.719 -19.156 -9.688 1 92.31 10 PHE B C 1
ATOM 2630 O O . PHE B 1 10 ? -18.766 -18.641 -10.281 1 92.31 10 PHE B O 1
ATOM 2637 N N . ALA B 1 11 ? -19.641 -20.188 -8.852 1 91.69 11 ALA B N 1
ATOM 2638 C CA . ALA B 1 11 ? -18.312 -20.766 -8.617 1 91.69 11 ALA B CA 1
ATOM 2639 C C . ALA B 1 11 ? -17.75 -21.375 -9.891 1 91.69 11 ALA B C 1
ATOM 2641 O O . ALA B 1 11 ? -16.562 -21.219 -10.195 1 91.69 11 ALA B O 1
ATOM 2642 N N . LEU B 1 12 ? -18.578 -22 -10.602 1 92.81 12 LEU B N 1
ATOM 2643 C CA . LEU B 1 12 ? -18.172 -22.625 -11.867 1 92.81 12 LEU B CA 1
ATOM 2644 C C . LEU B 1 12 ? -17.797 -21.562 -12.891 1 92.81 12 LEU B C 1
ATOM 2646 O O . LEU B 1 12 ? -16.828 -21.719 -13.633 1 92.81 12 LEU B O 1
ATOM 2650 N N . ALA B 1 13 ? -18.578 -20.547 -12.938 1 93.31 13 ALA B N 1
ATOM 2651 C CA . ALA B 1 13 ? -18.297 -19.453 -13.852 1 93.31 13 ALA B CA 1
ATOM 2652 C C . ALA B 1 13 ? -16.938 -18.812 -13.539 1 93.31 13 ALA B C 1
ATOM 2654 O O . ALA B 1 13 ? -16.172 -18.484 -14.453 1 93.31 13 ALA B O 1
ATOM 2655 N N . MET B 1 14 ? -16.703 -18.672 -12.305 1 92.94 14 MET B N 1
ATOM 2656 C CA . MET B 1 14 ? -15.422 -18.094 -11.891 1 92.94 14 MET B CA 1
ATOM 2657 C C . MET B 1 14 ? -14.266 -19.031 -12.25 1 92.94 14 MET B C 1
ATOM 2659 O O . MET B 1 14 ? -13.188 -18.562 -12.633 1 92.94 14 MET B O 1
ATOM 2663 N N . LEU B 1 15 ? -14.547 -20.312 -12.086 1 94.38 15 LEU B N 1
ATOM 2664 C CA . LEU B 1 15 ? -13.531 -21.297 -12.438 1 94.38 15 LEU B CA 1
ATOM 2665 C C . LEU B 1 15 ? -13.203 -21.234 -13.922 1 94.38 15 LEU B C 1
ATOM 2667 O O . LEU B 1 15 ? -12.023 -21.188 -14.297 1 94.38 15 LEU B O 1
ATOM 2671 N N . ILE B 1 16 ? -14.172 -21.172 -14.711 1 95.12 16 ILE B N 1
ATOM 2672 C CA . ILE B 1 16 ? -13.992 -21.156 -16.156 1 95.12 16 ILE B CA 1
ATOM 2673 C C . ILE B 1 16 ? -13.281 -19.875 -16.578 1 95.12 16 ILE B C 1
ATOM 2675 O O . ILE B 1 16 ? -12.352 -19.906 -17.375 1 95.12 16 ILE B O 1
ATOM 2679 N N . THR B 1 17 ? -13.664 -18.797 -16.062 1 93.44 17 THR B N 1
ATOM 2680 C CA . THR B 1 17 ? -13.062 -17.5 -16.391 1 93.44 17 THR B CA 1
ATOM 2681 C C . THR B 1 17 ? -11.586 -17.484 -15.984 1 93.44 17 THR B C 1
ATOM 2683 O O . THR B 1 17 ? -10.734 -17.031 -16.766 1 93.44 17 THR B O 1
ATOM 2686 N N . THR B 1 18 ? -11.312 -17.969 -14.797 1 94 18 THR B N 1
ATOM 2687 C CA . THR B 1 18 ? -9.938 -17.969 -14.297 1 94 18 THR B CA 1
ATOM 2688 C C . THR B 1 18 ? -9.07 -18.922 -15.117 1 94 18 THR B C 1
ATOM 2690 O O . THR B 1 18 ? -7.918 -18.594 -15.422 1 94 18 THR B O 1
ATOM 2693 N N . LEU B 1 19 ? -9.68 -20.031 -15.477 1 94.56 19 LEU B N 1
ATOM 2694 C CA . LEU B 1 19 ? -8.922 -21 -16.25 1 94.56 19 LEU B CA 1
ATOM 2695 C C . LEU B 1 19 ? -8.633 -20.484 -17.656 1 94.56 19 LEU B C 1
ATOM 2697 O O . LEU B 1 19 ? -7.492 -20.547 -18.109 1 94.56 19 LEU B O 1
ATOM 2701 N N . LEU B 1 20 ? -9.594 -19.938 -18.312 1 94.44 20 LEU B N 1
ATOM 2702 C CA . LEU B 1 20 ? -9.43 -19.453 -19.672 1 94.44 20 LEU B CA 1
ATOM 2703 C C . LEU B 1 20 ? -8.5 -18.25 -19.719 1 94.44 20 LEU B C 1
ATOM 2705 O O . LEU B 1 20 ? -7.555 -18.219 -20.5 1 94.44 20 LEU B O 1
ATOM 2709 N N . ALA B 1 21 ? -8.727 -17.359 -18.859 1 93 21 ALA B N 1
ATOM 2710 C CA . ALA B 1 21 ? -7.914 -16.141 -18.844 1 93 21 ALA B CA 1
ATOM 2711 C C . ALA B 1 21 ? -6.5 -16.438 -18.344 1 93 21 ALA B C 1
ATOM 2713 O O . ALA B 1 21 ? -5.535 -15.828 -18.797 1 93 21 ALA B O 1
ATOM 2714 N N . GLY B 1 22 ? -6.41 -17.344 -17.391 1 92.94 22 GLY B N 1
ATOM 2715 C CA . GLY B 1 22 ? -5.109 -17.688 -16.828 1 92.94 22 GLY B CA 1
ATOM 2716 C C . GLY B 1 22 ? -4.238 -18.453 -17.812 1 92.94 22 GLY B C 1
ATOM 2717 O O . GLY B 1 22 ? -3.01 -18.344 -17.781 1 92.94 22 GLY B O 1
ATOM 2718 N N . LEU B 1 23 ? -4.844 -19.234 -18.672 1 93.31 23 LEU B N 1
ATOM 2719 C CA . LEU B 1 23 ? -4.09 -20.047 -19.609 1 93.31 23 LEU B CA 1
ATOM 2720 C C . LEU B 1 23 ? -3.775 -19.266 -20.875 1 93.31 23 LEU B C 1
ATOM 2722 O O . LEU B 1 23 ? -2.906 -19.672 -21.656 1 93.31 23 LEU B O 1
ATOM 2726 N N . ALA B 1 24 ? -4.332 -18.188 -21.062 1 90.75 24 ALA B N 1
ATOM 2727 C CA . ALA B 1 24 ? -4.176 -17.391 -22.281 1 90.75 24 ALA B CA 1
ATOM 2728 C C . ALA B 1 24 ? -2.732 -16.938 -22.453 1 90.75 24 ALA B C 1
ATOM 2730 O O . ALA B 1 24 ? -2.154 -17.078 -23.547 1 90.75 24 ALA B O 1
ATOM 2731 N N . PRO B 1 25 ? -2.121 -16.375 -21.422 1 88.19 25 PRO B N 1
ATOM 2732 C CA . PRO B 1 25 ? -0.729 -15.945 -21.578 1 88.19 25 PRO B CA 1
ATOM 2733 C C . PRO B 1 25 ? 0.207 -17.109 -21.906 1 88.19 25 PRO B C 1
ATOM 2735 O O . PRO B 1 25 ? 1.238 -16.906 -22.562 1 88.19 25 PRO B O 1
ATOM 2738 N N . LEU B 1 26 ? -0.094 -18.25 -21.422 1 85.69 26 LEU B N 1
ATOM 2739 C CA . LEU B 1 26 ? 0.72 -19.422 -21.703 1 85.69 26 LEU B CA 1
ATOM 2740 C C . LEU B 1 26 ? 0.682 -19.75 -23.203 1 85.69 26 LEU B C 1
ATOM 2742 O O . LEU B 1 26 ? 1.71 -20.094 -23.797 1 85.69 26 LEU B O 1
ATOM 2746 N N . LYS B 1 27 ? -0.458 -19.656 -23.719 1 84 27 LYS B N 1
ATOM 2747 C CA . LYS B 1 27 ? -0.597 -19.891 -25.141 1 84 27 LYS B CA 1
ATOM 2748 C C . LYS B 1 27 ? 0.134 -18.812 -25.953 1 84 27 LYS B C 1
ATOM 2750 O O . LYS B 1 27 ? 0.754 -19.109 -26.969 1 84 27 LYS B O 1
ATOM 2755 N N . LEU B 1 28 ? 0.044 -17.625 -25.453 1 79.81 28 LEU B N 1
ATOM 2756 C CA . LEU B 1 28 ? 0.721 -16.516 -26.109 1 79.81 28 LEU B CA 1
ATOM 2757 C C . LEU B 1 28 ? 2.234 -16.688 -26.062 1 79.81 28 LEU B C 1
ATOM 2759 O O . LEU B 1 28 ? 2.928 -16.438 -27.047 1 79.81 28 LEU B O 1
ATOM 2763 N N . LEU B 1 29 ? 2.746 -17.125 -24.969 1 79.5 29 LEU B N 1
ATOM 2764 C CA . LEU B 1 29 ? 4.18 -17.328 -24.781 1 79.5 29 LEU B CA 1
ATOM 2765 C C . LEU B 1 29 ? 4.684 -18.453 -25.656 1 79.5 29 LEU B C 1
ATOM 2767 O O . LEU B 1 29 ? 5.742 -18.344 -26.281 1 79.5 29 LEU B O 1
ATOM 2771 N N . THR B 1 30 ? 3.951 -19.516 -25.766 1 78.12 30 THR B N 1
ATOM 2772 C CA . THR B 1 30 ? 4.34 -20.641 -26.594 1 78.12 30 THR B CA 1
ATOM 2773 C C . THR B 1 30 ? 4.352 -20.25 -28.062 1 78.12 30 THR B C 1
ATOM 2775 O O . THR B 1 30 ? 5.23 -20.672 -28.828 1 78.12 30 THR B O 1
ATOM 2778 N N . ALA B 1 31 ? 3.443 -19.375 -28.359 1 78.38 31 ALA B N 1
ATOM 2779 C CA . ALA B 1 31 ? 3.363 -18.906 -29.734 1 78.38 31 ALA B CA 1
ATOM 2780 C C . ALA B 1 31 ? 4.543 -18 -30.078 1 78.38 31 ALA B C 1
ATOM 2782 O O . ALA B 1 31 ? 5.094 -18.078 -31.188 1 78.38 31 ALA B O 1
ATOM 2783 N N . ILE B 1 32 ? 4.898 -17.188 -29.188 1 74.56 32 ILE B N 1
ATOM 2784 C CA . ILE B 1 32 ? 5.996 -16.25 -29.406 1 74.56 32 ILE B CA 1
ATOM 2785 C C . ILE B 1 32 ? 7.32 -17 -29.469 1 74.56 32 ILE B C 1
ATOM 2787 O O . ILE B 1 32 ? 8.172 -16.688 -30.312 1 74.56 32 ILE B O 1
ATOM 2791 N N . MET B 1 33 ? 7.496 -17.953 -28.625 1 72.5 33 MET B N 1
ATOM 2792 C CA . MET B 1 33 ? 8.719 -18.75 -28.578 1 72.5 33 MET B CA 1
ATOM 2793 C C . MET B 1 33 ? 8.852 -19.625 -29.828 1 72.5 33 MET B C 1
ATOM 2795 O O . MET B 1 33 ? 9.969 -19.859 -30.297 1 72.5 33 MET B O 1
ATOM 2799 N N . SER B 1 34 ? 7.672 -19.984 -30.359 1 73 34 SER B N 1
ATOM 2800 C CA . SER B 1 34 ? 7.684 -20.828 -31.547 1 73 34 SER B CA 1
ATOM 2801 C C . SER B 1 34 ? 8 -20.016 -32.781 1 73 34 SER B C 1
ATOM 2803 O O . SER B 1 34 ? 8.492 -20.562 -33.781 1 73 34 SER B O 1
ATOM 2805 N N . ASN B 1 35 ? 7.711 -18.75 -32.75 1 73.5 35 ASN B N 1
ATOM 2806 C CA . ASN B 1 35 ? 7.871 -17.906 -33.938 1 73.5 35 ASN B CA 1
ATOM 2807 C C . ASN B 1 35 ? 9.312 -17.438 -34.094 1 73.5 35 ASN B C 1
ATOM 2809 O O . ASN B 1 35 ? 9.617 -16.641 -34.969 1 73.5 35 ASN B O 1
ATOM 2813 N N . GLY B 1 36 ? 10.188 -17.953 -33.438 1 65.56 36 GLY B N 1
ATOM 2814 C CA . GLY B 1 36 ? 11.609 -17.719 -33.625 1 65.56 36 GLY B CA 1
ATOM 2815 C C . GLY B 1 36 ? 12.031 -16.312 -33.25 1 65.56 36 GLY B C 1
ATOM 2816 O O . GLY B 1 36 ? 13.039 -15.797 -33.75 1 65.56 36 GLY B O 1
ATOM 2817 N N . ARG B 1 37 ? 11.25 -15.547 -32.656 1 63.09 37 ARG B N 1
ATOM 2818 C CA . ARG B 1 37 ? 11.68 -14.211 -32.25 1 63.09 37 ARG B CA 1
ATOM 2819 C C . ARG B 1 37 ? 12.867 -14.281 -31.281 1 63.09 37 ARG B C 1
ATOM 2821 O O . ARG B 1 37 ? 13.07 -15.297 -30.609 1 63.09 37 ARG B O 1
ATOM 2828 N N . THR B 1 38 ? 13.594 -13.258 -31.375 1 68.88 38 THR B N 1
ATOM 2829 C CA . THR B 1 38 ? 14.805 -13.242 -30.562 1 68.88 38 THR B CA 1
ATOM 2830 C C . THR B 1 38 ? 14.461 -13.234 -29.078 1 68.88 38 THR B C 1
ATOM 2832 O O . THR B 1 38 ? 13.43 -12.688 -28.688 1 68.88 38 THR B O 1
ATOM 2835 N N . THR B 1 39 ? 15.164 -13.945 -28.438 1 74.25 39 THR B N 1
ATOM 2836 C CA . THR B 1 39 ? 15.023 -14.164 -27 1 74.25 39 THR B CA 1
ATOM 2837 C C . THR B 1 39 ? 14.922 -12.836 -26.25 1 74.25 39 THR B C 1
ATOM 2839 O O . THR B 1 39 ? 14.148 -12.703 -25.312 1 74.25 39 THR B O 1
ATOM 2842 N N . HIS B 1 40 ? 15.484 -11.852 -26.906 1 80.44 40 HIS B N 1
ATOM 2843 C CA . HIS B 1 40 ? 15.516 -10.562 -26.234 1 80.44 40 HIS B CA 1
ATOM 2844 C C . HIS B 1 40 ? 14.195 -9.82 -26.391 1 80.44 40 HIS B C 1
ATOM 2846 O O . HIS B 1 40 ? 13.695 -9.219 -25.422 1 80.44 40 HIS B O 1
ATOM 2852 N N . LYS B 1 41 ? 13.656 -9.891 -27.609 1 81.12 41 LYS B N 1
ATOM 2853 C CA . LYS B 1 41 ? 12.383 -9.219 -27.875 1 81.12 41 LYS B CA 1
ATOM 2854 C C . LYS B 1 41 ? 11.25 -9.867 -27.078 1 81.12 41 LYS B C 1
ATOM 2856 O O . LYS B 1 41 ? 10.352 -9.18 -26.594 1 81.12 41 LYS B O 1
ATOM 2861 N N . VAL B 1 42 ? 11.383 -11.109 -26.984 1 80.12 42 VAL B N 1
ATOM 2862 C CA . VAL B 1 42 ? 10.383 -11.859 -26.234 1 80.12 42 VAL B CA 1
ATOM 2863 C C . VAL B 1 42 ? 10.461 -11.5 -24.75 1 80.12 42 VAL B C 1
ATOM 2865 O O . VAL B 1 42 ? 9.438 -11.258 -24.109 1 80.12 42 VAL B O 1
ATOM 2868 N N . ALA B 1 43 ? 11.641 -11.344 -24.328 1 81.5 43 ALA B N 1
ATOM 2869 C CA . ALA B 1 43 ? 11.852 -11.008 -22.922 1 81.5 43 ALA B CA 1
ATOM 2870 C C . ALA B 1 43 ? 11.344 -9.602 -22.609 1 81.5 43 ALA B C 1
ATOM 2872 O O . ALA B 1 43 ? 10.742 -9.367 -21.562 1 81.5 43 ALA B O 1
ATOM 2873 N N . CYS B 1 44 ? 11.516 -8.773 -23.5 1 84.38 44 CYS B N 1
ATOM 2874 C CA . CYS B 1 44 ? 11.07 -7.398 -23.328 1 84.38 44 CYS B CA 1
ATOM 2875 C C . CYS B 1 44 ? 9.547 -7.309 -23.344 1 84.38 44 CYS B C 1
ATOM 2877 O O . CYS B 1 44 ? 8.953 -6.609 -22.516 1 84.38 44 CYS B O 1
ATOM 2879 N N . SER B 1 45 ? 9.016 -8.008 -24.234 1 84.69 45 SER B N 1
ATOM 2880 C CA . SER B 1 45 ? 7.559 -8.016 -24.328 1 84.69 45 SER B CA 1
ATOM 2881 C C . SER B 1 45 ? 6.934 -8.617 -23.062 1 84.69 45 SER B C 1
ATOM 2883 O O . SER B 1 45 ? 5.926 -8.109 -22.562 1 84.69 45 SER B O 1
ATOM 2885 N N . LEU B 1 46 ? 7.602 -9.602 -22.578 1 83.31 46 LEU B N 1
ATOM 2886 C CA . LEU B 1 46 ? 7.102 -10.242 -21.359 1 83.31 46 LEU B CA 1
ATOM 2887 C C . LEU B 1 46 ? 7.234 -9.312 -20.156 1 83.31 46 LEU B C 1
ATOM 2889 O O . LEU B 1 46 ? 6.359 -9.289 -19.297 1 83.31 46 LEU B O 1
ATOM 2893 N N . SER B 1 47 ? 8.242 -8.602 -20.188 1 87.88 47 SER B N 1
ATOM 2894 C CA . SER B 1 47 ? 8.453 -7.641 -19.109 1 87.88 47 SER B CA 1
ATOM 2895 C C . SER B 1 47 ? 7.398 -6.539 -19.141 1 87.88 47 SER B C 1
ATOM 2897 O O . SER B 1 47 ? 6.863 -6.152 -18.094 1 87.88 47 SER B O 1
ATOM 2899 N N . LEU B 1 48 ? 7.09 -6.109 -20.297 1 89.44 48 LEU B N 1
ATOM 2900 C CA . LEU B 1 48 ? 6.082 -5.062 -20.438 1 89.44 48 LEU B CA 1
ATOM 2901 C C . LEU B 1 48 ? 4.707 -5.57 -20.016 1 89.44 48 LEU B C 1
ATOM 2903 O O . LEU B 1 48 ? 3.953 -4.852 -19.359 1 89.44 48 LEU B O 1
ATOM 2907 N N . LEU B 1 49 ? 4.484 -6.75 -20.391 1 86.88 49 LEU B N 1
ATOM 2908 C CA . LEU B 1 49 ? 3.211 -7.352 -20.016 1 86.88 49 LEU B CA 1
ATOM 2909 C C . LEU B 1 49 ? 3.135 -7.555 -18.5 1 86.88 49 LEU B C 1
ATOM 2911 O O . LEU B 1 49 ? 2.072 -7.379 -17.891 1 86.88 49 LEU B O 1
ATOM 2915 N N . SER B 1 50 ? 4.207 -7.949 -17.953 1 87.94 50 SER B N 1
ATOM 2916 C CA . SER B 1 50 ? 4.27 -8.109 -16.5 1 87.94 50 SER B CA 1
ATOM 2917 C C . SER B 1 50 ? 4.055 -6.773 -15.797 1 87.94 50 SER B C 1
ATOM 2919 O O . SER B 1 50 ? 3.381 -6.715 -14.766 1 87.94 50 SER B O 1
ATOM 2921 N N . CYS B 1 51 ? 4.613 -5.75 -16.375 1 92.5 51 CYS B N 1
ATOM 2922 C CA . CYS B 1 51 ? 4.414 -4.41 -15.828 1 92.5 51 CYS B CA 1
ATOM 2923 C C . CYS B 1 51 ? 2.957 -3.988 -15.938 1 92.5 51 CYS B C 1
ATOM 2925 O O . CYS B 1 51 ? 2.402 -3.4 -15.008 1 92.5 51 CYS B O 1
ATOM 2927 N N . PHE B 1 52 ? 2.381 -4.305 -17.031 1 92.31 52 PHE B N 1
ATOM 2928 C CA . PHE B 1 52 ? 0.953 -4.062 -17.203 1 92.31 52 PHE B CA 1
ATOM 2929 C C . PHE B 1 52 ? 0.145 -4.777 -16.125 1 92.31 52 PHE B C 1
ATOM 2931 O O . PHE B 1 52 ? -0.745 -4.188 -15.516 1 92.31 52 PHE B O 1
ATOM 2938 N N . ALA B 1 53 ? 0.504 -5.988 -15.914 1 89.19 53 ALA B N 1
ATOM 2939 C CA . ALA B 1 53 ? -0.148 -6.785 -14.875 1 89.19 53 ALA B CA 1
ATOM 2940 C C . ALA B 1 53 ? 0.043 -6.156 -13.5 1 89.19 53 ALA B C 1
ATOM 2942 O O . ALA B 1 53 ? -0.883 -6.133 -12.688 1 89.19 53 ALA B O 1
ATOM 2943 N N . GLY B 1 54 ? 1.25 -5.672 -13.305 1 92.38 54 GLY B N 1
ATOM 2944 C CA . GLY B 1 54 ? 1.513 -4.984 -12.047 1 92.38 54 GLY B CA 1
ATOM 2945 C C . GLY B 1 54 ? 0.608 -3.787 -11.828 1 92.38 54 GLY B C 1
ATOM 2946 O O . GLY B 1 54 ? 0.151 -3.549 -10.703 1 92.38 54 GLY B O 1
ATOM 2947 N N . GLY B 1 55 ? 0.338 -3.031 -12.852 1 94.25 55 GLY B N 1
ATOM 2948 C CA . GLY B 1 55 ? -0.592 -1.915 -12.781 1 94.25 55 GLY B CA 1
ATOM 2949 C C . GLY B 1 55 ? -2.018 -2.342 -12.492 1 94.25 55 GLY B C 1
ATOM 2950 O O . GLY B 1 55 ? -2.717 -1.693 -11.711 1 94.25 55 GLY B O 1
ATOM 2951 N N . VAL B 1 56 ? -2.377 -3.416 -13.078 1 91.25 56 VAL B N 1
ATOM 2952 C CA . VAL B 1 56 ? -3.711 -3.965 -12.867 1 91.25 56 VAL B CA 1
ATOM 2953 C C . VAL B 1 56 ? -3.875 -4.371 -11.406 1 91.25 56 VAL B C 1
ATOM 2955 O O . VAL B 1 56 ? -4.883 -4.051 -10.773 1 91.25 56 VAL B O 1
ATOM 2958 N N . PHE B 1 57 ? -2.898 -5.031 -10.883 1 91.25 57 PHE B N 1
ATOM 2959 C CA . PHE B 1 57 ? -2.934 -5.469 -9.492 1 91.25 57 PHE B CA 1
ATOM 2960 C C . PHE B 1 57 ? -2.992 -4.27 -8.547 1 91.25 57 PHE B C 1
ATOM 2962 O O . PHE B 1 57 ? -3.76 -4.27 -7.586 1 91.25 57 PHE B O 1
ATOM 2969 N N . LEU B 1 58 ? -2.236 -3.281 -8.859 1 94.44 58 LEU B N 1
ATOM 2970 C CA . LEU B 1 58 ? -2.186 -2.072 -8.047 1 94.44 58 LEU B CA 1
ATOM 2971 C C . LEU B 1 58 ? -3.549 -1.39 -8 1 94.44 58 LEU B C 1
ATOM 2973 O O . LEU B 1 58 ? -4.043 -1.053 -6.922 1 94.44 58 LEU B O 1
ATOM 2977 N N . ALA B 1 59 ? -4.121 -1.237 -9.148 1 93.75 59 ALA B N 1
ATOM 2978 C CA . ALA B 1 59 ? -5.418 -0.572 -9.258 1 93.75 59 ALA B CA 1
ATOM 2979 C C . ALA B 1 59 ? -6.512 -1.398 -8.586 1 93.75 59 ALA B C 1
ATOM 2981 O O . ALA B 1 59 ? -7.371 -0.853 -7.891 1 93.75 59 ALA B O 1
ATOM 2982 N N . THR B 1 60 ? -6.504 -2.686 -8.797 1 88.12 60 THR B N 1
ATOM 2983 C CA . THR B 1 60 ? -7.5 -3.562 -8.195 1 88.12 60 THR B CA 1
ATOM 2984 C C . THR B 1 60 ? -7.414 -3.508 -6.672 1 88.12 60 THR B C 1
ATOM 2986 O O . THR B 1 60 ? -8.438 -3.434 -5.988 1 88.12 60 THR B O 1
ATOM 2989 N N . CYS B 1 61 ? -6.242 -3.482 -6.191 1 91.44 61 CYS B N 1
ATOM 2990 C CA . CYS B 1 61 ? -6.012 -3.455 -4.754 1 91.44 61 CYS B CA 1
ATOM 2991 C C . CYS B 1 61 ? -6.496 -2.143 -4.148 1 91.44 61 CYS B C 1
ATOM 2993 O O . CYS B 1 61 ? -7.316 -2.145 -3.229 1 91.44 61 CYS B O 1
ATOM 2995 N N . PHE B 1 62 ? -6.113 -1.017 -4.703 1 93.88 62 PHE B N 1
ATOM 2996 C CA . PHE B 1 62 ? -6.344 0.285 -4.09 1 93.88 62 PHE B CA 1
ATOM 2997 C C . PHE B 1 62 ? -7.711 0.832 -4.473 1 93.88 62 PHE B C 1
ATOM 2999 O O . PHE B 1 62 ? -8.391 1.448 -3.65 1 93.88 62 PHE B O 1
ATOM 3006 N N . LEU B 1 63 ? -8.141 0.601 -5.695 1 91.38 63 LEU B N 1
ATOM 3007 C CA . LEU B 1 63 ? -9.336 1.283 -6.18 1 91.38 63 LEU B CA 1
ATOM 3008 C C . LEU B 1 63 ? -10.57 0.396 -6.027 1 91.38 63 LEU B C 1
ATOM 3010 O O . LEU B 1 63 ? -11.703 0.879 -6.098 1 91.38 63 LEU B O 1
ATOM 3014 N N . ASP B 1 64 ? -10.344 -0.82 -5.828 1 87.88 64 ASP B N 1
ATOM 3015 C CA . ASP B 1 64 ? -11.5 -1.709 -5.793 1 87.88 64 ASP B CA 1
ATOM 3016 C C . ASP B 1 64 ? -11.602 -2.424 -4.445 1 87.88 64 ASP B C 1
ATOM 3018 O O . ASP B 1 64 ? -12.508 -2.15 -3.658 1 87.88 64 ASP B O 1
ATOM 3022 N N . VAL B 1 65 ? -10.594 -3.17 -4.102 1 87.62 65 VAL B N 1
ATOM 3023 C CA . VAL B 1 65 ? -10.688 -4.062 -2.951 1 87.62 65 VAL B CA 1
ATOM 3024 C C . VAL B 1 65 ? -10.664 -3.25 -1.66 1 87.62 65 VAL B C 1
ATOM 3026 O O . VAL B 1 65 ? -11.469 -3.482 -0.755 1 87.62 65 VAL B O 1
ATOM 3029 N N . ILE B 1 66 ? -9.789 -2.266 -1.533 1 92.56 66 ILE B N 1
ATOM 3030 C CA . ILE B 1 66 ? -9.641 -1.488 -0.307 1 92.56 66 ILE B CA 1
ATOM 3031 C C . ILE B 1 66 ? -10.938 -0.74 -0.014 1 92.56 66 ILE B C 1
ATOM 3033 O O . ILE B 1 66 ? -11.469 -0.817 1.097 1 92.56 66 ILE B O 1
ATOM 3037 N N . PRO B 1 67 ? -11.516 -0.023 -0.959 1 88.75 67 PRO B N 1
ATOM 3038 C CA . PRO B 1 67 ? -12.797 0.632 -0.678 1 88.75 67 PRO B CA 1
ATOM 3039 C C . PRO B 1 67 ? -13.883 -0.354 -0.265 1 88.75 67 PRO B C 1
ATOM 3041 O O . PRO B 1 67 ? -14.719 -0.037 0.588 1 88.75 67 PRO B O 1
ATOM 3044 N N . HIS B 1 68 ? -13.891 -1.5 -0.868 1 86 68 HIS B N 1
ATOM 3045 C CA . HIS B 1 68 ? -14.867 -2.521 -0.509 1 86 68 HIS B CA 1
ATOM 3046 C C . HIS B 1 68 ? -14.68 -2.977 0.935 1 86 68 HIS B C 1
ATOM 3048 O O . HIS B 1 68 ? -15.656 -3.107 1.679 1 86 68 HIS B O 1
ATOM 3054 N N . VAL B 1 69 ? -13.461 -3.203 1.323 1 90.44 69 VAL B N 1
ATOM 3055 C CA . VAL B 1 69 ? -13.156 -3.604 2.691 1 90.44 69 VAL B CA 1
ATOM 3056 C C . VAL B 1 69 ? -13.57 -2.5 3.66 1 90.44 69 VAL B C 1
ATOM 3058 O O . VAL B 1 69 ? -14.133 -2.777 4.723 1 90.44 69 VAL B O 1
ATOM 3061 N N . ASN B 1 70 ? -13.289 -1.267 3.314 1 90.5 70 ASN B N 1
ATOM 3062 C CA . ASN B 1 70 ? -13.656 -0.138 4.164 1 90.5 70 ASN B CA 1
ATOM 3063 C C . ASN B 1 70 ? -15.172 -0.023 4.32 1 90.5 70 ASN B C 1
ATOM 3065 O O . ASN B 1 70 ? -15.664 0.306 5.402 1 90.5 70 ASN B O 1
ATOM 3069 N N . SER B 1 71 ? -15.891 -0.26 3.283 1 87 71 SER B N 1
ATOM 3070 C CA . SER B 1 71 ? -17.344 -0.246 3.35 1 87 71 SER B CA 1
ATOM 3071 C C . SER B 1 71 ? -17.875 -1.351 4.262 1 87 71 SER B C 1
ATOM 3073 O O . SER B 1 71 ? -18.766 -1.117 5.082 1 87 71 SER B O 1
ATOM 3075 N N . ASN B 1 72 ? -17.312 -2.557 4.098 1 85.56 72 ASN B N 1
ATOM 3076 C CA . ASN B 1 72 ? -17.688 -3.674 4.953 1 85.56 72 ASN B CA 1
ATOM 3077 C C . ASN B 1 72 ? -17.359 -3.398 6.418 1 85.56 72 ASN B C 1
ATOM 3079 O O . ASN B 1 72 ? -18.109 -3.789 7.312 1 85.56 72 ASN B O 1
ATOM 3083 N N . PHE B 1 73 ? -16.281 -2.688 6.656 1 90.81 73 PHE B N 1
ATOM 3084 C CA . PHE B 1 73 ? -15.891 -2.346 8.016 1 90.81 73 PHE B CA 1
ATOM 3085 C C . PHE B 1 73 ? -16.859 -1.348 8.625 1 90.81 73 PHE B C 1
ATOM 3087 O O . PHE B 1 73 ? -17.234 -1.463 9.797 1 90.81 73 PHE B O 1
ATOM 3094 N N . ARG B 1 74 ? -17.203 -0.396 7.844 1 86.75 74 ARG B N 1
ATOM 3095 C CA . ARG B 1 74 ? -18.156 0.595 8.328 1 86.75 74 ARG B CA 1
ATOM 3096 C C . ARG B 1 74 ? -19.469 -0.063 8.742 1 86.75 74 ARG B C 1
ATOM 3098 O O . ARG B 1 74 ? -20.047 0.266 9.781 1 86.75 74 ARG B O 1
ATOM 3105 N N . MET B 1 75 ? -19.922 -0.98 7.922 1 83.56 75 MET B N 1
ATOM 3106 C CA . MET B 1 75 ? -21.156 -1.702 8.227 1 83.56 75 MET B CA 1
ATOM 3107 C C . MET B 1 75 ? -20.984 -2.555 9.484 1 83.56 75 MET B C 1
ATOM 3109 O O . MET B 1 75 ? -21.844 -2.535 10.375 1 83.56 75 MET B O 1
ATOM 3113 N N . PHE B 1 76 ? -19.859 -3.238 9.523 1 85.69 76 PHE B N 1
ATOM 3114 C CA . PHE B 1 76 ? -19.547 -4.074 10.68 1 85.69 76 PHE B CA 1
ATOM 3115 C C . PHE B 1 76 ? -19.422 -3.229 11.945 1 85.69 76 PHE B C 1
ATOM 3117 O O . PHE B 1 76 ? -19.953 -3.584 12.992 1 85.69 76 PHE B O 1
ATOM 3124 N N . ASN B 1 77 ? -18.703 -2.104 11.836 1 86.5 77 ASN B N 1
ATOM 3125 C CA . ASN B 1 77 ? -18.453 -1.221 12.977 1 86.5 77 ASN B CA 1
ATOM 3126 C C . ASN B 1 77 ? -19.766 -0.61 13.492 1 86.5 77 ASN B C 1
ATOM 3128 O O . ASN B 1 77 ? -19.953 -0.486 14.703 1 86.5 77 ASN B O 1
ATOM 3132 N N . LYS B 1 78 ? -20.641 -0.258 12.641 1 82.25 78 LYS B N 1
ATOM 3133 C CA . LYS B 1 78 ? -21.938 0.312 13.008 1 82.25 78 LYS B CA 1
ATOM 3134 C C . LYS B 1 78 ? -22.844 -0.738 13.648 1 82.25 78 LYS B C 1
ATOM 3136 O O . LYS B 1 78 ? -23.453 -0.488 14.688 1 82.25 78 LYS B O 1
ATOM 3141 N N . ASN B 1 79 ? -22.891 -1.852 13.055 1 81.56 79 ASN B N 1
ATOM 3142 C CA . ASN B 1 79 ? -23.797 -2.9 13.516 1 81.56 79 ASN B CA 1
ATOM 3143 C C . ASN B 1 79 ? -23.297 -3.566 14.789 1 81.56 79 ASN B C 1
ATOM 3145 O O . ASN B 1 79 ? -24.078 -4.051 15.602 1 81.56 79 ASN B O 1
ATOM 3149 N N . SER B 1 80 ? -21.984 -3.643 14.93 1 79.94 80 SER B N 1
ATOM 3150 C CA . SER B 1 80 ? -21.406 -4.285 16.109 1 79.94 80 SER B CA 1
ATOM 3151 C C . SER B 1 80 ? -21.344 -3.322 17.281 1 79.94 80 SER B C 1
ATOM 3153 O O . SER B 1 80 ? -21.047 -3.729 18.406 1 79.94 80 SER B O 1
ATOM 3155 N N . SER B 1 81 ? -21.641 -2.135 17.188 1 75.06 81 SER B N 1
ATOM 3156 C CA . SER B 1 81 ? -21.578 -1.108 18.234 1 75.06 81 SER B CA 1
ATOM 3157 C C . SER B 1 81 ? -20.172 -0.973 18.797 1 75.06 81 SER B C 1
ATOM 3159 O O . SER B 1 81 ? -20 -0.554 19.938 1 75.06 81 SER B O 1
ATOM 3161 N N . LEU B 1 82 ? -19.219 -1.58 18.156 1 70.06 82 LEU B N 1
ATOM 3162 C CA . LEU B 1 82 ? -17.828 -1.414 18.562 1 70.06 82 LEU B CA 1
ATOM 3163 C C . LEU B 1 82 ? -17.406 0.049 18.484 1 70.06 82 LEU B C 1
ATOM 3165 O O . LEU B 1 82 ? -16.719 0.552 19.359 1 70.06 82 LEU B O 1
ATOM 3169 N N . ASN B 1 83 ? -17.906 0.777 17.578 1 70.12 83 ASN B N 1
ATOM 3170 C CA . ASN B 1 83 ? -17.625 2.188 17.312 1 70.12 83 ASN B CA 1
ATOM 3171 C C . ASN B 1 83 ? -16.156 2.518 17.516 1 70.12 83 ASN B C 1
ATOM 3173 O O . ASN B 1 83 ? -15.812 3.486 18.188 1 70.12 83 ASN B O 1
ATOM 3177 N N . THR B 1 84 ? -15.367 1.549 17.078 1 75.5 84 THR B N 1
ATOM 3178 C CA . THR B 1 84 ? -13.938 1.767 17.234 1 75.5 84 THR B CA 1
ATOM 3179 C C . THR B 1 84 ? -13.414 2.748 16.203 1 75.5 84 THR B C 1
ATOM 3181 O O . THR B 1 84 ? -13.805 2.689 15.031 1 75.5 84 THR B O 1
ATOM 3184 N N . VAL B 1 85 ? -12.523 3.576 16.719 1 79.69 85 VAL B N 1
ATOM 3185 C CA . VAL B 1 85 ? -11.906 4.574 15.852 1 79.69 85 VAL B CA 1
ATOM 3186 C C . VAL B 1 85 ? -10.523 4.086 15.406 1 79.69 85 VAL B C 1
ATOM 3188 O O . VAL B 1 85 ? -9.852 4.746 14.609 1 79.69 85 VAL B O 1
ATOM 3191 N N . TYR B 1 86 ? -10.203 2.898 15.883 1 85.19 86 TYR B N 1
ATOM 3192 C CA . TYR B 1 86 ? -8.906 2.346 15.5 1 85.19 86 TYR B CA 1
ATOM 3193 C C . TYR B 1 86 ? -8.93 1.854 14.055 1 85.19 86 TYR B C 1
ATOM 3195 O O . TYR B 1 86 ? -9.906 1.245 13.617 1 85.19 86 TYR B O 1
ATOM 3203 N N . PRO B 1 87 ? -7.887 2.164 13.32 1 91.06 87 PRO B N 1
ATOM 3204 C CA . PRO B 1 87 ? -7.836 1.736 11.922 1 91.06 87 PRO B CA 1
ATOM 3205 C C . PRO B 1 87 ? -7.609 0.233 11.773 1 91.06 87 PRO B C 1
ATOM 3207 O O . PRO B 1 87 ? -6.547 -0.194 11.312 1 91.06 87 PRO B O 1
ATOM 3210 N N . LEU B 1 88 ? -8.625 -0.524 11.992 1 91.94 88 LEU B N 1
ATOM 3211 C CA . LEU B 1 88 ? -8.562 -1.98 12 1 91.94 88 LEU B CA 1
ATOM 3212 C C . LEU B 1 88 ? -8.312 -2.521 10.594 1 91.94 88 LEU B C 1
ATOM 3214 O O . LEU B 1 88 ? -7.523 -3.453 10.414 1 91.94 88 LEU B O 1
ATOM 3218 N N . PRO B 1 89 ? -9.062 -1.936 9.609 1 94.31 89 PRO B N 1
ATOM 3219 C CA . PRO B 1 89 ? -8.797 -2.453 8.266 1 94.31 89 PRO B CA 1
ATOM 3220 C C . PRO B 1 89 ? -7.324 -2.354 7.875 1 94.31 89 PRO B C 1
ATOM 3222 O O . PRO B 1 89 ? -6.738 -3.332 7.406 1 94.31 89 PRO B O 1
ATOM 3225 N N . GLU B 1 90 ? -6.738 -1.207 8.094 1 95.12 90 GLU B N 1
ATOM 3226 C CA . GLU B 1 90 ? -5.344 -0.988 7.727 1 95.12 90 GLU B CA 1
ATOM 3227 C C . GLU B 1 90 ? -4.41 -1.891 8.531 1 95.12 90 GLU B C 1
ATOM 3229 O O . GLU B 1 90 ? -3.398 -2.365 8.016 1 95.12 90 GLU B O 1
ATOM 3234 N N . LEU B 1 91 ? -4.758 -2.07 9.797 1 94.75 91 LEU B N 1
ATOM 3235 C CA . LEU B 1 91 ? -3.977 -2.992 10.609 1 94.75 91 LEU B CA 1
ATOM 3236 C C . LEU B 1 91 ? -3.994 -4.395 10.016 1 94.75 91 LEU B C 1
ATOM 3238 O O . LEU B 1 91 ? -2.949 -5.043 9.914 1 94.75 91 LEU B O 1
ATOM 3242 N N . LEU B 1 92 ? -5.141 -4.832 9.625 1 94.62 92 LEU B N 1
ATOM 3243 C CA . LEU B 1 92 ? -5.285 -6.176 9.078 1 94.62 92 LEU B CA 1
ATOM 3244 C C . LEU B 1 92 ? -4.605 -6.285 7.715 1 94.62 92 LEU B C 1
ATOM 3246 O O . LEU B 1 92 ? -4.078 -7.344 7.363 1 94.62 92 LEU B O 1
ATOM 3250 N N . PHE B 1 93 ? -4.625 -5.133 6.883 1 96.06 93 PHE B N 1
ATOM 3251 C CA . PHE B 1 93 ? -3.832 -5.113 5.664 1 96.06 93 PHE B CA 1
ATOM 3252 C C . PHE B 1 93 ? -2.383 -5.484 5.953 1 96.06 93 PHE B C 1
ATOM 3254 O O . PHE B 1 93 ? -1.806 -6.332 5.266 1 96.06 93 PHE B O 1
ATOM 3261 N N . CYS B 1 94 ? -1.871 -4.875 7.004 1 96.12 94 CYS B N 1
ATOM 3262 C CA . CYS B 1 94 ? -0.462 -5.062 7.328 1 96.12 94 CYS B CA 1
ATOM 3263 C C . CYS B 1 94 ? -0.211 -6.461 7.883 1 96.12 94 CYS B C 1
ATOM 3265 O O . CYS B 1 94 ? 0.834 -7.059 7.617 1 96.12 94 CYS B O 1
ATOM 3267 N N . VAL B 1 95 ? -1.173 -6.98 8.641 1 95.19 95 VAL B N 1
ATOM 3268 C CA . VAL B 1 95 ? -1.04 -8.344 9.148 1 95.19 95 VAL B CA 1
ATOM 3269 C C . VAL B 1 95 ? -0.985 -9.328 7.984 1 95.19 95 VAL B C 1
ATOM 3271 O O . VAL B 1 95 ? -0.169 -10.25 7.984 1 95.19 95 VAL B O 1
ATOM 3274 N N . GLY B 1 96 ? -1.877 -9.164 7.047 1 93.75 96 GLY B N 1
ATOM 3275 C CA . GLY B 1 96 ? -1.824 -9.984 5.848 1 93.75 96 GLY B CA 1
ATOM 3276 C C . GLY B 1 96 ? -0.504 -9.883 5.109 1 93.75 96 GLY B C 1
ATOM 3277 O O . GLY B 1 96 ? 0.036 -10.891 4.648 1 93.75 96 GLY B O 1
ATOM 3278 N N . PHE B 1 97 ? -0.021 -8.672 5.012 1 95 97 PHE B N 1
ATOM 3279 C CA . PHE B 1 97 ? 1.273 -8.422 4.391 1 95 97 PHE B CA 1
ATOM 3280 C C . PHE B 1 97 ? 2.377 -9.195 5.105 1 95 97 PHE B C 1
ATOM 3282 O O . PHE B 1 97 ? 3.203 -9.844 4.461 1 95 97 PHE B O 1
ATOM 3289 N N . PHE B 1 98 ? 2.375 -9.148 6.414 1 95.56 98 PHE B N 1
ATOM 3290 C CA . PHE B 1 98 ? 3.395 -9.82 7.215 1 95.56 98 PHE B CA 1
ATOM 3291 C C . PHE B 1 98 ? 3.258 -11.328 7.113 1 95.56 98 PHE B C 1
ATOM 3293 O O . PHE B 1 98 ? 4.258 -12.055 7.152 1 95.56 98 PHE B O 1
ATOM 3300 N N . LEU B 1 99 ? 2.092 -11.781 6.965 1 91.88 99 LEU B N 1
ATOM 3301 C CA . LEU B 1 99 ? 1.871 -13.219 6.836 1 91.88 99 LEU B CA 1
ATOM 3302 C C . LEU B 1 99 ? 2.512 -13.758 5.562 1 91.88 99 LEU B C 1
ATOM 3304 O O . LEU B 1 99 ? 3.195 -14.781 5.59 1 91.88 99 LEU B O 1
ATOM 3308 N N . VAL B 1 100 ? 2.293 -13.07 4.48 1 91.06 100 VAL B N 1
ATOM 3309 C CA . VAL B 1 100 ? 2.885 -13.508 3.217 1 91.06 100 VAL B CA 1
ATOM 3310 C C . VAL B 1 100 ? 4.406 -13.398 3.293 1 91.06 100 VAL B C 1
ATOM 3312 O O . VAL B 1 100 ? 5.125 -14.273 2.814 1 91.06 100 VAL B O 1
ATOM 3315 N N . TYR B 1 101 ? 4.859 -12.289 3.865 1 91.94 101 TYR B N 1
ATOM 3316 C CA . TYR B 1 101 ? 6.297 -12.109 4.055 1 91.94 101 TYR B CA 1
ATOM 3317 C C . TYR B 1 101 ? 6.887 -13.266 4.855 1 91.94 101 TYR B C 1
ATOM 3319 O O . TYR B 1 101 ? 7.945 -13.789 4.508 1 91.94 101 TYR B O 1
ATOM 3327 N N . LEU B 1 102 ? 6.238 -13.656 5.863 1 90.75 102 LEU B N 1
ATOM 3328 C CA . LEU B 1 102 ? 6.676 -14.766 6.711 1 90.75 102 LEU B CA 1
ATOM 3329 C C . LEU B 1 102 ? 6.691 -16.078 5.934 1 90.75 102 LEU B C 1
ATOM 3331 O O . LEU B 1 102 ? 7.641 -16.859 6.043 1 90.75 102 LEU B O 1
ATOM 3335 N N . ILE B 1 103 ? 5.707 -16.328 5.164 1 86.25 103 ILE B N 1
ATOM 3336 C CA . ILE B 1 103 ? 5.621 -17.531 4.352 1 86.25 103 ILE B CA 1
ATOM 3337 C C . ILE B 1 103 ? 6.805 -17.594 3.387 1 86.25 103 ILE B C 1
ATOM 3339 O O . ILE B 1 103 ? 7.422 -18.641 3.213 1 86.25 103 ILE B O 1
ATOM 3343 N N . GLU B 1 104 ? 7.09 -16.5 2.764 1 86 104 GLU B N 1
ATOM 3344 C CA . GLU B 1 104 ? 8.219 -16.438 1.84 1 86 104 GLU B CA 1
ATOM 3345 C C . GLU B 1 104 ? 9.531 -16.75 2.557 1 86 104 GLU B C 1
ATOM 3347 O O . GLU B 1 104 ? 10.383 -17.453 2.023 1 86 104 GLU B O 1
ATOM 3352 N N . GLU B 1 105 ? 9.672 -16.172 3.713 1 86.12 105 GLU B N 1
ATOM 3353 C CA . GLU B 1 105 ? 10.898 -16.406 4.477 1 86.12 105 GLU B CA 1
ATOM 3354 C C . GLU B 1 105 ? 11.016 -17.859 4.891 1 86.12 105 GLU B C 1
ATOM 3356 O O . GLU B 1 105 ? 12.109 -18.438 4.844 1 86.12 105 GLU B O 1
ATOM 3361 N N . ILE B 1 106 ? 9.977 -18.406 5.27 1 84.69 106 ILE B N 1
ATOM 3362 C CA . ILE B 1 106 ? 9.969 -19.812 5.66 1 84.69 106 ILE B CA 1
ATOM 3363 C C . ILE B 1 106 ? 10.281 -20.688 4.453 1 84.69 106 ILE B C 1
ATOM 3365 O O . ILE B 1 106 ? 11.078 -21.625 4.543 1 84.69 106 ILE B O 1
ATOM 3369 N N . CYS B 1 107 ? 9.688 -20.375 3.318 1 80.56 107 CYS B N 1
ATOM 3370 C CA . CYS B 1 107 ? 9.938 -21.125 2.09 1 80.56 107 CYS B CA 1
ATOM 3371 C C . CYS B 1 107 ? 11.391 -21 1.658 1 80.56 107 CYS B C 1
ATOM 3373 O O . CYS B 1 107 ? 12 -21.969 1.201 1 80.56 107 CYS B O 1
ATOM 3375 N N . SER B 1 108 ? 11.898 -19.844 1.737 1 81 108 SER B N 1
ATOM 3376 C CA . SER B 1 108 ? 13.297 -19.594 1.366 1 81 108 SER B CA 1
ATOM 3377 C C . SER B 1 108 ? 14.242 -20.422 2.232 1 81 108 SER B C 1
ATOM 3379 O O . SER B 1 108 ? 15.227 -20.969 1.734 1 81 108 SER B O 1
ATOM 3381 N N . ARG B 1 109 ? 13.953 -20.531 3.477 1 80.94 109 ARG B N 1
ATOM 3382 C CA . ARG B 1 109 ? 14.789 -21.297 4.398 1 80.94 109 ARG B CA 1
ATOM 3383 C C . ARG B 1 109 ? 14.703 -22.797 4.105 1 80.94 109 ARG B C 1
ATOM 3385 O O . ARG B 1 109 ? 15.695 -23.516 4.223 1 80.94 109 ARG B O 1
ATOM 3392 N N . LEU B 1 110 ? 13.609 -23.172 3.729 1 77.81 110 LEU B N 1
ATOM 3393 C CA . LEU B 1 110 ? 13.398 -24.594 3.453 1 77.81 110 LEU B CA 1
ATOM 3394 C C . LEU B 1 110 ? 14.078 -25 2.146 1 77.81 110 LEU B C 1
ATOM 3396 O O . LEU B 1 110 ? 14.602 -26.109 2.035 1 77.81 110 LEU B O 1
ATOM 3400 N N . ILE B 1 111 ? 14.047 -24.125 1.185 1 74.12 111 ILE B N 1
ATOM 3401 C CA . ILE B 1 111 ? 14.641 -24.422 -0.115 1 74.12 111 ILE B CA 1
ATOM 3402 C C . ILE B 1 111 ? 16.156 -24.281 -0.029 1 74.12 111 ILE B C 1
ATOM 3404 O O . ILE B 1 111 ? 16.891 -25.094 -0.605 1 74.12 111 ILE B O 1
ATOM 3408 N N . SER B 1 112 ? 16.656 -23.172 0.566 1 65.75 112 SER B N 1
ATOM 3409 C CA . SER B 1 112 ? 18.094 -22.984 0.729 1 65.75 112 SER B CA 1
ATOM 3410 C C . SER B 1 112 ? 18.703 -24.094 1.579 1 65.75 112 SER B C 1
ATOM 3412 O O . SER B 1 112 ? 19.859 -24.484 1.374 1 65.75 112 SER B O 1
ATOM 3414 N N . GLY B 1 113 ? 18.109 -24.406 2.658 1 59.03 113 GLY B N 1
ATOM 3415 C CA . GLY B 1 113 ? 18.625 -25.484 3.492 1 59.03 113 GLY B CA 1
ATOM 3416 C C . GLY B 1 113 ? 18.734 -26.812 2.758 1 59.03 113 GLY B C 1
ATOM 3417 O O . GLY B 1 113 ? 19.469 -27.703 3.186 1 59.03 113 GLY B O 1
ATOM 3418 N N . SER B 1 114 ? 17.938 -27.031 1.74 1 52.06 114 SER B N 1
ATOM 3419 C CA . SER B 1 114 ? 18.031 -28.312 1.047 1 52.06 114 SER B CA 1
ATOM 3420 C C . SER B 1 114 ? 19.219 -28.344 0.095 1 52.06 114 SER B C 1
ATOM 3422 O O . SER B 1 114 ? 19.484 -29.375 -0.546 1 52.06 114 SER B O 1
ATOM 3424 N N . THR B 1 115 ? 19.75 -27.234 -0.378 1 48.22 115 THR B N 1
ATOM 3425 C CA . THR B 1 115 ? 20.922 -27.344 -1.229 1 48.22 115 THR B CA 1
ATOM 3426 C C . THR B 1 115 ? 22.172 -27.641 -0.392 1 48.22 115 THR B C 1
ATOM 3428 O O . THR B 1 115 ? 22.516 -26.859 0.495 1 48.22 115 THR B O 1
ATOM 3431 N N . PRO B 1 116 ? 22.656 -28.844 -0.312 1 41.34 116 PRO B N 1
ATOM 3432 C CA . PRO B 1 116 ? 23.922 -29.219 0.332 1 41.34 116 PRO B CA 1
ATOM 3433 C C . PRO B 1 116 ? 25.078 -28.281 -0.05 1 41.34 116 PRO B C 1
ATOM 3435 O O . PRO B 1 116 ? 25.234 -27.953 -1.225 1 41.34 116 PRO B O 1
ATOM 3438 N N . THR B 1 117 ? 25.422 -27.328 0.8 1 39.91 117 THR B N 1
ATOM 3439 C CA . THR B 1 117 ? 26.719 -26.688 0.688 1 39.91 117 THR B CA 1
ATOM 3440 C C . THR B 1 117 ? 27.766 -27.672 0.197 1 39.91 117 THR B C 1
ATOM 3442 O O . THR B 1 117 ? 28.359 -28.406 0.993 1 39.91 117 THR B O 1
ATOM 3445 N N . SER B 1 118 ? 27.672 -28.656 -0.593 1 34.47 118 SER B N 1
ATOM 3446 C CA . SER B 1 118 ? 28.953 -29.25 -0.991 1 34.47 118 SER B CA 1
ATOM 3447 C C . SER B 1 118 ? 29.969 -28.188 -1.377 1 34.47 118 SER B C 1
ATOM 3449 O O . SER B 1 118 ? 29.625 -27.188 -2.025 1 34.47 118 SER B O 1
ATOM 3451 N N . GLN B 1 119 ? 31.25 -28.141 -0.751 1 34.5 119 GLN B N 1
ATOM 3452 C CA . GLN B 1 119 ? 32.562 -27.5 -0.685 1 34.5 119 GLN B CA 1
ATOM 3453 C C . GLN B 1 119 ? 33.062 -27.094 -2.074 1 34.5 119 GLN B C 1
ATOM 3455 O O . GLN B 1 119 ? 34.188 -26.641 -2.232 1 34.5 119 GLN B O 1
ATOM 3460 N N . THR B 1 120 ? 32.812 -27.797 -3.225 1 34.19 120 THR B N 1
ATOM 3461 C CA . THR B 1 120 ? 33.875 -27.719 -4.219 1 34.19 120 THR B CA 1
ATOM 3462 C C . THR B 1 120 ? 34.062 -26.281 -4.695 1 34.19 120 THR B C 1
ATOM 3464 O O . THR B 1 120 ? 33.094 -25.578 -4.973 1 34.19 120 THR B O 1
ATOM 3467 N N . SER B 1 121 ? 35.344 -25.703 -4.691 1 35.91 121 SER B N 1
ATOM 3468 C CA . SER B 1 121 ? 36.219 -24.562 -4.988 1 35.91 121 SER B CA 1
ATOM 3469 C C . SER B 1 121 ? 35.719 -23.797 -6.203 1 35.91 121 SER B C 1
ATOM 3471 O O . SER B 1 121 ? 35.875 -22.578 -6.285 1 35.91 121 SER B O 1
ATOM 3473 N N . SER B 1 122 ? 35.688 -24.453 -7.441 1 35.69 122 SER B N 1
ATOM 3474 C CA . SER B 1 122 ? 35.969 -23.828 -8.734 1 35.69 122 SER B CA 1
ATOM 3475 C C . SER B 1 122 ? 34.844 -22.922 -9.18 1 35.69 122 SER B C 1
ATOM 3477 O O . SER B 1 122 ? 35.062 -22 -9.961 1 35.69 122 SER B O 1
ATOM 3479 N N . MET B 1 123 ? 33.406 -23.312 -9.422 1 35.69 123 MET B N 1
ATOM 3480 C CA . MET B 1 123 ? 32.625 -22.75 -10.516 1 35.69 123 MET B CA 1
ATOM 3481 C C . MET B 1 123 ? 31.766 -21.594 -10.039 1 35.69 123 MET B C 1
ATOM 3483 O O . MET B 1 123 ? 30.672 -21.797 -9.508 1 35.69 123 MET B O 1
ATOM 3487 N N . SER B 1 124 ? 32.156 -20.469 -9.641 1 42.84 124 SER B N 1
ATOM 3488 C CA . SER B 1 124 ? 31.594 -19.172 -9.328 1 42.84 124 SER B CA 1
ATOM 3489 C C . SER B 1 124 ? 30.406 -18.844 -10.227 1 42.84 124 SER B C 1
ATOM 3491 O O . SER B 1 124 ? 29.391 -18.328 -9.758 1 42.84 124 SER B O 1
ATOM 3493 N N . SER B 1 125 ? 30.531 -19.031 -11.555 1 46.03 125 SER B N 1
ATOM 3494 C CA . SER B 1 125 ? 29.531 -18.672 -12.539 1 46.03 125 SER B CA 1
ATOM 3495 C C . SER B 1 125 ? 28.266 -19.5 -12.383 1 46.03 125 SER B C 1
ATOM 3497 O O . SER B 1 125 ? 27.156 -19 -12.539 1 46.03 125 SER B O 1
ATOM 3499 N N . ILE B 1 126 ? 28.406 -20.812 -12.016 1 42.25 126 ILE B N 1
ATOM 3500 C CA . ILE B 1 126 ? 27.281 -21.719 -11.875 1 42.25 126 ILE B CA 1
ATOM 3501 C C . ILE B 1 126 ? 26.484 -21.375 -10.625 1 42.25 126 ILE B C 1
ATOM 3503 O O . ILE B 1 126 ? 25.25 -21.422 -10.625 1 42.25 126 ILE B O 1
ATOM 3507 N N . ALA B 1 127 ? 27.188 -20.938 -9.547 1 46.44 127 ALA B N 1
ATOM 3508 C CA . ALA B 1 127 ? 26.562 -20.578 -8.273 1 46.44 127 ALA B CA 1
ATOM 3509 C C . ALA B 1 127 ? 25.625 -19.375 -8.445 1 46.44 127 ALA B C 1
ATOM 3511 O O . ALA B 1 127 ? 24.547 -19.344 -7.867 1 46.44 127 ALA B O 1
ATOM 3512 N N . GLU B 1 128 ? 26.062 -18.438 -9.273 1 50.44 128 GLU B N 1
ATOM 3513 C CA . GLU B 1 128 ? 25.234 -17.266 -9.57 1 50.44 128 GLU B CA 1
ATOM 3514 C C . GLU B 1 128 ? 23.984 -17.672 -10.352 1 50.44 128 GLU B C 1
ATOM 3516 O O . GLU B 1 128 ? 22.891 -17.141 -10.086 1 50.44 128 GLU B O 1
ATOM 3521 N N . SER B 1 129 ? 24.172 -18.609 -11.336 1 49.78 129 SER B N 1
ATOM 3522 C CA . SER B 1 129 ? 23.047 -19.094 -12.133 1 49.78 129 SER B CA 1
ATOM 3523 C C . SER B 1 129 ? 22.078 -19.891 -11.289 1 49.78 129 SER B C 1
ATOM 3525 O O . SER B 1 129 ? 20.859 -19.766 -11.43 1 49.78 129 SER B O 1
ATOM 3527 N N . LEU B 1 130 ? 22.609 -20.703 -10.391 1 46.38 130 LEU B N 1
ATOM 3528 C CA . LEU B 1 130 ? 21.766 -21.484 -9.5 1 46.38 130 LEU B CA 1
ATOM 3529 C C . LEU B 1 130 ? 21.047 -20.594 -8.508 1 46.38 130 LEU B C 1
ATOM 3531 O O . LEU B 1 130 ? 19.859 -20.812 -8.211 1 46.38 130 LEU B O 1
ATOM 3535 N N . ASN B 1 131 ? 21.75 -19.516 -8.094 1 55 131 ASN B N 1
ATOM 3536 C CA . ASN B 1 131 ? 21.156 -18.578 -7.152 1 55 131 ASN B CA 1
ATOM 3537 C C . ASN B 1 131 ? 20.016 -17.797 -7.793 1 55 131 ASN B C 1
ATOM 3539 O O . ASN B 1 131 ? 18.984 -17.562 -7.156 1 55 131 ASN B O 1
ATOM 3543 N N . LYS B 1 132 ? 20.25 -17.578 -9.078 1 60.53 132 LYS B N 1
ATOM 3544 C CA . LYS B 1 132 ? 19.203 -16.844 -9.797 1 60.53 132 LYS B CA 1
ATOM 3545 C C . LYS B 1 132 ? 17.984 -17.734 -10.047 1 60.53 132 LYS B C 1
ATOM 3547 O O . LYS B 1 132 ? 16.844 -17.297 -9.891 1 60.53 132 LYS B O 1
ATOM 3552 N N . THR B 1 133 ? 18.25 -19.031 -10.375 1 60.47 133 THR B N 1
ATOM 3553 C CA . THR B 1 133 ? 17.172 -19.984 -10.633 1 60.47 133 THR B CA 1
ATOM 3554 C C . THR B 1 133 ? 16.375 -20.234 -9.359 1 60.47 133 THR B C 1
ATOM 3556 O O . THR B 1 133 ? 15.141 -20.297 -9.391 1 60.47 133 THR B O 1
ATOM 3559 N N . GLU B 1 134 ? 17.078 -20.328 -8.273 1 66.31 134 GLU B N 1
ATOM 3560 C CA . GLU B 1 134 ? 16.422 -20.547 -6.988 1 66.31 134 GLU B CA 1
ATOM 3561 C C . GLU B 1 134 ? 15.57 -19.344 -6.59 1 66.31 134 GLU B C 1
ATOM 3563 O O . GLU B 1 134 ? 14.461 -19.516 -6.07 1 66.31 134 GLU B O 1
ATOM 3568 N N . THR B 1 135 ? 16.078 -18.172 -6.941 1 69.06 135 THR B N 1
ATOM 3569 C CA . THR B 1 135 ? 15.359 -16.953 -6.586 1 69.06 135 THR B CA 1
ATOM 3570 C C . THR B 1 135 ? 14.078 -16.828 -7.402 1 69.06 135 THR B C 1
ATOM 3572 O O . THR B 1 135 ? 13.031 -16.453 -6.863 1 69.06 135 THR B O 1
ATOM 3575 N N . VAL B 1 136 ? 14.188 -17.328 -8.609 1 71.25 136 VAL B N 1
ATOM 3576 C CA . VAL B 1 136 ? 13.039 -17.219 -9.5 1 71.25 136 VAL B CA 1
ATOM 3577 C C . VAL B 1 136 ? 11.977 -18.234 -9.094 1 71.25 136 VAL B C 1
ATOM 3579 O O . VAL B 1 136 ? 10.781 -17.938 -9.078 1 71.25 136 VAL B O 1
ATOM 3582 N N . THR B 1 137 ? 12.43 -19.406 -8.672 1 74.5 137 THR B N 1
ATOM 3583 C CA . THR B 1 137 ? 11.516 -20.453 -8.234 1 74.5 137 THR B CA 1
ATOM 3584 C C . THR B 1 137 ? 10.805 -20.062 -6.949 1 74.5 137 THR B C 1
ATOM 3586 O O . THR B 1 137 ? 9.594 -20.234 -6.816 1 74.5 137 THR B O 1
ATOM 3589 N N . LEU B 1 138 ? 11.531 -19.484 -6.066 1 75.56 138 LEU B N 1
ATOM 3590 C CA . LEU B 1 138 ? 10.961 -19.047 -4.801 1 75.56 138 LEU B CA 1
ATOM 3591 C C . LEU B 1 138 ? 9.922 -17.953 -5.027 1 75.56 138 LEU B C 1
ATOM 3593 O O . LEU B 1 138 ? 8.859 -17.953 -4.402 1 75.56 138 LEU B O 1
ATOM 3597 N N . GLN B 1 139 ? 10.258 -17.109 -5.887 1 77.56 139 GLN B N 1
ATOM 3598 C CA . GLN B 1 139 ? 9.344 -16.016 -6.203 1 77.56 139 GLN B CA 1
ATOM 3599 C C . GLN B 1 139 ? 8.055 -16.531 -6.824 1 77.56 139 GLN B C 1
ATOM 3601 O O . GLN B 1 139 ? 6.965 -16.062 -6.484 1 77.56 139 GLN B O 1
ATOM 3606 N N . SER B 1 140 ? 8.273 -17.516 -7.648 1 78.06 140 SER B N 1
ATOM 3607 C CA . SER B 1 140 ? 7.113 -18.109 -8.312 1 78.06 140 SER B CA 1
ATOM 3608 C C . SER B 1 140 ? 6.211 -18.828 -7.32 1 78.06 140 SER B C 1
ATOM 3610 O O . SER B 1 140 ? 4.988 -18.688 -7.363 1 78.06 140 SER B O 1
ATOM 3612 N N . ILE B 1 141 ? 6.773 -19.484 -6.422 1 80.62 141 ILE B N 1
ATOM 3613 C CA . ILE B 1 141 ? 6.027 -20.25 -5.434 1 80.62 141 ILE B CA 1
ATOM 3614 C C . ILE B 1 141 ? 5.301 -19.312 -4.484 1 80.62 141 ILE B C 1
ATOM 3616 O O . ILE B 1 141 ? 4.109 -19.484 -4.215 1 80.62 141 ILE B O 1
ATOM 3620 N N . THR B 1 142 ? 6.027 -18.344 -4.055 1 82.06 142 THR B N 1
ATOM 3621 C CA . THR B 1 142 ? 5.426 -17.391 -3.131 1 82.06 142 THR B CA 1
ATOM 3622 C C . THR B 1 142 ? 4.277 -16.641 -3.799 1 82.06 142 THR B C 1
ATOM 3624 O O . THR B 1 142 ? 3.229 -16.438 -3.188 1 82.06 142 THR B O 1
ATOM 3627 N N . PHE B 1 143 ? 4.527 -16.297 -5.008 1 86.12 143 PHE B N 1
ATOM 3628 C CA . PHE B 1 143 ? 3.496 -15.602 -5.77 1 86.12 143 PHE B CA 1
ATOM 3629 C C . PHE B 1 143 ? 2.238 -16.453 -5.879 1 86.12 143 PHE B C 1
ATOM 3631 O O . PHE B 1 143 ? 1.137 -15.984 -5.586 1 86.12 143 PHE B O 1
ATOM 3638 N N . THR B 1 144 ? 2.447 -17.672 -6.199 1 86.56 144 THR B N 1
ATOM 3639 C CA . THR B 1 144 ? 1.335 -18.594 -6.414 1 86.56 144 THR B CA 1
ATOM 3640 C C . THR B 1 144 ? 0.585 -18.844 -5.113 1 86.56 144 THR B C 1
ATOM 3642 O O . THR B 1 144 ? -0.647 -18.812 -5.082 1 86.56 144 THR B O 1
ATOM 3645 N N . VAL B 1 145 ? 1.263 -19 -4.121 1 86.69 145 VAL B N 1
ATOM 3646 C CA . VAL B 1 145 ? 0.651 -19.281 -2.824 1 86.69 145 VAL B CA 1
ATOM 3647 C C . VAL B 1 145 ? -0.132 -18.062 -2.348 1 86.69 145 VAL B C 1
ATOM 3649 O O . VAL B 1 145 ? -1.273 -18.188 -1.896 1 86.69 145 VAL B O 1
ATOM 3652 N N . ALA B 1 146 ? 0.526 -16.953 -2.473 1 87 146 ALA B N 1
ATOM 3653 C CA . ALA B 1 146 ? -0.111 -15.719 -2.025 1 87 146 ALA B CA 1
ATOM 3654 C C . ALA B 1 146 ? -1.388 -15.438 -2.814 1 87 146 ALA B C 1
ATOM 3656 O O . ALA B 1 146 ? -2.424 -15.109 -2.232 1 87 146 ALA B O 1
ATOM 3657 N N . MET B 1 147 ? -1.365 -15.617 -4.109 1 89.75 147 MET B N 1
ATOM 3658 C CA . MET B 1 147 ? -2.521 -15.336 -4.953 1 89.75 147 MET B CA 1
ATOM 3659 C C . MET B 1 147 ? -3.605 -16.391 -4.766 1 89.75 147 MET B C 1
ATOM 3661 O O . MET B 1 147 ? -4.797 -16.094 -4.875 1 89.75 147 MET B O 1
ATOM 3665 N N . SER B 1 148 ? -3.125 -17.625 -4.496 1 90.5 148 SER B N 1
ATOM 3666 C CA . SER B 1 148 ? -4.09 -18.672 -4.176 1 90.5 148 SER B CA 1
ATOM 3667 C C . SER B 1 148 ? -4.824 -18.359 -2.877 1 90.5 148 SER B C 1
ATOM 3669 O O . SER B 1 148 ? -6.043 -18.531 -2.793 1 90.5 148 SER B O 1
ATOM 3671 N N . PHE B 1 149 ? -4.09 -17.938 -1.946 1 87.06 149 PHE B N 1
ATOM 3672 C CA . PHE B 1 149 ? -4.695 -17.562 -0.678 1 87.06 149 PHE B CA 1
ATOM 3673 C C . PHE B 1 149 ? -5.688 -16.406 -0.877 1 87.06 149 PHE B C 1
ATOM 3675 O O . PHE B 1 149 ? -6.793 -16.453 -0.339 1 87.06 149 PHE B O 1
ATOM 3682 N N . HIS B 1 150 ? -5.316 -15.445 -1.595 1 87.19 150 HIS B N 1
ATOM 3683 C CA . HIS B 1 150 ? -6.195 -14.328 -1.93 1 87.19 150 HIS B CA 1
ATOM 3684 C C . HIS B 1 150 ? -7.477 -14.82 -2.598 1 87.19 150 HIS B C 1
ATOM 3686 O O . HIS B 1 150 ? -8.57 -14.398 -2.227 1 87.19 150 HIS B O 1
ATOM 3692 N N . SER B 1 151 ? -7.293 -15.742 -3.539 1 91.88 151 SER B N 1
ATOM 3693 C CA . SER B 1 151 ? -8.43 -16.266 -4.285 1 91.88 151 SER B CA 1
ATOM 3694 C C . SER B 1 151 ? -9.375 -17.047 -3.371 1 91.88 151 SER B C 1
ATOM 3696 O O . SER B 1 151 ? -10.602 -16.984 -3.531 1 91.88 151 SER B O 1
ATOM 3698 N N . ILE B 1 152 ? -8.828 -17.719 -2.432 1 91.5 152 ILE B N 1
ATOM 3699 C CA . ILE B 1 152 ? -9.641 -18.453 -1.47 1 91.5 152 ILE B CA 1
ATOM 3700 C C . ILE B 1 152 ? -10.461 -17.469 -0.632 1 91.5 152 ILE B C 1
ATOM 3702 O O . ILE B 1 152 ? -11.648 -17.688 -0.403 1 91.5 152 ILE B O 1
ATOM 3706 N N . LEU B 1 153 ? -9.812 -16.438 -0.22 1 87.62 153 LEU B N 1
ATOM 3707 C CA . LEU B 1 153 ? -10.484 -15.445 0.615 1 87.62 153 LEU B CA 1
ATOM 3708 C C . LEU B 1 153 ? -11.625 -14.781 -0.145 1 87.62 153 LEU B C 1
ATOM 3710 O O . LEU B 1 153 ? -12.695 -14.531 0.421 1 87.62 153 LEU B O 1
ATOM 3714 N N . GLU B 1 154 ? -11.414 -14.57 -1.367 1 86.12 154 GLU B N 1
ATOM 3715 C CA . GLU B 1 154 ? -12.461 -14.016 -2.221 1 86.12 154 GLU B CA 1
ATOM 3716 C C . GLU B 1 154 ? -13.641 -14.977 -2.336 1 86.12 154 GLU B C 1
ATOM 3718 O O . GLU B 1 154 ? -14.797 -14.555 -2.256 1 86.12 154 GLU B O 1
ATOM 3723 N N . GLY B 1 155 ? -13.352 -16.219 -2.574 1 91.06 155 GLY B N 1
ATOM 3724 C CA . GLY B 1 155 ? -14.391 -17.234 -2.641 1 91.06 155 GLY B CA 1
ATOM 3725 C C . GLY B 1 155 ? -15.172 -17.375 -1.347 1 91.06 155 GLY B C 1
ATOM 3726 O O . GLY B 1 155 ? -16.406 -17.5 -1.367 1 91.06 155 GLY B O 1
ATOM 3727 N N . LEU B 1 156 ? -14.445 -17.312 -0.252 1 90.31 156 LEU B N 1
ATOM 3728 C CA . LEU B 1 156 ? -15.078 -17.391 1.062 1 90.31 156 LEU B CA 1
ATOM 3729 C C . LEU B 1 156 ? -16.094 -16.25 1.244 1 90.31 156 LEU B C 1
ATOM 3731 O O . LEU B 1 156 ? -17.203 -16.484 1.735 1 90.31 156 LEU B O 1
ATOM 3735 N N . ALA B 1 157 ? -15.633 -15.078 0.853 1 84.69 157 ALA B N 1
ATOM 3736 C CA . ALA B 1 157 ? -16.5 -13.906 0.984 1 84.69 157 ALA B CA 1
ATOM 3737 C C . ALA B 1 157 ? -17.781 -14.078 0.154 1 84.69 157 ALA B C 1
ATOM 3739 O O . ALA B 1 157 ? -18.859 -13.695 0.589 1 84.69 157 ALA B O 1
ATOM 3740 N N . LEU B 1 158 ? -17.703 -14.602 -0.988 1 87.44 158 LEU B N 1
ATOM 3741 C CA . LEU B 1 158 ? -18.844 -14.852 -1.851 1 87.44 158 LEU B CA 1
ATOM 3742 C C . LEU B 1 158 ? -19.734 -15.938 -1.262 1 87.44 158 LEU B C 1
ATOM 3744 O O . LEU B 1 158 ? -20.969 -15.797 -1.255 1 87.44 158 LEU B O 1
ATOM 3748 N N . GLY B 1 159 ? -19.156 -16.938 -0.756 1 89.5 159 GLY B N 1
ATOM 3749 C CA . GLY B 1 159 ? -19.875 -18.094 -0.253 1 89.5 159 GLY B CA 1
ATOM 3750 C C . GLY B 1 159 ? -20.672 -17.797 1.009 1 89.5 159 GLY B C 1
ATOM 3751 O O . GLY B 1 159 ? -21.703 -18.406 1.255 1 89.5 159 GLY B O 1
ATOM 3752 N N . VAL B 1 160 ? -20.188 -16.875 1.805 1 86.69 160 VAL B N 1
ATOM 3753 C CA . VAL B 1 160 ? -20.797 -16.609 3.098 1 86.69 160 VAL B CA 1
ATOM 3754 C C . VAL B 1 160 ? -22.016 -15.703 2.914 1 86.69 160 VAL B C 1
ATOM 3756 O O . VAL B 1 160 ? -22.812 -15.531 3.836 1 86.69 160 VAL B O 1
ATOM 3759 N N . GLN B 1 161 ? -22.125 -15.133 1.725 1 83.06 161 GLN B N 1
ATOM 3760 C CA . GLN B 1 161 ? -23.281 -14.273 1.488 1 83.06 161 GLN B CA 1
ATOM 3761 C C . GLN B 1 161 ? -24.578 -15.07 1.57 1 83.06 161 GLN B C 1
ATOM 3763 O O . GLN B 1 161 ? -24.625 -16.25 1.188 1 83.06 161 GLN B O 1
ATOM 3768 N N . ASP B 1 162 ? -25.688 -14.469 2.121 1 76.5 162 ASP B N 1
ATOM 3769 C CA . ASP B 1 162 ? -26.906 -15.219 2.365 1 76.5 162 ASP B CA 1
ATOM 3770 C C . ASP B 1 162 ? -28.078 -14.617 1.595 1 76.5 162 ASP B C 1
ATOM 3772 O O . ASP B 1 162 ? -29.203 -15.117 1.678 1 76.5 162 ASP B O 1
ATOM 3776 N N . ASP B 1 163 ? -27.875 -13.57 0.971 1 80.69 163 ASP B N 1
ATOM 3777 C CA . ASP B 1 163 ? -28.953 -12.969 0.19 1 80.69 163 ASP B CA 1
ATOM 3778 C C . ASP B 1 163 ? -28.594 -12.922 -1.294 1 80.69 163 ASP B C 1
ATOM 3780 O O . ASP B 1 163 ? -27.453 -12.617 -1.653 1 80.69 163 ASP B O 1
ATOM 3784 N N . ARG B 1 164 ? -29.609 -13.242 -2.076 1 85.94 164 ARG B N 1
ATOM 3785 C CA . ARG B 1 164 ? -29.438 -13.359 -3.52 1 85.94 164 ARG B CA 1
ATOM 3786 C C . ARG B 1 164 ? -28.859 -12.07 -4.109 1 85.94 164 ARG B C 1
ATOM 3788 O O . ARG B 1 164 ? -28.016 -12.109 -4.996 1 85.94 164 ARG B O 1
ATOM 3795 N N . MET B 1 165 ? -29.375 -11.023 -3.59 1 82.19 165 MET B N 1
ATOM 3796 C CA . MET B 1 165 ? -28.906 -9.742 -4.102 1 82.19 165 MET B CA 1
ATOM 3797 C C . MET B 1 165 ? -27.438 -9.516 -3.756 1 82.19 165 MET B C 1
ATOM 3799 O O . MET B 1 165 ? -26.656 -9.07 -4.602 1 82.19 165 MET B O 1
ATOM 3803 N N . ALA B 1 166 ? -27.094 -9.844 -2.582 1 79.94 166 ALA B N 1
ATOM 3804 C CA . ALA B 1 166 ? -25.703 -9.688 -2.143 1 79.94 166 ALA B CA 1
ATOM 3805 C C . ALA B 1 166 ? -24.781 -10.625 -2.912 1 79.94 166 ALA B C 1
ATOM 3807 O O . ALA B 1 166 ? -23.672 -10.234 -3.289 1 79.94 166 ALA B O 1
ATOM 3808 N N . ILE B 1 167 ? -25.234 -11.828 -3.156 1 86.38 167 ILE B N 1
ATOM 3809 C CA . ILE B 1 167 ? -24.469 -12.828 -3.883 1 86.38 167 ILE B CA 1
ATOM 3810 C C . ILE B 1 167 ? -24.219 -12.352 -5.312 1 86.38 167 ILE B C 1
ATOM 3812 O O . ILE B 1 167 ? -23.078 -12.352 -5.793 1 86.38 167 ILE B O 1
ATOM 3816 N N . THR B 1 168 ? -25.219 -11.867 -5.949 1 86.81 168 THR B N 1
ATOM 3817 C CA . THR B 1 168 ? -25.141 -11.453 -7.344 1 86.81 168 THR B CA 1
ATOM 3818 C C . THR B 1 168 ? -24.297 -10.188 -7.48 1 86.81 168 THR B C 1
ATOM 3820 O O . THR B 1 168 ? -23.469 -10.078 -8.391 1 86.81 168 THR B O 1
ATOM 3823 N N . THR B 1 169 ? -24.484 -9.32 -6.57 1 79.12 169 THR B N 1
ATOM 3824 C CA . THR B 1 169 ? -23.75 -8.07 -6.613 1 79.12 169 THR B CA 1
ATOM 3825 C C . THR B 1 169 ? -22.25 -8.328 -6.422 1 79.12 169 THR B C 1
ATOM 3827 O O . THR B 1 169 ? -21.422 -7.793 -7.164 1 79.12 169 THR B O 1
ATOM 3830 N N . LEU B 1 170 ? -21.984 -9.117 -5.465 1 80.31 170 LEU B N 1
ATOM 3831 C CA . LEU B 1 170 ? -20.578 -9.43 -5.219 1 80.31 170 LEU B CA 1
ATOM 3832 C C . LEU B 1 170 ? -19.984 -10.211 -6.383 1 80.31 170 LEU B C 1
ATOM 3834 O O . LEU B 1 170 ? -18.828 -9.984 -6.762 1 80.31 170 LEU B O 1
ATOM 3838 N N . PHE B 1 171 ? -20.781 -11.109 -6.949 1 87.44 171 PHE B N 1
ATOM 3839 C CA . PHE B 1 171 ? -20.312 -11.906 -8.086 1 87.44 171 PHE B CA 1
ATOM 3840 C C . PHE B 1 171 ? -19.953 -11.008 -9.258 1 87.44 171 PHE B C 1
ATOM 3842 O O . PHE B 1 171 ? -18.906 -11.164 -9.867 1 87.44 171 PHE B O 1
ATOM 3849 N N . ILE B 1 172 ? -20.766 -10.117 -9.539 1 81.12 172 ILE B N 1
ATOM 3850 C CA . ILE B 1 172 ? -20.531 -9.211 -10.664 1 81.12 172 ILE B CA 1
ATOM 3851 C C . ILE B 1 172 ? -19.281 -8.375 -10.406 1 81.12 172 ILE B C 1
ATOM 3853 O O . ILE B 1 172 ? -18.453 -8.211 -11.305 1 81.12 172 ILE B O 1
ATOM 3857 N N . SER B 1 173 ? -19.203 -7.891 -9.234 1 76.25 173 SER B N 1
ATOM 3858 C CA . SER B 1 173 ? -18.047 -7.102 -8.859 1 76.25 173 SER B CA 1
ATOM 3859 C C . SER B 1 173 ? -16.75 -7.906 -9.031 1 76.25 173 SER B C 1
ATOM 3861 O O . SER B 1 173 ? -15.766 -7.395 -9.555 1 76.25 173 SER B O 1
ATOM 3863 N N . LEU B 1 174 ? -16.766 -9.156 -8.672 1 82.81 174 LEU B N 1
ATOM 3864 C CA . LEU B 1 174 ? -15.594 -10.023 -8.75 1 82.81 174 LEU B CA 1
ATOM 3865 C C . LEU B 1 174 ? -15.258 -10.359 -10.203 1 82.81 174 LEU B C 1
ATOM 3867 O O . LEU B 1 174 ? -14.094 -10.359 -10.594 1 82.81 174 LEU B O 1
ATOM 3871 N N . MET B 1 175 ? -16.297 -10.555 -10.9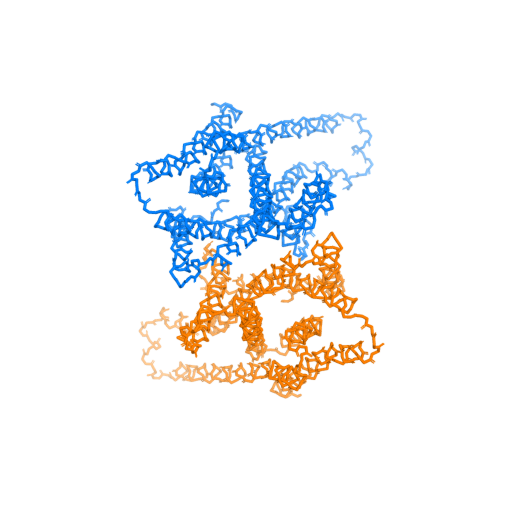69 1 83.19 175 MET B N 1
ATOM 3872 C CA . MET B 1 175 ? -16.109 -10.969 -12.359 1 83.19 175 MET B CA 1
ATOM 3873 C C . MET B 1 175 ? -15.484 -9.852 -13.188 1 83.19 175 MET B C 1
ATOM 3875 O O . MET B 1 175 ? -14.766 -10.117 -14.148 1 83.19 175 MET B O 1
ATOM 3879 N N . LEU B 1 176 ? -15.664 -8.688 -12.812 1 74.31 176 LEU B N 1
ATOM 3880 C CA . LEU B 1 176 ? -15.211 -7.516 -13.562 1 74.31 176 LEU B CA 1
ATOM 3881 C C . LEU B 1 176 ? -13.688 -7.465 -13.609 1 74.31 176 LEU B C 1
ATOM 3883 O O . LEU B 1 176 ? -13.109 -7.043 -14.609 1 74.31 176 LEU B O 1
ATOM 3887 N N . HIS B 1 177 ? -13.117 -7.891 -12.594 1 78 177 HIS B N 1
ATOM 3888 C CA . HIS B 1 177 ? -11.664 -7.773 -12.578 1 78 177 HIS B CA 1
ATOM 3889 C C . HIS B 1 177 ? -11 -9.148 -12.531 1 78 177 HIS B C 1
ATOM 3891 O O . HIS B 1 177 ? -9.781 -9.258 -12.703 1 78 177 HIS B O 1
ATOM 3897 N N . LYS B 1 178 ? -11.789 -10.234 -12.383 1 87.69 178 LYS B N 1
ATOM 3898 C CA . LYS B 1 178 ? -11.234 -11.578 -12.203 1 87.69 178 LYS B CA 1
ATOM 3899 C C . LYS B 1 178 ? -10.523 -12.047 -13.469 1 87.69 178 LYS B C 1
ATOM 3901 O O . LYS B 1 178 ? -9.461 -12.672 -13.398 1 87.69 178 LYS B O 1
ATOM 3906 N N . GLY B 1 179 ? -11.102 -11.695 -14.586 1 88.25 179 GLY B N 1
ATOM 3907 C CA . GLY B 1 179 ? -10.469 -12.086 -15.836 1 88.25 179 GLY B CA 1
ATOM 3908 C C . GLY B 1 179 ? -9.102 -11.445 -16.031 1 88.25 179 GLY B C 1
ATOM 3909 O O . GLY B 1 179 ? -8.133 -12.141 -16.359 1 88.25 179 GLY B O 1
ATOM 3910 N N . ILE B 1 180 ? -9.062 -10.203 -15.797 1 86.12 180 ILE B N 1
ATOM 3911 C CA . ILE B 1 180 ? -7.824 -9.461 -15.984 1 86.12 180 ILE B CA 1
ATOM 3912 C C . ILE B 1 180 ? -6.801 -9.906 -14.938 1 86.12 180 ILE B C 1
ATOM 3914 O O . ILE B 1 180 ? -5.617 -10.07 -15.25 1 86.12 180 ILE B O 1
ATOM 3918 N N . GLU B 1 181 ? -7.258 -10.102 -13.773 1 87.75 181 GLU B N 1
ATOM 3919 C CA . GLU B 1 181 ? -6.387 -10.594 -12.711 1 87.75 181 GLU B CA 1
ATOM 3920 C C . GLU B 1 181 ? -5.812 -11.969 -13.055 1 87.75 181 GLU B C 1
ATOM 3922 O O . GLU B 1 181 ? -4.609 -12.188 -12.914 1 87.75 181 GLU B O 1
ATOM 3927 N N . ALA B 1 182 ? -6.684 -12.883 -13.5 1 92.06 182 ALA B N 1
ATOM 3928 C CA . ALA B 1 182 ? -6.262 -14.234 -13.844 1 92.06 182 ALA B CA 1
ATOM 3929 C C . ALA B 1 182 ? -5.254 -14.227 -14.992 1 92.06 182 ALA B C 1
ATOM 3931 O O . ALA B 1 182 ? -4.289 -14.992 -14.984 1 92.06 182 ALA B O 1
ATOM 3932 N N . PHE B 1 183 ? -5.508 -13.359 -15.898 1 90.31 183 PHE B N 1
ATOM 3933 C CA . PHE B 1 183 ? -4.562 -13.195 -17 1 90.31 183 PHE B CA 1
ATOM 3934 C C . PHE B 1 183 ? -3.197 -12.758 -16.484 1 90.31 183 PHE B C 1
ATOM 3936 O O . PHE B 1 183 ? -2.17 -13.305 -16.891 1 90.31 183 PHE B O 1
ATOM 3943 N N . SER B 1 184 ? -3.238 -11.812 -15.602 1 88 184 SER B N 1
ATOM 3944 C CA . SER B 1 184 ? -2.01 -11.273 -15.031 1 88 184 SER B CA 1
ATOM 3945 C C . SER B 1 184 ? -1.273 -12.328 -14.211 1 88 184 SER B C 1
ATOM 3947 O O . SER B 1 184 ? -0.046 -12.414 -14.266 1 88 184 SER B O 1
ATOM 3949 N N . VAL B 1 185 ? -2.031 -13.102 -13.492 1 90.38 185 VAL B N 1
ATOM 3950 C CA . VAL B 1 185 ? -1.433 -14.172 -12.695 1 90.38 185 VAL B CA 1
ATOM 3951 C C . VAL B 1 185 ? -0.842 -15.234 -13.617 1 90.38 185 VAL B C 1
ATOM 3953 O O . VAL B 1 185 ? 0.286 -15.688 -13.406 1 90.38 185 VAL B O 1
ATOM 3956 N N . GLY B 1 186 ? -1.579 -15.578 -14.617 1 90.75 186 GLY B N 1
ATOM 3957 C CA . GLY B 1 186 ? -1.082 -16.531 -15.602 1 90.75 186 GLY B CA 1
ATOM 3958 C C . GLY B 1 186 ? 0.203 -16.078 -16.266 1 90.75 186 GLY B C 1
ATOM 3959 O O . GLY B 1 186 ? 1.111 -16.891 -16.484 1 90.75 186 GLY B O 1
ATOM 3960 N N . LEU B 1 187 ? 0.242 -14.844 -16.547 1 87.69 187 LEU B N 1
ATOM 3961 C CA . LEU B 1 187 ? 1.43 -14.273 -17.172 1 87.69 187 LEU B CA 1
ATOM 3962 C C . LEU B 1 187 ? 2.643 -14.406 -16.266 1 87.69 187 LEU B C 1
ATOM 3964 O O . LEU B 1 187 ? 3.723 -14.797 -16.703 1 87.69 187 LEU B O 1
ATOM 3968 N N . GLN B 1 188 ? 2.473 -14.109 -15.023 1 87.06 188 GLN B N 1
ATOM 3969 C CA . GLN B 1 188 ? 3.572 -14.164 -14.07 1 87.06 188 GLN B CA 1
ATOM 3970 C C . GLN B 1 188 ? 4.043 -15.602 -13.859 1 87.06 188 GLN B C 1
ATOM 3972 O O . GLN B 1 188 ? 5.246 -15.859 -13.758 1 87.06 188 GLN B O 1
ATOM 3977 N N . ILE B 1 189 ? 3.129 -16.516 -13.82 1 88.06 189 ILE B N 1
ATOM 3978 C CA . ILE B 1 189 ? 3.455 -17.922 -13.641 1 88.06 189 ILE B CA 1
ATOM 3979 C C . ILE B 1 189 ? 4.184 -18.453 -14.875 1 88.06 189 ILE B C 1
ATOM 3981 O O . ILE B 1 189 ? 5.176 -19.172 -14.758 1 88.06 189 ILE B O 1
ATOM 3985 N N . ALA B 1 190 ? 3.709 -18.047 -16.016 1 85.94 190 ALA B N 1
ATOM 3986 C CA . ALA B 1 190 ? 4.316 -18.469 -17.281 1 85.94 190 ALA B CA 1
ATOM 3987 C C . ALA B 1 190 ? 5.734 -17.906 -17.406 1 85.94 190 ALA B C 1
ATOM 3989 O O . ALA B 1 190 ? 6.641 -18.625 -17.859 1 85.94 190 ALA B O 1
ATOM 3990 N N . LYS B 1 191 ? 5.859 -16.672 -17.047 1 83 191 LYS B N 1
ATOM 3991 C CA . LYS B 1 191 ? 7.164 -16.016 -17.141 1 83 191 LYS B CA 1
ATOM 3992 C C . LYS B 1 191 ? 8.18 -16.703 -16.219 1 83 191 LYS B C 1
ATOM 3994 O O . LYS B 1 191 ? 9.336 -16.891 -16.609 1 83 191 LYS B O 1
ATOM 3999 N N . SER B 1 192 ? 7.727 -17.062 -15.047 1 80.81 192 SER B N 1
ATOM 4000 C CA . SER B 1 192 ? 8.617 -17.672 -14.062 1 80.81 192 SER B CA 1
ATOM 4001 C C . SER B 1 192 ? 8.906 -19.125 -14.414 1 80.81 192 SER B C 1
ATOM 4003 O O . SER B 1 192 ? 9.906 -19.688 -13.977 1 80.81 192 SER B O 1
ATOM 4005 N N . ASN B 1 193 ? 7.988 -19.766 -15.195 1 79.44 193 ASN B N 1
ATOM 4006 C CA . ASN B 1 193 ? 8.125 -21.156 -15.602 1 79.44 193 ASN B CA 1
ATOM 4007 C C . ASN B 1 193 ? 8.211 -21.297 -17.125 1 79.44 193 ASN B C 1
ATOM 4009 O O . ASN B 1 193 ? 7.574 -22.188 -17.703 1 79.44 193 ASN B O 1
ATOM 4013 N N . SER B 1 194 ? 8.906 -20.438 -17.703 1 71.69 194 SER B N 1
ATOM 4014 C CA . SER B 1 194 ? 8.938 -20.344 -19.172 1 71.69 194 SER B CA 1
ATOM 4015 C C . SER B 1 194 ? 9.461 -21.641 -19.781 1 71.69 194 SER B C 1
ATOM 4017 O O . SER B 1 194 ? 9.086 -21.984 -20.906 1 71.69 194 SER B O 1
ATOM 4019 N N . GLN B 1 195 ? 10.289 -22.359 -19.047 1 73.94 195 GLN B N 1
ATOM 4020 C CA . GLN B 1 195 ? 10.891 -23.562 -19.594 1 73.94 195 GLN B CA 1
ATOM 4021 C C . GLN B 1 195 ? 10.086 -24.797 -19.203 1 73.94 195 GLN B C 1
ATOM 4023 O O . GLN B 1 195 ? 10.359 -25.906 -19.703 1 73.94 195 GLN B O 1
ATOM 4028 N N . GLN B 1 196 ? 9.094 -24.625 -18.391 1 83.06 196 GLN B N 1
ATOM 4029 C CA . GLN B 1 196 ? 8.266 -25.719 -17.906 1 83.06 196 GLN B CA 1
ATOM 4030 C C . GLN B 1 196 ? 6.781 -25.391 -18.078 1 83.06 196 GLN B C 1
ATOM 4032 O O . GLN B 1 196 ? 6.082 -25.141 -17.094 1 83.06 196 GLN B O 1
ATOM 4037 N N . ILE B 1 197 ? 6.27 -25.641 -19.219 1 84.88 197 ILE B N 1
ATOM 4038 C CA . ILE B 1 197 ? 4.922 -25.219 -19.578 1 84.88 197 ILE B CA 1
ATOM 4039 C C . ILE B 1 197 ? 3.898 -26.078 -18.844 1 84.88 197 ILE B C 1
ATOM 4041 O O . ILE B 1 197 ? 2.84 -25.594 -18.453 1 84.88 197 ILE B O 1
ATOM 4045 N N . LYS B 1 198 ? 4.23 -27.344 -18.672 1 88.75 198 LYS B N 1
ATOM 4046 C CA . LYS B 1 198 ? 3.316 -28.25 -17.984 1 88.75 198 LYS B CA 1
ATOM 4047 C C . LYS B 1 198 ? 3.137 -27.828 -16.516 1 88.75 198 LYS B C 1
ATOM 4049 O O . LYS B 1 198 ? 2.027 -27.891 -15.984 1 88.75 198 LYS B O 1
ATOM 4054 N N . ILE B 1 199 ? 4.211 -27.438 -15.945 1 87.56 199 ILE B N 1
ATOM 4055 C CA . ILE B 1 199 ? 4.152 -27 -14.555 1 87.56 199 ILE B CA 1
ATOM 4056 C C . ILE B 1 199 ? 3.355 -25.703 -14.461 1 87.56 199 ILE B C 1
ATOM 4058 O O . ILE B 1 199 ? 2.555 -25.516 -13.539 1 87.56 199 ILE B O 1
ATOM 4062 N N . ALA B 1 200 ? 3.604 -24.844 -15.391 1 89.62 200 ALA B N 1
ATOM 4063 C CA . ALA B 1 200 ? 2.867 -23.578 -15.422 1 89.62 200 ALA B CA 1
ATOM 4064 C C . ALA B 1 200 ? 1.367 -23.828 -15.562 1 89.62 200 ALA B C 1
ATOM 4066 O O . ALA B 1 200 ? 0.565 -23.234 -14.844 1 89.62 200 ALA B O 1
ATOM 4067 N N . ALA B 1 201 ? 1.017 -24.766 -16.438 1 91.81 201 ALA B N 1
ATOM 4068 C CA . ALA B 1 201 ? -0.391 -25.078 -16.672 1 91.81 201 ALA B CA 1
ATOM 4069 C C . ALA B 1 201 ? -1.03 -25.703 -15.438 1 91.81 201 ALA B C 1
ATOM 4071 O O . ALA B 1 201 ? -2.162 -25.359 -15.078 1 91.81 201 ALA B O 1
ATOM 4072 N N . LEU B 1 202 ? -0.314 -26.516 -14.812 1 92 202 LEU B N 1
ATOM 4073 C CA . LEU B 1 202 ? -0.812 -27.156 -13.602 1 92 202 LEU B CA 1
ATOM 4074 C C . LEU B 1 202 ? -0.987 -26.141 -12.484 1 92 202 LEU B C 1
ATOM 4076 O O . LEU B 1 202 ? -1.969 -26.188 -11.742 1 92 202 LEU B O 1
ATOM 4080 N N . THR B 1 203 ? 0 -25.281 -12.359 1 91.12 203 THR B N 1
ATOM 4081 C CA . THR B 1 203 ? -0.06 -24.25 -11.32 1 91.12 203 THR B CA 1
ATOM 4082 C C . THR B 1 203 ? -1.256 -23.328 -11.547 1 91.12 203 THR B C 1
ATOM 4084 O O . THR B 1 203 ? -1.954 -22.969 -10.602 1 91.12 203 THR B O 1
ATOM 4087 N N . ILE B 1 204 ? -1.511 -23.016 -12.789 1 92.75 204 ILE B N 1
ATOM 4088 C CA . ILE B 1 204 ? -2.643 -22.156 -13.125 1 92.75 204 ILE B CA 1
ATOM 4089 C C . ILE B 1 204 ? -3.949 -22.891 -12.828 1 92.75 204 ILE B C 1
ATOM 4091 O O . ILE B 1 204 ? -4.91 -22.297 -12.344 1 92.75 204 ILE B O 1
ATOM 4095 N N . PHE B 1 205 ? -3.932 -24.172 -13.102 1 93.81 205 PHE B N 1
ATOM 4096 C CA . PHE B 1 205 ? -5.105 -24.984 -12.82 1 93.81 205 PHE B CA 1
ATOM 4097 C C . PHE B 1 205 ? -5.41 -25 -11.328 1 93.81 205 PHE B C 1
ATOM 4099 O O . PHE B 1 205 ? -6.559 -24.812 -10.922 1 93.81 205 PHE B O 1
ATOM 4106 N N . ILE B 1 206 ? -4.461 -25.188 -10.555 1 92.56 206 ILE B N 1
ATOM 4107 C CA . ILE B 1 206 ? -4.621 -25.203 -9.102 1 92.56 206 ILE B CA 1
ATOM 4108 C C . ILE B 1 206 ? -5.102 -23.828 -8.625 1 92.56 206 ILE B C 1
ATOM 4110 O O . ILE B 1 206 ? -6.016 -23.75 -7.797 1 92.56 206 ILE B O 1
ATOM 4114 N N . TYR B 1 207 ? -4.484 -22.812 -9.117 1 93.25 207 TYR B N 1
ATOM 4115 C CA . TYR B 1 207 ? -4.883 -21.438 -8.797 1 93.25 207 TYR B CA 1
ATOM 4116 C C . TYR B 1 207 ? -6.352 -21.203 -9.133 1 93.25 207 TYR B C 1
ATOM 4118 O O . TYR B 1 207 ? -7.078 -20.578 -8.352 1 93.25 207 TYR B O 1
ATOM 4126 N N . SER B 1 208 ? -6.809 -21.75 -10.258 1 94.5 208 SER B N 1
ATOM 4127 C CA . SER B 1 208 ? -8.172 -21.531 -10.719 1 94.5 208 SER B CA 1
ATOM 4128 C C . SER B 1 208 ? -9.18 -22.234 -9.82 1 94.5 208 SER B C 1
ATOM 4130 O O . SER B 1 208 ? -10.352 -21.859 -9.758 1 94.5 208 SER B O 1
ATOM 4132 N N . LEU B 1 209 ? -8.75 -23.203 -9.086 1 95.06 209 LEU B N 1
ATOM 4133 C CA . LEU B 1 209 ? -9.625 -23.984 -8.211 1 95.06 209 LEU B CA 1
ATOM 4134 C C . LEU B 1 209 ? -9.781 -23.281 -6.859 1 95.06 209 LEU B C 1
ATOM 4136 O O . LEU B 1 209 ? -10.688 -23.625 -6.086 1 95.06 209 LEU B O 1
ATOM 4140 N N . MET B 1 210 ? -9 -22.375 -6.586 1 93.75 210 MET B N 1
ATOM 4141 C CA . MET B 1 210 ? -8.945 -21.797 -5.246 1 93.75 210 MET B CA 1
ATOM 4142 C C . MET B 1 210 ? -10.219 -21 -4.945 1 93.75 210 MET B C 1
ATOM 4144 O O . MET B 1 210 ? -10.758 -21.078 -3.838 1 93.75 210 MET B O 1
ATOM 4148 N N . THR B 1 211 ? -10.695 -20.234 -5.93 1 92.75 211 THR B N 1
ATOM 4149 C CA . THR B 1 211 ? -11.898 -19.453 -5.699 1 92.75 211 THR B CA 1
ATOM 4150 C C . THR B 1 211 ? -13.109 -20.359 -5.484 1 92.75 211 THR B C 1
ATOM 4152 O O . THR B 1 211 ? -13.859 -20.188 -4.523 1 92.75 211 THR B O 1
ATOM 4155 N N . PRO B 1 212 ? -13.328 -21.359 -6.328 1 93.38 212 PRO B N 1
ATOM 4156 C CA . PRO B 1 212 ? -14.422 -22.297 -6.086 1 93.38 212 PRO B CA 1
ATOM 4157 C C . PRO B 1 212 ? -14.297 -23.016 -4.746 1 93.38 212 PRO B C 1
ATOM 4159 O O . PRO B 1 212 ? -15.297 -23.219 -4.055 1 93.38 212 PRO B O 1
ATOM 4162 N N . ILE B 1 213 ? -13.133 -23.406 -4.406 1 94.31 213 ILE B N 1
ATOM 4163 C CA . ILE B 1 213 ? -12.906 -24.047 -3.115 1 94.31 213 ILE B CA 1
ATOM 4164 C C . ILE B 1 213 ? -13.281 -23.094 -1.987 1 94.31 213 ILE B C 1
ATOM 4166 O O . ILE B 1 213 ? -13.984 -23.484 -1.05 1 94.31 213 ILE B O 1
ATOM 4170 N N . GLY B 1 214 ? -12.82 -21.891 -2.064 1 93.81 214 GLY B N 1
ATOM 4171 C CA . GLY B 1 214 ? -13.195 -20.891 -1.079 1 93.81 214 GLY B CA 1
ATOM 4172 C C . GLY B 1 214 ? -14.695 -20.672 -0.987 1 93.81 214 GLY B C 1
ATOM 4173 O O . GLY B 1 214 ? -15.25 -20.578 0.11 1 93.81 214 GLY B O 1
ATOM 4174 N N . SER B 1 215 ? -15.312 -20.578 -2.131 1 93.19 215 SER B N 1
ATOM 4175 C CA . SER B 1 215 ? -16.75 -20.375 -2.172 1 93.19 215 SER B CA 1
ATOM 4176 C C . SER B 1 215 ? -17.5 -21.531 -1.489 1 93.19 215 SER B C 1
ATOM 4178 O O . SER B 1 215 ? -18.438 -21.297 -0.729 1 93.19 215 SER B O 1
ATOM 4180 N N . LEU B 1 216 ? -17.078 -22.719 -1.73 1 92.06 216 LEU B N 1
ATOM 4181 C CA . LEU B 1 216 ? -17.719 -23.891 -1.137 1 92.06 216 LEU B CA 1
ATOM 4182 C C . LEU B 1 216 ? -17.5 -23.922 0.372 1 92.06 216 LEU B C 1
ATOM 4184 O O . LEU B 1 216 ? -18.406 -24.266 1.127 1 92.06 216 LEU B O 1
ATOM 4188 N N . ILE B 1 217 ? -16.328 -23.562 0.778 1 92.31 217 ILE B N 1
ATOM 4189 C CA . ILE B 1 217 ? -16.047 -23.469 2.209 1 92.31 217 ILE B CA 1
ATOM 4190 C C . ILE B 1 217 ? -16.938 -22.391 2.832 1 92.31 217 ILE B C 1
ATOM 4192 O O . ILE B 1 217 ? -17.453 -22.578 3.932 1 92.31 217 ILE B O 1
ATOM 4196 N N . GLY B 1 218 ? -17.062 -21.281 2.127 1 90.75 218 GLY B N 1
ATOM 4197 C CA . GLY B 1 218 ? -17.922 -20.219 2.598 1 90.75 218 GLY B CA 1
ATOM 4198 C C . GLY B 1 218 ? -19.375 -20.656 2.768 1 90.75 218 GLY B C 1
ATOM 4199 O O . GLY B 1 218 ? -20 -20.328 3.773 1 90.75 218 GLY B O 1
ATOM 4200 N N . VAL B 1 219 ? -19.906 -21.406 1.845 1 88.75 219 VAL B N 1
ATOM 4201 C CA . VAL B 1 219 ? -21.281 -21.922 1.901 1 88.75 219 VAL B CA 1
ATOM 4202 C C . VAL B 1 219 ? -21.422 -22.844 3.104 1 88.75 219 VAL B C 1
ATOM 4204 O O . VAL B 1 219 ? -22.438 -22.812 3.807 1 88.75 219 VAL B O 1
ATOM 4207 N N . TYR B 1 220 ? -20.391 -23.594 3.27 1 88.88 220 TYR B N 1
ATOM 4208 C CA . TYR B 1 220 ? -20.391 -24.516 4.402 1 88.88 220 TYR B CA 1
ATOM 4209 C C . TYR B 1 220 ? -20.438 -23.75 5.723 1 88.88 220 TYR B C 1
ATOM 4211 O O . TYR B 1 220 ? -21.172 -24.125 6.637 1 88.88 220 TYR B O 1
ATOM 4219 N N . ILE B 1 221 ? -19.656 -22.766 5.84 1 85.62 221 ILE B N 1
ATOM 4220 C CA . ILE B 1 221 ? -19.609 -21.938 7.043 1 85.62 221 ILE B CA 1
ATOM 4221 C C . ILE B 1 221 ? -20.953 -21.25 7.262 1 85.62 221 ILE B C 1
ATOM 4223 O O . ILE B 1 221 ? -21.453 -21.188 8.391 1 85.62 221 ILE B O 1
ATOM 4227 N N . GLN B 1 222 ? -21.5 -20.734 6.203 1 83.62 222 GLN B N 1
ATOM 4228 C CA . GLN B 1 222 ? -22.797 -20.078 6.285 1 83.62 222 GLN B CA 1
ATOM 4229 C C . GLN B 1 222 ? -23.875 -21.047 6.77 1 83.62 222 GLN B C 1
ATOM 4231 O O . GLN B 1 222 ? -24.75 -20.672 7.559 1 83.62 222 GLN B O 1
ATOM 4236 N N . GLU B 1 223 ? -23.844 -22.219 6.328 1 81.94 223 GLU B N 1
ATOM 4237 C CA . GLU B 1 223 ? -24.812 -23.234 6.746 1 81.94 223 GLU B CA 1
ATOM 4238 C C . GLU B 1 223 ? -24.641 -23.562 8.227 1 81.94 223 GLU B C 1
ATOM 4240 O O . GLU B 1 223 ? -25.625 -23.797 8.93 1 81.94 223 GLU B O 1
ATOM 4245 N N . GLN B 1 224 ? -23.406 -23.547 8.641 1 79.31 224 GLN B N 1
ATOM 4246 C CA . GLN B 1 224 ? -23.141 -23.797 10.055 1 79.31 224 GLN B CA 1
ATOM 4247 C C . GLN B 1 224 ? -23.656 -22.656 10.922 1 79.31 224 GLN B C 1
ATOM 4249 O O . GLN B 1 224 ? -24.188 -22.875 12.008 1 79.31 224 GLN B O 1
ATOM 4254 N N . PHE B 1 225 ? -23.453 -21.453 10.414 1 75.06 225 PHE B N 1
ATOM 4255 C CA . PHE B 1 225 ? -23.984 -20.297 11.133 1 75.06 225 PHE B CA 1
ATOM 4256 C C . PHE B 1 225 ? -25.5 -20.359 11.234 1 75.06 225 PHE B C 1
ATOM 4258 O O . PHE B 1 225 ? -26.078 -20.031 12.273 1 75.06 225 PHE B O 1
ATOM 4265 N N . ASP B 1 226 ? -26.141 -20.688 10.195 1 72.19 226 ASP B N 1
ATOM 4266 C CA . ASP B 1 226 ? -27.594 -20.812 10.18 1 72.19 226 ASP B CA 1
ATOM 4267 C C . ASP B 1 226 ? -28.062 -21.906 11.148 1 72.19 226 ASP B C 1
ATOM 4269 O O . ASP B 1 226 ? -29.062 -21.719 11.852 1 72.19 226 ASP B O 1
ATOM 4273 N N . LEU B 1 227 ? -27.312 -22.891 11.203 1 68.5 227 LEU B N 1
ATOM 4274 C CA . LEU B 1 227 ? -27.656 -23.984 12.117 1 68.5 227 LEU B CA 1
ATOM 4275 C C . LEU B 1 227 ? -27.516 -23.531 13.57 1 68.5 227 LEU B C 1
ATOM 4277 O O . LEU B 1 227 ? -28.391 -23.828 14.391 1 68.5 227 LEU B O 1
ATOM 4281 N N . ILE B 1 228 ? -26.453 -22.844 13.758 1 64.69 228 ILE B N 1
ATOM 4282 C CA . ILE B 1 228 ? -26.203 -22.375 15.117 1 64.69 228 ILE B CA 1
ATOM 4283 C C . ILE B 1 228 ? -27.297 -21.391 15.531 1 64.69 228 ILE B C 1
ATOM 4285 O O . ILE B 1 228 ? -27.781 -21.422 16.656 1 64.69 228 ILE B O 1
ATOM 4289 N N . THR B 1 229 ? -27.688 -20.547 14.656 1 63.75 229 THR B N 1
ATOM 4290 C CA . THR B 1 229 ? -28.734 -19.562 14.922 1 63.75 229 THR B CA 1
ATOM 4291 C C . THR B 1 229 ? -30.062 -20.266 15.164 1 63.75 229 THR B C 1
ATOM 4293 O O . THR B 1 229 ? -30.828 -19.875 16.047 1 63.75 229 THR B O 1
ATOM 4296 N N . GLU B 1 230 ? -30.281 -21.219 14.375 1 63.19 230 GLU B N 1
ATOM 4297 C CA . GLU B 1 230 ? -31.5 -21.984 14.555 1 63.19 230 GLU B CA 1
ATOM 4298 C C . GLU B 1 230 ? -31.531 -22.656 15.922 1 63.19 230 GLU B C 1
ATOM 4300 O O . GLU B 1 230 ? -32.562 -22.672 16.594 1 63.19 230 GLU B O 1
ATOM 4305 N N . ILE B 1 231 ? -30.438 -23.172 16.25 1 59.38 231 ILE B N 1
ATOM 4306 C CA . ILE B 1 231 ? -30.359 -23.844 17.547 1 59.38 231 ILE B CA 1
ATOM 4307 C C . ILE B 1 231 ? -30.547 -22.844 18.672 1 59.38 231 ILE B C 1
ATOM 4309 O O . ILE B 1 231 ? -31.266 -23.109 19.641 1 59.38 231 ILE B O 1
ATOM 4313 N N . PHE B 1 232 ? -29.969 -21.734 18.484 1 58.41 232 PHE B N 1
ATOM 4314 C CA . PHE B 1 232 ? -30.078 -20.703 19.5 1 58.41 232 PHE B CA 1
ATOM 4315 C C . PHE B 1 232 ? -31.516 -20.188 19.578 1 58.41 232 PHE B C 1
ATOM 4317 O O . PHE B 1 232 ? -32.031 -19.922 20.688 1 58.41 232 PHE B O 1
ATOM 4324 N N . ASP B 1 233 ? -32.156 -19.953 18.469 1 58.34 233 ASP B N 1
ATOM 4325 C CA . ASP B 1 233 ? -33.562 -19.547 18.422 1 58.34 233 ASP B CA 1
ATOM 4326 C C . ASP B 1 233 ? -34.469 -20.578 19.094 1 58.34 233 ASP B C 1
ATOM 4328 O O . ASP B 1 233 ? -35.406 -20.219 19.812 1 58.34 233 ASP B O 1
ATOM 4332 N N . VAL B 1 234 ? -34.219 -21.781 18.875 1 57.03 234 VAL B N 1
ATOM 4333 C CA . VAL B 1 234 ? -35.031 -22.859 19.484 1 57.03 234 VAL B CA 1
ATOM 4334 C C . VAL B 1 234 ? -34.812 -22.859 21 1 57.03 234 VAL B C 1
ATOM 4336 O O . VAL B 1 234 ? -35.781 -23.047 21.75 1 57.03 234 VAL B O 1
ATOM 4339 N N . ILE B 1 235 ? -33.562 -22.641 21.344 1 55.5 235 ILE B N 1
ATOM 4340 C CA . ILE B 1 235 ? -33.25 -22.625 22.781 1 55.5 235 ILE B CA 1
ATOM 4341 C C . ILE B 1 235 ? -33.938 -21.438 23.438 1 55.5 235 ILE B C 1
ATOM 4343 O O . ILE B 1 235 ? -34.469 -21.547 24.547 1 55.5 235 ILE B O 1
ATOM 4347 N N . LEU B 1 236 ? -34 -20.328 22.719 1 54.25 236 LEU B N 1
ATOM 4348 C CA . LEU B 1 236 ? -34.625 -19.109 23.25 1 54.25 236 LEU B CA 1
ATOM 4349 C C . LEU B 1 236 ? -36.125 -19.25 23.297 1 54.25 236 LEU B C 1
ATOM 4351 O O . LEU B 1 236 ? -36.781 -18.672 24.172 1 54.25 236 LEU B O 1
ATOM 4355 N N . ILE B 1 237 ? -36.812 -19.844 22.297 1 51.25 237 ILE B N 1
ATOM 4356 C CA . ILE B 1 237 ? -38.281 -20.016 22.25 1 51.25 237 ILE B CA 1
ATOM 4357 C C . ILE B 1 237 ? -38.688 -21.062 23.281 1 51.25 237 ILE B C 1
ATOM 4359 O O . ILE B 1 237 ? -39.844 -21.047 23.75 1 51.25 237 ILE B O 1
ATOM 4363 N N . ARG B 1 238 ? -37.875 -21.906 23.672 1 45.84 238 ARG B N 1
ATOM 4364 C CA . ARG B 1 238 ? -38.344 -22.875 24.656 1 45.84 238 ARG B CA 1
ATOM 4365 C C . ARG B 1 238 ? -38.656 -22.188 25.984 1 45.84 238 ARG B C 1
ATOM 4367 O O . ARG B 1 238 ? -37.875 -21.359 26.469 1 45.84 238 ARG B O 1
ATOM 4374 N N . ASP B 1 239 ? -39.969 -22.094 26.469 1 49.25 239 ASP B N 1
ATOM 4375 C CA . ASP B 1 239 ? -40.625 -21.516 27.625 1 49.25 239 ASP B CA 1
ATOM 4376 C C . ASP B 1 239 ? -39.812 -21.734 28.891 1 49.25 239 ASP B C 1
ATOM 4378 O O . ASP B 1 239 ? -39.844 -20.922 29.828 1 49.25 239 ASP B O 1
ATOM 4382 N N . ASP B 1 240 ? -39.312 -23 29.234 1 45.88 240 ASP B N 1
ATOM 4383 C CA . ASP B 1 240 ? -38.688 -23.391 30.5 1 45.88 240 ASP B CA 1
ATOM 4384 C C . ASP B 1 240 ? -37.219 -22.969 30.531 1 45.88 240 ASP B C 1
ATOM 4386 O O . ASP B 1 240 ? -36.438 -23.484 31.328 1 45.88 240 ASP B O 1
ATOM 4390 N N . CYS B 1 241 ? -36.781 -22.312 29.562 1 43.62 241 CYS B N 1
ATOM 4391 C CA . CYS B 1 241 ? -35.344 -21.984 29.594 1 43.62 241 CYS B CA 1
ATOM 4392 C C . CYS B 1 241 ? -35.062 -20.891 30.609 1 43.62 241 CYS B C 1
ATOM 4394 O O . CYS B 1 241 ? -35.656 -19.812 30.547 1 43.62 241 CYS B O 1
ATOM 4396 N N . PRO B 1 242 ? -34.531 -21.203 31.875 1 44.5 242 PRO B N 1
ATOM 4397 C CA . PRO B 1 242 ? -34.281 -20.266 32.969 1 44.5 242 PRO B CA 1
ATOM 4398 C C . PRO B 1 242 ? -33.594 -18.984 32.531 1 44.5 242 PRO B C 1
ATOM 4400 O O . PRO B 1 242 ? -33.625 -17.984 33.219 1 44.5 242 PRO B O 1
ATOM 4403 N N . LEU B 1 243 ? -32.781 -19.141 31.469 1 41.59 243 LEU B N 1
ATOM 4404 C CA . LEU B 1 243 ? -32 -17.953 31.109 1 41.59 243 LEU B CA 1
ATOM 4405 C C . LEU B 1 243 ? -32.938 -16.844 30.609 1 41.59 243 LEU B C 1
ATOM 4407 O O . LEU B 1 243 ? -32.5 -15.703 30.406 1 41.59 243 LEU B O 1
ATOM 4411 N N . LYS B 1 244 ? -34.156 -17.125 30.156 1 44.34 244 LYS B N 1
ATOM 4412 C CA . LYS B 1 244 ? -35.156 -16.125 29.766 1 44.34 244 LYS B CA 1
ATOM 4413 C C . LYS B 1 244 ? -35.438 -15.172 30.922 1 44.34 244 LYS B C 1
ATOM 4415 O O . LYS B 1 244 ? -35.656 -13.977 30.703 1 44.34 244 LYS B O 1
ATOM 4420 N N . TYR B 1 245 ? -35.812 -15.641 32.219 1 39.22 245 TYR B N 1
ATOM 4421 C CA . TYR B 1 245 ? -36.188 -14.859 33.406 1 39.22 245 TYR B CA 1
ATOM 4422 C C . TYR B 1 245 ? -35 -14.031 33.906 1 39.22 245 TYR B C 1
ATOM 4424 O O . TYR B 1 245 ? -35.188 -12.914 34.375 1 39.22 245 TYR B O 1
ATOM 4432 N N . ASP B 1 246 ? -33.781 -14.602 34.312 1 39.81 246 ASP B N 1
ATOM 4433 C CA . ASP B 1 246 ? -32.844 -13.852 35.156 1 39.81 246 ASP B CA 1
ATOM 4434 C C . ASP B 1 246 ? -32.031 -12.844 34.344 1 39.81 246 ASP B C 1
ATOM 4436 O O . ASP B 1 246 ? -31.641 -11.797 34.875 1 39.81 246 ASP B O 1
ATOM 4440 N N . GLN B 1 247 ? -31.016 -13.156 33.438 1 37.16 247 GLN B N 1
ATOM 4441 C CA . GLN B 1 247 ? -30.094 -12.148 32.938 1 37.16 247 GLN B CA 1
ATOM 4442 C C . GLN B 1 247 ? -30.516 -11.633 31.562 1 37.16 247 GLN B C 1
ATOM 4444 O O . GLN B 1 247 ? -30.125 -12.18 30.531 1 37.16 247 GLN B O 1
ATOM 4449 N N . PRO B 1 248 ? -31.531 -10.797 31.484 1 37.06 248 PRO B N 1
ATOM 4450 C CA . PRO B 1 248 ? -32.062 -10.234 30.234 1 37.06 248 PRO B CA 1
ATOM 4451 C C . PRO B 1 248 ? -30.984 -9.586 29.391 1 37.06 248 PRO B C 1
ATOM 4453 O O . PRO B 1 248 ? -31.078 -9.578 28.156 1 37.06 248 PRO B O 1
ATOM 4456 N N . ARG B 1 249 ? -30.094 -8.82 30.062 1 36.12 249 ARG B N 1
ATOM 4457 C CA . ARG B 1 249 ? -29.141 -7.945 29.375 1 36.12 249 ARG B CA 1
ATOM 4458 C C . ARG B 1 249 ? -28.156 -8.75 28.531 1 36.12 249 ARG B C 1
ATOM 4460 O O . ARG B 1 249 ? -27.812 -8.344 27.422 1 36.12 249 ARG B O 1
ATOM 4467 N N . PHE B 1 250 ? -27.516 -9.758 29.094 1 35.28 250 PHE B N 1
ATOM 4468 C CA . PHE B 1 250 ? -26.531 -10.547 28.375 1 35.28 250 PHE B CA 1
ATOM 4469 C C . PHE B 1 250 ? -27.172 -11.266 27.188 1 35.28 250 PHE B C 1
ATOM 4471 O O . PHE B 1 250 ? -26.594 -11.328 26.109 1 35.28 250 PHE B O 1
ATOM 4478 N N . MET B 1 251 ? -28.266 -11.914 27.344 1 38.56 251 MET B N 1
ATOM 4479 C CA . MET B 1 251 ? -29 -12.609 26.297 1 38.56 251 MET B CA 1
ATOM 4480 C C . MET B 1 251 ? -29.516 -11.625 25.25 1 38.56 251 MET B C 1
ATOM 4482 O O . MET B 1 251 ? -29.703 -11.992 24.094 1 38.56 251 MET B O 1
ATOM 4486 N N . ASN B 1 252 ? -30.109 -10.578 25.656 1 37.94 252 ASN B N 1
ATOM 4487 C CA . ASN B 1 252 ? -30.422 -9.508 24.703 1 37.94 252 ASN B CA 1
ATOM 4488 C C . ASN B 1 252 ? -29.203 -9.133 23.875 1 37.94 252 ASN B C 1
ATOM 4490 O O . ASN B 1 252 ? -29.328 -8.828 22.688 1 37.94 252 ASN B O 1
ATOM 4494 N N . ALA B 1 253 ? -28.094 -9.109 24.438 1 37.19 253 ALA B N 1
ATOM 4495 C CA . ALA B 1 253 ? -26.828 -8.867 23.75 1 37.19 253 ALA B CA 1
ATOM 4496 C C . ALA B 1 253 ? -26.469 -10.023 22.812 1 37.19 253 ALA B C 1
ATOM 4498 O O . ALA B 1 253 ? -26 -9.812 21.703 1 37.19 253 ALA B O 1
ATOM 4499 N N . PHE B 1 254 ? -26.531 -11.289 23.203 1 39.34 254 PHE B N 1
ATOM 4500 C CA . PHE B 1 254 ? -26.375 -12.523 22.438 1 39.34 254 PHE B CA 1
ATOM 4501 C C . PHE B 1 254 ? -27.609 -12.789 21.578 1 39.34 254 PHE B C 1
ATOM 4503 O O . PHE B 1 254 ? -27.516 -13.406 20.516 1 39.34 254 PHE B O 1
ATOM 4510 N N . GLN B 1 255 ? -28.875 -12.938 22.141 1 37.59 255 GLN B N 1
ATOM 4511 C CA . GLN B 1 255 ? -30.172 -13.148 21.5 1 37.59 255 GLN B CA 1
ATOM 4512 C C . GLN B 1 255 ? -30.391 -12.133 20.375 1 37.59 255 GLN B C 1
ATOM 4514 O O . GLN B 1 255 ? -31.344 -12.258 19.609 1 37.59 255 GLN B O 1
ATOM 4519 N N . SER B 1 256 ? -30.109 -10.914 20.719 1 38.28 256 SER B N 1
ATOM 4520 C CA . SER B 1 256 ? -30.484 -9.984 19.656 1 38.28 256 SER B CA 1
ATOM 4521 C C . SER B 1 256 ? -30.031 -10.5 18.297 1 38.28 256 SER B C 1
ATOM 4523 O O . SER B 1 256 ? -28.859 -10.836 18.109 1 38.28 256 SER B O 1
ATOM 4525 N N . ALA B 1 257 ? -30.953 -11.078 17.5 1 39.16 257 ALA B N 1
ATOM 4526 C CA . ALA B 1 257 ? -31.062 -11.398 16.078 1 39.16 257 ALA B CA 1
ATOM 4527 C C . ALA B 1 257 ? -29.953 -10.734 15.281 1 39.16 257 ALA B C 1
ATOM 4529 O O . ALA B 1 257 ? -29.75 -11.039 14.102 1 39.16 257 ALA B O 1
ATOM 4530 N N . SER B 1 258 ? -29.219 -9.781 15.82 1 47.19 258 SER B N 1
ATOM 4531 C CA . SER B 1 258 ? -28.359 -8.727 15.289 1 47.19 258 SER B CA 1
ATOM 4532 C C . SER B 1 258 ? -26.891 -9.141 15.32 1 47.19 258 SER B C 1
ATOM 4534 O O . SER B 1 258 ? -26.047 -8.469 14.727 1 47.19 258 SER B O 1
ATOM 4536 N N . ILE B 1 259 ? -26.547 -10.172 16.297 1 50 259 ILE B N 1
ATOM 4537 C CA . ILE B 1 259 ? -25.125 -10.461 16.453 1 50 259 ILE B CA 1
ATOM 4538 C C . ILE B 1 259 ? -24.625 -11.25 15.25 1 50 259 ILE B C 1
ATOM 4540 O O . ILE B 1 259 ? -23.5 -11.055 14.797 1 50 259 ILE B O 1
ATOM 4544 N N . ARG B 1 260 ? -25.484 -12.203 14.781 1 55.72 260 ARG B N 1
ATOM 4545 C CA . ARG B 1 260 ? -25.094 -13.141 13.734 1 55.72 260 ARG B CA 1
ATOM 4546 C C . ARG B 1 260 ? -24.703 -12.414 12.453 1 55.72 260 ARG B C 1
ATOM 4548 O O . ARG B 1 260 ? -23.656 -12.672 11.875 1 55.72 260 ARG B O 1
ATOM 4555 N N . PRO B 1 261 ? -25.609 -11.594 12.281 1 66.44 261 PRO B N 1
ATOM 4556 C CA . PRO B 1 261 ? -25.234 -10.812 11.102 1 66.44 261 PRO B CA 1
ATOM 4557 C C . PRO B 1 261 ? -23.953 -10.016 11.289 1 66.44 261 PRO B C 1
ATOM 4559 O O . PRO B 1 261 ? -23.156 -9.898 10.359 1 66.44 261 PRO B O 1
ATOM 4562 N N . VAL B 1 262 ? -23.672 -9.969 12.602 1 77.94 262 VAL B N 1
ATOM 4563 C CA . VAL B 1 262 ? -22.484 -9.148 12.891 1 77.94 262 VAL B CA 1
ATOM 4564 C C . VAL B 1 262 ? -21.234 -10 12.805 1 77.94 262 VAL B C 1
ATOM 4566 O O . VAL B 1 262 ? -20.203 -9.555 12.305 1 77.94 262 VAL B O 1
ATOM 4569 N N . LEU B 1 263 ? -21.375 -11.289 13.281 1 78.44 263 LEU B N 1
ATOM 4570 C CA . LEU B 1 263 ? -20.234 -12.195 13.211 1 78.44 263 LEU B CA 1
ATOM 4571 C C . LEU B 1 263 ? -19.875 -12.5 11.758 1 78.44 263 LEU B C 1
ATOM 4573 O O . LEU B 1 263 ? -18.688 -12.57 11.414 1 78.44 263 LEU B O 1
ATOM 4577 N N . LYS B 1 264 ? -20.828 -12.711 11.039 1 80.94 264 LYS B N 1
ATOM 4578 C CA . LYS B 1 264 ? -20.609 -12.961 9.617 1 80.94 264 LYS B CA 1
ATOM 4579 C C . LYS B 1 264 ? -19.969 -11.75 8.938 1 80.94 264 LYS B C 1
ATOM 4581 O O . LYS B 1 264 ? -19.031 -11.898 8.156 1 80.94 264 LYS B O 1
ATOM 4586 N N . GLU B 1 265 ? -20.453 -10.641 9.281 1 83.75 265 GLU B N 1
ATOM 4587 C CA . GLU B 1 265 ? -19.891 -9.406 8.742 1 83.75 265 GLU B CA 1
ATOM 4588 C C . GLU B 1 265 ? -18.438 -9.227 9.164 1 83.75 265 GLU B C 1
ATOM 4590 O O . GLU B 1 265 ? -17.609 -8.789 8.367 1 83.75 265 GLU B O 1
ATOM 4595 N N . GLY B 1 266 ? -18.266 -9.625 10.359 1 86.69 266 GLY B N 1
ATOM 4596 C CA . GLY B 1 266 ? -16.906 -9.539 10.875 1 86.69 266 GLY B CA 1
ATOM 4597 C C . GLY B 1 266 ? -15.945 -10.484 10.18 1 86.69 266 GLY B C 1
ATOM 4598 O O . GLY B 1 266 ? -14.82 -10.109 9.852 1 86.69 266 GLY B O 1
ATOM 4599 N N . LEU B 1 267 ? -16.406 -11.664 9.938 1 85.88 267 LEU B N 1
ATOM 4600 C CA . LEU B 1 267 ? -15.578 -12.664 9.266 1 85.88 267 LEU B CA 1
ATOM 4601 C C . LEU B 1 267 ? -15.25 -12.227 7.84 1 85.88 267 LEU B C 1
ATOM 4603 O O . LEU B 1 267 ? -14.094 -12.312 7.414 1 85.88 267 LEU B O 1
ATOM 4607 N N . ILE B 1 268 ? -16.188 -11.75 7.172 1 83.44 268 ILE B N 1
ATOM 4608 C CA . ILE B 1 268 ? -16 -11.297 5.801 1 83.44 268 ILE B CA 1
ATOM 4609 C C . ILE B 1 268 ? -15 -10.141 5.777 1 83.44 268 ILE B C 1
ATOM 4611 O O . ILE B 1 268 ? -14.078 -10.125 4.957 1 83.44 268 ILE B O 1
ATOM 4615 N N . PHE B 1 269 ? -15.195 -9.234 6.688 1 89.69 269 PHE B N 1
ATOM 4616 C CA . PHE B 1 269 ? -14.336 -8.062 6.789 1 89.69 269 PHE B CA 1
ATOM 4617 C C . PHE B 1 269 ? -12.891 -8.477 7.043 1 89.69 269 PHE B C 1
ATOM 4619 O O . PHE B 1 269 ? -11.977 -8.008 6.367 1 89.69 269 PHE B O 1
ATOM 4626 N N . VAL B 1 270 ? -12.688 -9.438 7.941 1 90.94 270 VAL B N 1
ATOM 4627 C CA . VAL B 1 270 ? -11.352 -9.852 8.336 1 90.94 270 VAL B CA 1
ATOM 4628 C C . VAL B 1 270 ? -10.664 -10.578 7.18 1 90.94 270 VAL B C 1
ATOM 4630 O O . VAL B 1 270 ? -9.516 -10.289 6.855 1 90.94 270 VAL B O 1
ATOM 4633 N N . LEU B 1 271 ? -11.352 -11.43 6.535 1 86.94 271 LEU B N 1
ATOM 4634 C CA . LEU B 1 271 ? -10.789 -12.203 5.434 1 86.94 271 LEU B CA 1
ATOM 4635 C C . LEU B 1 271 ? -10.422 -11.297 4.262 1 86.94 271 LEU B C 1
ATOM 4637 O O . LEU B 1 271 ? -9.344 -11.43 3.684 1 86.94 271 LEU B O 1
ATOM 4641 N N . GLU B 1 272 ? -11.281 -10.422 3.98 1 87 272 GLU B N 1
ATOM 4642 C CA . GLU B 1 272 ? -11.031 -9.516 2.865 1 87 272 GLU B CA 1
ATOM 4643 C C . GLU B 1 272 ? -9.867 -8.57 3.17 1 87 272 GLU B C 1
ATOM 4645 O O . GLU B 1 272 ? -9.078 -8.242 2.281 1 87 272 GLU B O 1
ATOM 4650 N N . ALA B 1 273 ? -9.82 -8.102 4.395 1 93.94 273 ALA B N 1
ATOM 4651 C CA . ALA B 1 273 ? -8.734 -7.211 4.793 1 93.94 273 ALA B CA 1
ATOM 4652 C C . ALA B 1 273 ? -7.391 -7.922 4.723 1 93.94 273 ALA B C 1
ATOM 4654 O O . ALA B 1 273 ? -6.406 -7.352 4.242 1 93.94 273 ALA B O 1
ATOM 4655 N N . LEU B 1 274 ? -7.348 -9.156 5.117 1 92.25 274 LEU B N 1
ATOM 4656 C CA . LEU B 1 274 ? -6.125 -9.945 5.02 1 92.25 274 LEU B CA 1
ATOM 4657 C C . LEU B 1 274 ? -5.734 -10.164 3.562 1 92.25 274 LEU B C 1
ATOM 4659 O O . LEU B 1 274 ? -4.551 -10.141 3.221 1 92.25 274 LEU B O 1
ATOM 4663 N N . ALA B 1 275 ? -6.738 -10.367 2.754 1 89.06 275 ALA B N 1
ATOM 4664 C CA . ALA B 1 275 ? -6.492 -10.57 1.327 1 89.06 275 ALA B CA 1
ATOM 4665 C C . ALA B 1 275 ? -5.836 -9.336 0.708 1 89.06 275 ALA B C 1
ATOM 4667 O O . ALA B 1 275 ? -4.992 -9.461 -0.185 1 89.06 275 ALA B O 1
ATOM 4668 N N . VAL B 1 276 ? -6.191 -8.156 1.159 1 93.31 276 VAL B N 1
ATOM 4669 C CA . VAL B 1 276 ? -5.586 -6.918 0.675 1 93.31 276 VAL B CA 1
ATOM 4670 C C . VAL B 1 276 ? -4.082 -6.938 0.951 1 93.31 276 VAL B C 1
ATOM 4672 O O . VAL B 1 276 ? -3.285 -6.551 0.093 1 93.31 276 VAL B O 1
ATOM 4675 N N . GLY B 1 277 ? -3.713 -7.363 2.121 1 93.69 277 GLY B N 1
ATOM 4676 C CA . GLY B 1 277 ? -2.305 -7.465 2.467 1 93.69 277 GLY B CA 1
ATOM 4677 C C . GLY B 1 277 ? -1.521 -8.359 1.523 1 93.69 277 GLY B C 1
ATOM 4678 O O . GLY B 1 277 ? -0.385 -8.039 1.162 1 93.69 277 GLY B O 1
ATOM 4679 N N . THR B 1 278 ? -2.121 -9.43 1.123 1 90.25 278 THR B N 1
ATOM 4680 C CA . THR B 1 278 ? -1.479 -10.328 0.169 1 90.25 278 THR B CA 1
ATOM 4681 C C . THR B 1 278 ? -1.272 -9.633 -1.173 1 90.25 278 THR B C 1
ATOM 4683 O O . THR B 1 278 ? -0.22 -9.781 -1.798 1 90.25 278 THR B O 1
ATOM 4686 N N . PHE B 1 279 ? -2.248 -8.875 -1.539 1 89.44 279 PHE B N 1
ATOM 4687 C CA . PHE B 1 279 ? -2.166 -8.125 -2.787 1 89.44 279 PHE B CA 1
ATOM 4688 C C . PHE B 1 279 ? -1.04 -7.105 -2.734 1 89.44 279 PHE B C 1
ATOM 4690 O O . PHE B 1 279 ? -0.308 -6.926 -3.709 1 89.44 279 PHE B O 1
ATOM 4697 N N . ILE B 1 280 ? -0.973 -6.5 -1.632 1 94.12 280 ILE B N 1
ATOM 4698 C CA . ILE B 1 280 ? 0.057 -5.48 -1.467 1 94.12 280 ILE B CA 1
ATOM 4699 C C . ILE B 1 280 ? 1.439 -6.117 -1.593 1 94.12 280 ILE B C 1
ATOM 4701 O O . ILE B 1 280 ? 2.297 -5.613 -2.324 1 94.12 280 ILE B O 1
ATOM 4705 N N . TYR B 1 281 ? 1.634 -7.203 -0.968 1 93.62 281 TYR B N 1
ATOM 4706 C CA . TYR B 1 281 ? 2.928 -7.875 -0.996 1 93.62 281 TYR B CA 1
ATOM 4707 C C . TYR B 1 281 ? 3.289 -8.305 -2.412 1 93.62 281 TYR B C 1
ATOM 4709 O O . TYR B 1 281 ? 4.391 -8.023 -2.893 1 93.62 281 TYR B O 1
ATOM 4717 N N . VAL B 1 282 ? 2.387 -8.992 -3.039 1 89.88 282 VAL B N 1
ATOM 4718 C CA . VAL B 1 282 ? 2.639 -9.555 -4.359 1 89.88 282 VAL B CA 1
ATOM 4719 C C . VAL B 1 282 ? 2.855 -8.43 -5.371 1 89.88 282 VAL B C 1
ATOM 4721 O O . VAL B 1 282 ? 3.764 -8.5 -6.203 1 89.88 282 VAL B O 1
ATOM 4724 N N . THR B 1 283 ? 2.033 -7.43 -5.34 1 92.62 283 THR B N 1
ATOM 4725 C CA . THR B 1 283 ? 2.113 -6.328 -6.289 1 92.62 283 THR B CA 1
ATOM 4726 C C . THR B 1 283 ? 3.449 -5.602 -6.168 1 92.62 283 THR B C 1
ATOM 4728 O O . THR B 1 283 ? 4.152 -5.41 -7.16 1 92.62 283 THR B O 1
ATOM 4731 N N . PHE B 1 284 ? 3.855 -5.316 -4.969 1 93.44 284 PHE B N 1
ATOM 4732 C CA . PHE B 1 284 ? 5.023 -4.465 -4.797 1 93.44 284 PHE B CA 1
ATOM 4733 C C . PHE B 1 284 ? 6.309 -5.285 -4.855 1 93.44 284 PHE B C 1
ATOM 4735 O O . PHE B 1 284 ? 7.273 -4.891 -5.512 1 93.44 284 PHE B O 1
ATOM 4742 N N . PHE B 1 285 ? 6.336 -6.469 -4.234 1 90.62 285 PHE B N 1
ATOM 4743 C CA . PHE B 1 285 ? 7.594 -7.195 -4.121 1 90.62 285 PHE B CA 1
ATOM 4744 C C . PHE B 1 285 ? 7.762 -8.172 -5.273 1 90.62 285 PHE B C 1
ATOM 4746 O O . PHE B 1 285 ? 8.867 -8.336 -5.805 1 90.62 285 PHE B O 1
ATOM 4753 N N . GLU B 1 286 ? 6.754 -8.797 -5.637 1 87 286 GLU B N 1
ATOM 4754 C CA . GLU B 1 286 ? 6.91 -9.891 -6.59 1 87 286 GLU B CA 1
ATOM 4755 C C . GLU B 1 286 ? 6.738 -9.406 -8.023 1 87 286 GLU B C 1
ATOM 4757 O O . GLU B 1 286 ? 7.219 -10.047 -8.969 1 87 286 GLU B O 1
ATOM 4762 N N . VAL B 1 287 ? 6.059 -8.297 -8.188 1 89.56 287 VAL B N 1
ATOM 4763 C CA . VAL B 1 287 ? 5.809 -7.859 -9.555 1 89.56 287 VAL B CA 1
ATOM 4764 C C . VAL B 1 287 ? 6.566 -6.562 -9.836 1 89.56 287 VAL B C 1
ATOM 4766 O O . VAL B 1 287 ? 7.559 -6.562 -10.57 1 89.56 287 VAL B O 1
ATOM 4769 N N . LEU B 1 288 ? 6.266 -5.535 -9.117 1 91.38 288 LEU B N 1
ATOM 4770 C CA . LEU B 1 288 ? 6.797 -4.219 -9.453 1 91.38 288 LEU B CA 1
ATOM 4771 C C . LEU B 1 288 ? 8.281 -4.133 -9.117 1 91.38 288 LEU B C 1
ATOM 4773 O O . LEU B 1 288 ? 9.078 -3.658 -9.93 1 91.38 288 LEU B O 1
ATOM 4777 N N . ALA B 1 289 ? 8.633 -4.605 -7.965 1 88.38 289 ALA B N 1
ATOM 4778 C CA . ALA B 1 289 ? 10.039 -4.535 -7.582 1 88.38 289 ALA B CA 1
ATOM 4779 C C . ALA B 1 289 ? 10.898 -5.41 -8.484 1 88.38 289 ALA B C 1
ATOM 4781 O O . ALA B 1 289 ? 12.016 -5.031 -8.852 1 88.38 289 ALA B O 1
ATOM 4782 N N . GLU B 1 290 ? 10.43 -6.551 -8.781 1 84.56 290 GLU B N 1
ATOM 4783 C CA . GLU B 1 290 ? 11.156 -7.473 -9.648 1 84.56 290 GLU B CA 1
ATOM 4784 C C . GLU B 1 290 ? 11.352 -6.879 -11.047 1 84.56 290 GLU B C 1
ATOM 4786 O O . GLU B 1 290 ? 12.43 -6.996 -11.625 1 84.56 290 GLU B O 1
ATOM 4791 N N . GLU B 1 291 ? 10.328 -6.273 -11.555 1 85.75 291 GLU B N 1
ATOM 4792 C CA . GLU B 1 291 ? 10.43 -5.684 -12.883 1 85.75 291 GLU B CA 1
ATOM 4793 C C . GLU B 1 291 ? 11.312 -4.438 -12.867 1 85.75 291 GLU B C 1
ATOM 4795 O O . GLU B 1 291 ? 12 -4.152 -13.852 1 85.75 291 GLU B O 1
ATOM 4800 N N . LYS B 1 292 ? 11.258 -3.775 -11.781 1 86.31 292 LYS B N 1
ATOM 4801 C CA . LYS B 1 292 ? 12.094 -2.586 -11.648 1 86.31 292 LYS B CA 1
ATOM 4802 C C . LYS B 1 292 ? 13.57 -2.959 -11.609 1 86.31 292 LYS B C 1
ATOM 4804 O O . LYS B 1 292 ? 14.422 -2.193 -12.07 1 86.31 292 LYS B O 1
ATOM 4809 N N . ALA B 1 293 ? 13.898 -4.09 -11.102 1 79.88 293 ALA B N 1
ATOM 4810 C CA . ALA B 1 293 ? 15.273 -4.543 -10.938 1 79.88 293 ALA B CA 1
ATOM 4811 C C . ALA B 1 293 ? 15.797 -5.191 -12.219 1 79.88 293 ALA B C 1
ATOM 4813 O O . ALA B 1 293 ? 17 -5.402 -12.367 1 79.88 293 ALA B O 1
ATOM 4814 N N . ASN B 1 294 ? 14.883 -5.43 -13.086 1 78.81 294 ASN B N 1
ATOM 4815 C CA . ASN B 1 294 ? 15.312 -6.137 -14.289 1 78.81 294 ASN B CA 1
ATOM 4816 C C . ASN B 1 294 ? 16.094 -5.219 -15.234 1 78.81 294 ASN B C 1
ATOM 4818 O O . ASN B 1 294 ? 16.141 -4.008 -15.023 1 78.81 294 ASN B O 1
ATOM 4822 N N . GLU B 1 295 ? 16.688 -5.75 -16.141 1 73.62 295 GLU B N 1
ATOM 4823 C CA . GLU B 1 295 ? 17.578 -5.031 -17.062 1 73.62 295 GLU B CA 1
ATOM 4824 C C . GLU B 1 295 ? 16.797 -4.137 -18.016 1 73.62 295 GLU B C 1
ATOM 4826 O O . GLU B 1 295 ? 17.359 -3.221 -18.609 1 73.62 295 GLU B O 1
ATOM 4831 N N . PHE B 1 296 ? 15.469 -4.363 -18.094 1 72.56 296 PHE B N 1
ATOM 4832 C CA . PHE B 1 296 ? 14.648 -3.637 -19.062 1 72.56 296 PHE B CA 1
ATOM 4833 C C . PHE B 1 296 ? 13.992 -2.43 -18.406 1 72.56 296 PHE B C 1
ATOM 4835 O O . PHE B 1 296 ? 13.039 -1.861 -18.953 1 72.56 296 PHE B O 1
ATOM 4842 N N . SER B 1 297 ? 14.562 -2.09 -17.234 1 66.25 297 SER B N 1
ATOM 4843 C CA . SER B 1 297 ? 13.891 -1.025 -16.5 1 66.25 297 SER B CA 1
ATOM 4844 C C . SER B 1 297 ? 14.055 0.32 -17.188 1 66.25 297 SER B C 1
ATOM 4846 O O . SER B 1 297 ? 15.172 0.792 -17.391 1 66.25 297 SER B O 1
ATOM 4848 N N . ASN B 1 298 ? 12.984 0.713 -17.859 1 80.06 298 ASN B N 1
ATOM 4849 C CA . ASN B 1 298 ? 12.938 1.997 -18.562 1 80.06 298 ASN B CA 1
ATOM 4850 C C . ASN B 1 298 ? 11.602 2.705 -18.344 1 80.06 298 ASN B C 1
ATOM 4852 O O . ASN B 1 298 ? 10.719 2.182 -17.656 1 80.06 298 ASN B O 1
ATOM 4856 N N . ILE B 1 299 ? 11.578 3.836 -18.688 1 87.69 299 ILE B N 1
ATOM 4857 C CA . ILE B 1 299 ? 10.383 4.668 -18.594 1 87.69 299 ILE B CA 1
ATOM 4858 C C . ILE B 1 299 ? 9.211 3.979 -19.281 1 87.69 299 ILE B C 1
ATOM 4860 O O . ILE B 1 299 ? 8.055 4.164 -18.906 1 87.69 299 ILE B O 1
ATOM 4864 N N . VAL B 1 300 ? 9.492 3.102 -20.188 1 90.38 300 VAL B N 1
ATOM 4865 C CA . VAL B 1 300 ? 8.461 2.387 -20.922 1 90.38 300 VAL B CA 1
ATOM 4866 C C . VAL B 1 300 ? 7.719 1.43 -20 1 90.38 300 VAL B C 1
ATOM 4868 O O . VAL B 1 300 ? 6.504 1.25 -20.109 1 90.38 300 VAL B O 1
ATOM 4871 N N . GLN B 1 301 ? 8.477 0.862 -19.109 1 92.38 301 GLN B N 1
ATOM 4872 C CA . GLN B 1 301 ? 7.859 -0.031 -18.141 1 92.38 301 GLN B CA 1
ATOM 4873 C C . GLN B 1 301 ? 6.879 0.724 -17.234 1 92.38 301 GLN B C 1
ATOM 4875 O O . GLN B 1 301 ? 5.809 0.208 -16.906 1 92.38 301 GLN B O 1
ATOM 4880 N N . LEU B 1 302 ? 7.277 1.913 -16.906 1 93.56 302 LEU B N 1
ATOM 4881 C CA . LEU B 1 302 ? 6.395 2.736 -16.094 1 93.56 302 LEU B CA 1
ATOM 4882 C C . LEU B 1 302 ? 5.098 3.041 -16.828 1 93.56 302 LEU B C 1
ATOM 4884 O O . LEU B 1 302 ? 4.012 2.986 -16.25 1 93.56 302 LEU B O 1
ATOM 4888 N N . PHE B 1 303 ? 5.191 3.309 -18.031 1 94.44 303 PHE B N 1
ATOM 4889 C CA . PHE B 1 303 ? 4.008 3.598 -18.828 1 94.44 303 PHE B CA 1
ATOM 4890 C C . PHE B 1 303 ? 3.123 2.363 -18.953 1 94.44 303 PHE B C 1
ATOM 4892 O O . PHE B 1 303 ? 1.896 2.473 -18.984 1 94.44 303 PHE B O 1
ATOM 4899 N N . ALA B 1 304 ? 3.766 1.191 -19.047 1 94.25 304 ALA B N 1
ATOM 4900 C CA . ALA B 1 304 ? 3 -0.051 -19.094 1 94.25 304 ALA B CA 1
ATOM 4901 C C . ALA B 1 304 ? 2.232 -0.262 -17.781 1 94.25 304 ALA B C 1
ATOM 4903 O O . ALA B 1 304 ? 1.085 -0.713 -17.797 1 94.25 304 ALA B O 1
ATOM 4904 N N . ILE B 1 305 ? 2.848 0.09 -16.719 1 95.81 305 ILE B N 1
ATOM 4905 C CA . ILE B 1 305 ? 2.193 -0.019 -15.43 1 95.81 305 ILE B CA 1
ATOM 4906 C C . ILE B 1 305 ? 1.006 0.939 -15.367 1 95.81 305 ILE B C 1
ATOM 4908 O O . ILE B 1 305 ? -0.089 0.555 -14.945 1 95.81 305 ILE B O 1
ATOM 4912 N N . ILE B 1 306 ? 1.237 2.137 -15.828 1 96.56 306 ILE B N 1
ATOM 4913 C CA . ILE B 1 306 ? 0.194 3.156 -15.812 1 96.56 306 ILE B CA 1
ATOM 4914 C C . ILE B 1 306 ? -0.955 2.734 -16.719 1 96.56 306 ILE B C 1
ATOM 4916 O O . ILE B 1 306 ? -2.125 2.957 -16.406 1 96.56 306 ILE B O 1
ATOM 4920 N N . ALA B 1 307 ? -0.636 2.139 -17.781 1 95.31 307 ALA B N 1
ATOM 4921 C CA . ALA B 1 307 ? -1.657 1.66 -18.703 1 95.31 307 ALA B CA 1
ATOM 4922 C C . ALA B 1 307 ? -2.537 0.597 -18.047 1 95.31 307 ALA B C 1
ATOM 4924 O O . ALA B 1 307 ? -3.766 0.654 -18.141 1 95.31 307 ALA B O 1
ATOM 4925 N N . GLY B 1 308 ? -1.898 -0.419 -17.453 1 93.44 308 GLY B N 1
ATOM 4926 C CA . GLY B 1 308 ? -2.668 -1.419 -16.734 1 93.44 308 GLY B CA 1
ATOM 4927 C C . GLY B 1 308 ? -3.529 -0.828 -15.641 1 93.44 308 GLY B C 1
ATOM 4928 O O . GLY B 1 308 ? -4.695 -1.197 -15.492 1 93.44 308 GLY B O 1
ATOM 4929 N N . PHE B 1 309 ? -2.953 0.124 -14.938 1 95.75 309 PHE B N 1
ATOM 4930 C CA . PHE B 1 309 ? -3.67 0.824 -13.875 1 95.75 309 PHE B CA 1
ATOM 4931 C C . PHE B 1 309 ? -4.883 1.558 -14.438 1 95.75 309 PHE B C 1
ATOM 4933 O O . PHE B 1 309 ? -5.969 1.499 -13.859 1 95.75 309 PHE B O 1
ATOM 4940 N N . SER B 1 310 ? -4.723 2.199 -15.508 1 95.19 310 SER B N 1
ATOM 4941 C CA . SER B 1 310 ? -5.762 3.029 -16.109 1 95.19 310 SER B CA 1
ATOM 4942 C C . SER B 1 310 ? -6.941 2.184 -16.578 1 95.19 310 SER B C 1
ATOM 4944 O O . SER B 1 310 ? -8.086 2.635 -16.547 1 95.19 310 SER B O 1
ATOM 4946 N N . VAL B 1 311 ? -6.699 0.994 -16.984 1 90.31 311 VAL B N 1
ATOM 4947 C CA . VAL B 1 311 ? -7.766 0.104 -17.453 1 90.31 311 VAL B CA 1
ATOM 4948 C C . VAL B 1 311 ? -8.734 -0.174 -16.297 1 90.31 311 VAL B C 1
ATOM 4950 O O . VAL B 1 311 ? -9.945 -0.033 -16.453 1 90.31 311 VAL B O 1
ATOM 4953 N N . ILE B 1 312 ? -8.188 -0.494 -15.188 1 88.88 312 ILE B N 1
ATOM 4954 C CA . ILE B 1 312 ? -9.031 -0.808 -14.039 1 88.88 312 ILE B CA 1
ATOM 4955 C C . ILE B 1 312 ? -9.68 0.47 -13.516 1 88.88 312 ILE B C 1
ATOM 4957 O O . ILE B 1 312 ? -10.852 0.462 -13.117 1 88.88 312 ILE B O 1
ATOM 4961 N N . ALA B 1 313 ? -8.898 1.574 -13.492 1 91.88 313 ALA B N 1
ATOM 4962 C CA . ALA B 1 313 ? -9.43 2.852 -13.023 1 91.88 313 ALA B CA 1
ATOM 4963 C C . ALA B 1 313 ? -10.625 3.283 -13.867 1 91.88 313 ALA B C 1
ATOM 4965 O O . ALA B 1 313 ? -11.625 3.771 -13.336 1 91.88 313 ALA B O 1
ATOM 4966 N N . LEU B 1 314 ? -10.484 3.109 -15.117 1 89.06 314 LEU B N 1
ATOM 4967 C CA . LEU B 1 314 ? -11.562 3.465 -16.031 1 89.06 314 LEU B CA 1
ATOM 4968 C C . LEU B 1 314 ? -12.758 2.529 -15.859 1 89.06 314 LEU B C 1
ATOM 4970 O O . LEU B 1 314 ? -13.906 2.971 -15.891 1 89.06 314 LEU B O 1
ATOM 4974 N N . PHE B 1 315 ? -12.453 1.283 -15.727 1 82.94 315 PHE B N 1
ATOM 4975 C CA . PHE B 1 315 ? -13.508 0.305 -15.5 1 82.94 315 PHE B CA 1
ATOM 4976 C C . PHE B 1 315 ? -14.305 0.645 -14.242 1 82.94 315 PHE B C 1
ATOM 4978 O O . PHE B 1 315 ? -15.531 0.526 -14.227 1 82.94 315 PHE B O 1
ATOM 4985 N N . GLN B 1 316 ? -13.633 1.008 -13.18 1 82.81 316 GLN B N 1
ATOM 4986 C CA . GLN B 1 316 ? -14.297 1.379 -11.93 1 82.81 316 GLN B CA 1
ATOM 4987 C C . GLN B 1 316 ? -15.133 2.639 -12.109 1 82.81 316 GLN B C 1
ATOM 4989 O O . GLN B 1 316 ? -16.219 2.756 -11.531 1 82.81 316 GLN B O 1
ATOM 4994 N N . PHE B 1 317 ? -14.641 3.529 -12.898 1 84.38 317 PHE B N 1
ATOM 4995 C CA . PHE B 1 317 ? -15.359 4.77 -13.18 1 84.38 317 PHE B CA 1
ATOM 4996 C C . PHE B 1 317 ? -16.641 4.488 -13.953 1 84.38 317 PHE B C 1
ATOM 4998 O O . PHE B 1 317 ? -17.688 5.047 -13.633 1 84.38 317 PHE B O 1
ATOM 5005 N N . VAL B 1 318 ? -16.594 3.645 -14.906 1 81.38 318 VAL B N 1
ATOM 5006 C CA . VAL B 1 318 ? -17.734 3.291 -15.742 1 81.38 318 VAL B CA 1
ATOM 5007 C C . VAL B 1 318 ? -18.766 2.531 -14.914 1 81.38 318 VAL B C 1
ATOM 5009 O O . VAL B 1 318 ? -19.969 2.727 -15.078 1 81.38 318 VAL B O 1
ATOM 5012 N N . GLU B 1 319 ? -18.25 1.727 -14.047 1 75.44 319 GLU B N 1
ATOM 5013 C CA . GLU B 1 319 ? -19.156 0.977 -13.18 1 75.44 319 GLU B CA 1
ATOM 5014 C C . GLU B 1 319 ? -19.969 1.913 -12.289 1 75.44 319 GLU B C 1
ATOM 5016 O O . GLU B 1 319 ? -21.172 1.707 -12.102 1 75.44 319 GLU B O 1
ATOM 5021 N N . ILE B 1 320 ? -19.375 2.898 -11.781 1 75.44 320 ILE B N 1
ATOM 5022 C CA . ILE B 1 320 ? -20.047 3.854 -10.914 1 75.44 320 ILE B CA 1
ATOM 5023 C C . ILE B 1 320 ? -21.047 4.676 -11.727 1 75.44 320 ILE B C 1
ATOM 5025 O O . ILE B 1 320 ? -22.141 4.98 -11.25 1 75.44 320 ILE B O 1
ATOM 5029 N N . LEU B 1 321 ? -20.688 5.012 -12.945 1 73.12 321 LEU B N 1
ATOM 5030 C CA . LEU B 1 321 ? -21.562 5.797 -13.805 1 73.12 321 LEU B CA 1
ATOM 5031 C C . LEU B 1 321 ? -22.797 4.996 -14.188 1 73.12 321 LEU B C 1
ATOM 5033 O O . LEU B 1 321 ? -23.891 5.555 -14.281 1 73.12 321 LEU B O 1
ATOM 5037 N N . VAL B 1 322 ? -22.578 3.812 -14.445 1 67.12 322 VAL B N 1
ATOM 5038 C CA . VAL B 1 322 ? -23.656 2.967 -14.938 1 67.12 322 VAL B CA 1
ATOM 5039 C C . VAL B 1 322 ? -24.547 2.521 -13.781 1 67.12 322 VAL B C 1
ATOM 5041 O O . VAL B 1 322 ? -25.766 2.514 -13.898 1 67.12 322 VAL B O 1
ATOM 5044 N N . THR B 1 323 ? -23.938 2.119 -12.711 1 63.94 323 THR B N 1
ATOM 5045 C CA . THR B 1 323 ? -24.734 1.525 -11.641 1 63.94 323 THR B CA 1
ATOM 5046 C C . THR B 1 323 ? -25.125 2.58 -10.609 1 63.94 323 THR B C 1
ATOM 5048 O O . THR B 1 323 ? -26.047 2.375 -9.828 1 63.94 323 THR B O 1
ATOM 5051 N N . GLY B 1 324 ? -24.672 3.91 -10.805 1 57.06 324 GLY B N 1
ATOM 5052 C CA . GLY B 1 324 ? -24.969 4.992 -9.883 1 57.06 324 GLY B CA 1
ATOM 5053 C C . GLY B 1 324 ? -24.469 4.734 -8.469 1 57.06 324 GLY B C 1
ATOM 5054 O O . GLY B 1 324 ? -24.562 5.609 -7.605 1 57.06 324 GLY B O 1
ATOM 5055 N N . THR B 1 325 ? -24.516 3.428 -7.934 1 53.81 325 THR B N 1
ATOM 5056 C CA . THR B 1 325 ? -24.297 3.084 -6.531 1 53.81 325 THR B CA 1
ATOM 5057 C C . THR B 1 325 ? -22.828 2.814 -6.262 1 53.81 325 THR B C 1
ATOM 5059 O O . THR B 1 325 ? -22.062 2.543 -7.191 1 53.81 325 THR B O 1
ATOM 5062 N N . GLU B 1 326 ? -22.266 3.402 -5.117 1 48.84 326 GLU B N 1
ATOM 5063 C CA . GLU B 1 326 ? -21.031 2.883 -4.551 1 48.84 326 GLU B CA 1
ATOM 5064 C C . GLU B 1 326 ? -20.906 1.382 -4.797 1 48.84 326 GLU B C 1
ATOM 5066 O O . GLU B 1 326 ? -21.906 0.689 -4.992 1 48.84 326 GLU B O 1
ATOM 5071 N N . SER B 1 327 ? -19.781 0.824 -5.207 1 39.03 327 SER B N 1
ATOM 5072 C CA . SER B 1 327 ? -19.797 -0.625 -5.031 1 39.03 327 SER B CA 1
ATOM 5073 C C . SER B 1 327 ? -20.719 -1.035 -3.889 1 39.03 327 SER B C 1
ATOM 5075 O O . SER B 1 327 ? -20.719 -0.411 -2.826 1 39.03 327 SER B O 1
ATOM 5077 N N . HIS B 1 328 ? -21.875 -1.743 -3.969 1 30.52 328 HIS B N 1
ATOM 5078 C CA . HIS B 1 328 ? -22.609 -2.334 -2.855 1 30.52 328 HIS B CA 1
ATOM 5079 C C . HIS B 1 328 ? -21.672 -2.82 -1.766 1 30.52 328 HIS B C 1
ATOM 5081 O O . HIS B 1 328 ? -20.594 -3.338 -2.062 1 30.52 328 HIS B O 1
#